Protein 8T48 (pdb70)

Radius of gyration: 25.7 Å; Cα contacts (8 Å, |Δi|>4): 852; chains: 4; bounding box: 48×88×56 Å

InterPro domains:
  IPR000626 Ubiquitin-like domain [PF00240] (3-74)
  IPR000626 Ubiquitin-like domain [PF00240] (79-150)
  IPR000626 Ubiquitin-like domain [PF00240] (155-226)
  IPR000626 Ubiquitin-like domain [PF00240] (231-302)
  IPR000626 Ubiquitin-like domain [PF00240] (307-378)
  IPR000626 Ubiquitin-like domain [PF00240] (383-454)
  IPR000626 Ubiquitin-like domain [PF00240] (459-530)
  IPR000626 Ubiquitin-like domain [PF00240] (535-606)
  IPR000626 Ubiquitin-like domain [PF00240] (611-682)
  IPR000626 Ubiquitin-like domain [PS50053] (1-76)
  IPR000626 Ubiquitin-like domain [PS50053] (77-152)
  IPR000626 Ubiquitin-like domain [PS50053] (153-228)
  IPR000626 Ubiquitin-like domain [PS50053] (229-304)
  IPR000626 Ubiquitin-like domain [PS50053] (305-380)
  IPR000626 Ubiquitin-like domain [PS50053] (381-456)
  IPR000626 Ubiquitin-like domain [PS50053] (457-532)
  IPR000626 Ubiquitin-like domain [PS50053] (533-608)
  IPR000626 Ubiquitin-like domain [PS50053] (609-684)
  IPR000626 Ubiquitin-like domain [SM00213] (1-72)
  IPR000626 Ubiquitin-like domain [SM00213] (77-148)

Organism: Homo sapiens (NCBI:txid9606)

Sequence (418 aa):
GSHMQIFVKTLTGKTITLEVEPSDTIENVKAKIQDKEGIPPDDQQRLIFAGKQLEEDGRTLSDDYNNIQKEEESTLHLVLRLRRGGMQQIFVKTLTGKKTITLEVEPSDTIENNVKAKIQDKEGIPPDQQRLIFAGKQLEDGRTLSDYNIQKESSTLHLVLRLRGGGSHMQIFVKTLTGKTITLEVEPSDTIENNVKAKIQDKEGIPPDQQRLIFAGKQLEDGRTLSDDYNIQKESTLHLVLRLRRGGMQIFVKTLLTGKTIITLLEVEPSDTIENVKAKIQDKEGIPPDQQQRLIFAGKKQLEDGRRTLSDYNNIQKESSTLLHHLVLRLRRGGGGSQRSSAETSSELREEALLKIFPDDSEQKLKIDQQILAAHPYMKDLLNALSALVLDGNSGSQRSSSAETSSELREALLKKIFPDDSEQKKLKIDQQILAAHPYMKDLLNALSALVLDGNS

Foldseek 3Di:
DQKAWEWEQEPVRDIDIDIGHQADFLLNVLVRCCVVPVDHSVFWFKAFPRHTGDRGHGNNVVVQDHHGYIYIDTHDFDWAWEWEAEPVGDIDIDIDGQAAFQQNVLVRVCVVPVADSVQWWKADPRDTGDGGHGNVVVPNDHHYYIYIDGHDDDD/DQKAWEWEQEPVGDIDIDIDHQADFQQVVLVRCCVVPVAHSVFWWKAFPRDTGDRGHGNVVVVNGHHGYIYIYTDDFDWAWEWEAEPVGDTDIDIDGQAAFPLVVLVVVCVVPVADSVFKWKADPRDTGDGGHGNVVVPNDHHYYIYIDGHDPVD/DDFDDPVLLVVLLVVVCVVVVDPVLNVVLVVLCVVCRRDRDNVVSVVCSVVVVD/DDFDDPVLLVVLLVVVCVVVVDPVLNVVLVVLCVVCRPDRDSVVSVVCSVVVVD

B-factor: mean 25.4, std 12.33, range [6.54, 84.42]

Solvent-accessible surface area: 19936 Å² total; per-residue (Å²): 112,80,98,17,75,0,52,0,82,18,18,75,47,108,64,3,54,8,112,3,60,47,85,19,36,0,110,62,0,20,43,67,0,73,126,124,63,50,30,51,47,108,51,3,9,0,0,46,69,6,115,72,5,105,65,67,100,28,0,65,83,14,107,5,117,120,88,16,57,0,25,2,0,49,111,62,189,39,62,22,52,0,1,0,85,14,175,107,50,52,17,1,9,1,61,5,87,32,80,22,49,0,77,65,0,13,36,58,0,76,123,50,37,55,27,60,26,95,38,2,76,0,35,3,37,76,119,84,7,97,62,70,106,30,0,64,92,27,29,5,24,63,28,0,11,0,87,5,70,87,110,177,124,87,120,114,76,99,21,75,0,50,0,82,12,32,116,63,114,69,3,43,10,105,2,64,44,86,27,36,0,107,75,0,16,36,71,0,72,125,119,54,55,33,50,47,116,56,3,15,0,0,47,74,8,115,73,7,98,69,66,79,38,0,65,76,11,99,3,110,131,82,18,56,0,26,0,1,43,92,66,150,32,57,26,76,0,4,0,69,10,40,44,47,80,51,9,58,1,134,4,84,31,83,25,50,0,111,58,0,18,38,57,0,73,123,126,77,55,21,51,43,133,48,6,76,0,2,0,26,30,105,84,7,90,70,66,108,27,0,53,91,22,55,6,24,67,29,0,11,0,32,3,1,53,134,19,206,68,62,82,76,102,29,56,75,76,57,10,40,122,18,38,106,27,0,57,152,7,1,75,69,59,93,26,60,15,88,0,9,31,0,2,18,9,3,36,22,0,82,32,36,20,0,0,0,9,0,18,25,44,57,18,33,10,9,90,30,15,98,9,9,21,23,17,5,74,47,23,0,54,156,6,1,77,74,76,102,31,111,105,78,0,62,117,2,2,84,44,6,37,9,0,36,29,12,20,0,0,0,10,0,16,34,61,52,22,59

Secondary structure (DSSP, 8-state):
---EEEEEEETTS-EEEEEE-TT-BHHHHHHHHHHHH---GGGEEEEETTEEPPTTSBTTTTT--TTEEEEEEEPP-S-EEEEEEETTS-EEEEEE-TT-BHHHHHHHHHHHH---GGGEEEEETTEEPPTTSBGGGGT--TT-EEEEEEPP---/---EEEEEEETTS-EEEEEE-TT-BHHHHHHHHHHHH---GGGEEEEETTEEPPTTSBTTTTT--TT-EEEEEE---S-EEEEEE-TTS-EEEEEE-TT-BHHHHHHHHHHHH---GGG-EEEETTEEPPTTSBTGGGT--TT-EEEEE---TT-/--PPPHHHHHHHHHHHHHHS-SHHHHHHHHHHHHH-TT---HHHHHHHHHTT--/--PPPHHHHHHHHHHHHHHS-SHHHHHHHHHHHHH-TT---HHHHHHHHHTT--

Structure (mmCIF, N/CA/C/O backbone):
data_8T48
#
_entry.id   8T48
#
_cell.length_a   35.789
_cell.length_b   118.716
_cell.length_c   50.695
_cell.angle_alpha   90.00
_cell.angle_beta   91.72
_cell.angle_gamma   90.00
#
_symmetry.space_group_name_H-M   'P 1 21 1'
#
loop_
_entity.id
_entity.type
_entity.pdbx_description
1 polymer Di-Ubiquitin
2 polymer 'NEDD4-binding protein 1'
3 non-polymer GLYCEROL
4 non-polymer 'LITHIUM ION'
5 water water
#
loop_
_atom_site.group_PDB
_atom_site.id
_atom_site.type_symbol
_atom_site.label_atom_id
_atom_site.label_alt_id
_atom_site.label_comp_id
_atom_site.label_asym_id
_atom_site.label_entity_id
_atom_site.label_seq_id
_atom_site.pdbx_PDB_ins_code
_atom_site.Cartn_x
_atom_site.Cartn_y
_atom_site.Cartn_z
_atom_site.occupancy
_atom_site.B_iso_or_equiv
_atom_site.auth_seq_id
_atom_site.auth_comp_id
_atom_site.auth_asym_id
_atom_site.auth_atom_id
_atom_site.pdbx_PDB_model_num
ATOM 1 N N . GLY A 1 18 ? -18.562 -62.754 -12.512 1.00 50.54 -2 GLY A N 1
ATOM 2 C CA . GLY A 1 18 ? -18.614 -62.199 -13.854 1.00 43.86 -2 GLY A CA 1
ATOM 3 C C . GLY A 1 18 ? -17.467 -61.249 -14.156 1.00 44.54 -2 GLY A C 1
ATOM 4 O O . GLY A 1 18 ? -17.040 -60.478 -13.294 1.00 36.75 -2 GLY A O 1
ATOM 5 N N . SER A 1 19 ? -16.952 -61.306 -15.384 1.00 31.03 -1 SER A N 1
ATOM 6 C CA . SER A 1 19 ? -15.852 -60.439 -15.785 1.00 30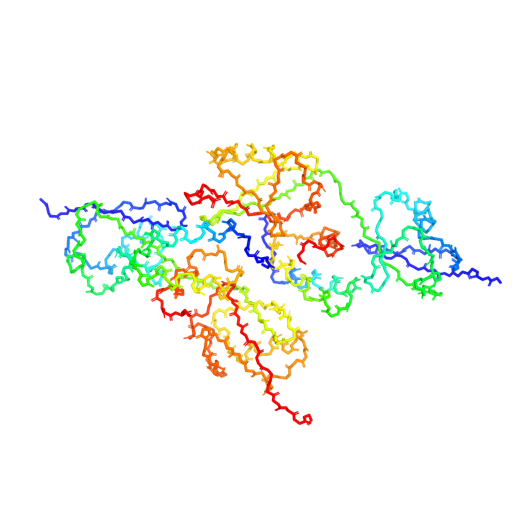.51 -1 SER A CA 1
ATOM 7 C C . SER A 1 19 ? -16.318 -59.136 -16.433 1.00 32.36 -1 SER A C 1
ATOM 8 O O . SER A 1 19 ? -15.474 -58.306 -16.788 1.00 32.36 -1 SER A O 1
ATOM 11 N N . HIS A 1 20 ? -17.627 -58.921 -16.576 1.00 29.15 0 HIS A N 1
ATOM 12 C CA . HIS A 1 20 ? -18.113 -57.664 -17.129 1.00 40.39 0 HIS A CA 1
ATOM 13 C C . HIS A 1 20 ? -17.763 -56.499 -16.205 1.00 45.84 0 HIS A C 1
ATOM 14 O O . HIS A 1 20 ? -17.440 -56.678 -15.026 1.00 33.82 0 HIS A O 1
ATOM 21 N N . MET A 1 21 ? -17.828 -55.291 -16.763 1.00 34.03 1 MET A N 1
ATOM 22 C CA . MET A 1 21 ? -17.414 -54.089 -16.056 1.00 28.17 1 MET A CA 1
ATOM 23 C C . MET A 1 21 ? -18.085 -52.870 -16.684 1.00 38.08 1 MET A C 1
ATOM 24 O O . MET A 1 21 ? -18.578 -52.912 -17.816 1.00 27.51 1 MET A O 1
ATOM 29 N N . GLN A 1 22 ? -18.103 -51.785 -15.920 1.00 30.34 2 GLN A N 1
ATOM 30 C CA . GLN A 1 22 ? -18.737 -50.541 -16.330 1.00 34.49 2 GLN A CA 1
ATOM 31 C C . GLN A 1 22 ? -17.690 -49.566 -16.849 1.00 25.80 2 GLN A C 1
ATOM 32 O O . GLN A 1 22 ? -16.593 -49.462 -16.289 1.00 29.70 2 GLN A O 1
ATOM 38 N N . ILE A 1 23 ? -18.022 -48.876 -17.947 1.00 28.53 3 ILE A N 1
ATOM 39 C CA . ILE A 1 23 ? -17.223 -47.767 -18.451 1.00 24.58 3 ILE A CA 1
ATOM 40 C C . ILE A 1 23 ? -18.162 -46.660 -18.916 1.00 25.96 3 ILE A C 1
ATOM 41 O O . ILE A 1 23 ? -19.333 -46.891 -19.230 1.00 23.56 3 ILE A O 1
ATOM 46 N N . PHE A 1 24 ? -17.608 -45.451 -18.982 1.00 20.38 4 PHE A N 1
ATOM 47 C CA . PHE A 1 24 ? -18.329 -44.247 -19.370 1.00 24.93 4 PHE A CA 1
ATOM 48 C C . PHE A 1 24 ? -17.742 -43.675 -20.654 1.00 27.36 4 PHE A C 1
ATOM 49 O O . PHE A 1 24 ? -16.524 -43.673 -20.842 1.00 31.48 4 PHE A O 1
ATOM 57 N N . VAL A 1 25 ? -18.614 -43.199 -21.535 1.00 25.54 5 VAL A N 1
ATOM 58 C CA . VAL A 1 25 ? -18.232 -42.560 -22.790 1.00 26.36 5 VAL A CA 1
ATOM 59 C C . VAL A 1 25 ? -18.822 -41.151 -22.774 1.00 29.45 5 VAL A C 1
ATOM 60 O O . VAL A 1 25 ? -20.047 -40.980 -22.799 1.00 31.69 5 VAL A O 1
ATOM 64 N N . LYS A 1 26 ? -17.952 -40.150 -22.687 1.00 30.91 6 LYS A N 1
ATOM 65 C CA . LYS A 1 26 ? -18.338 -38.746 -22.705 1.00 26.03 6 LYS A CA 1
ATOM 66 C C . LYS A 1 26 ? -18.434 -38.272 -24.148 1.00 25.69 6 LYS A C 1
ATOM 67 O O . LYS A 1 26 ? -17.497 -38.465 -24.928 1.00 23.48 6 LYS A O 1
ATOM 73 N N . THR A 1 27 ? -19.579 -37.700 -24.519 1.00 30.55 7 THR A N 1
ATOM 74 C CA . THR A 1 27 ? -19.701 -37.072 -25.828 1.00 28.49 7 THR A CA 1
ATOM 75 C C . THR A 1 27 ? -19.368 -35.585 -25.721 1.00 24.03 7 THR A C 1
ATOM 76 O O . THR A 1 27 ? -19.346 -35.000 -24.637 1.00 27.94 7 THR A O 1
ATOM 80 N N . LEU A 1 28 ? -19.110 -34.976 -26.869 1.00 23.14 8 LEU A N 1
ATOM 81 C CA . LEU A 1 28 ? -18.833 -33.547 -26.880 1.00 30.49 8 LEU A CA 1
ATOM 82 C C . LEU A 1 28 ? -20.106 -32.704 -26.841 1.00 41.48 8 LEU A C 1
ATOM 83 O O . LEU A 1 28 ? -20.031 -31.497 -27.102 1.00 39.28 8 LEU A O 1
ATOM 88 N N . THR A 1 29 ? -21.257 -33.310 -26.509 1.00 29.41 9 THR A N 1
ATOM 89 C CA . THR A 1 29 ? -22.507 -32.597 -26.252 1.00 24.10 9 THR A CA 1
ATOM 90 C C . THR A 1 29 ? -22.911 -32.657 -24.787 1.00 29.21 9 THR A C 1
ATOM 91 O O . THR A 1 29 ? -24.064 -32.367 -24.455 1.00 47.09 9 THR A O 1
ATOM 95 N N . GLY A 1 30 ? -21.991 -33.026 -23.902 1.00 41.74 10 GLY A N 1
ATOM 96 C CA . GLY A 1 30 ? -22.261 -33.093 -22.480 1.00 62.85 10 GLY A CA 1
ATOM 97 C C . GLY A 1 30 ? -22.803 -34.424 -21.991 1.00 59.69 10 GLY A C 1
ATOM 98 O O . GLY A 1 30 ? -22.656 -34.743 -20.803 1.00 66.73 10 GLY A O 1
ATOM 99 N N . LYS A 1 31 ? -23.420 -35.208 -22.876 1.00 40.07 11 LYS A N 1
ATOM 100 C CA . LYS A 1 31 ? -23.981 -36.500 -22.492 1.00 41.82 11 LYS A CA 1
ATOM 101 C C . LYS A 1 31 ? -22.871 -37.505 -22.180 1.00 42.52 11 LYS A C 1
ATOM 102 O O . LYS A 1 31 ? -21.888 -37.617 -22.921 1.00 44.74 11 LYS A O 1
ATOM 108 N N . THR A 1 32 ? -23.029 -38.242 -21.082 1.00 39.30 12 THR A N 1
ATOM 109 C CA . THR A 1 32 ? -22.154 -39.357 -20.737 1.00 30.57 12 THR A CA 1
ATOM 110 C C . THR A 1 32 ? -22.932 -40.650 -20.925 1.00 42.09 12 THR A C 1
ATOM 111 O O . THR A 1 32 ? -24.010 -40.811 -20.347 1.00 37.24 12 THR A O 1
ATOM 115 N N . ILE A 1 33 ? -22.398 -41.559 -21.736 1.00 39.56 13 ILE A N 1
ATOM 116 C CA . ILE A 1 33 ? -23.012 -42.861 -21.983 1.00 27.22 13 ILE A CA 1
ATOM 117 C C . ILE A 1 33 ? -22.361 -43.879 -21.056 1.00 41.80 13 ILE A C 1
ATOM 118 O O . ILE A 1 33 ? -21.131 -44.002 -21.022 1.00 34.12 13 ILE A O 1
ATOM 123 N N . THR A 1 34 ? -23.173 -44.603 -20.296 1.00 36.91 14 THR A N 1
ATOM 124 C CA . THR A 1 34 ? -22.683 -45.694 -19.460 1.00 26.78 14 THR A CA 1
ATOM 125 C C . THR A 1 34 ? -22.856 -47.008 -20.211 1.00 24.54 14 THR A C 1
ATOM 126 O O . THR A 1 34 ? -23.941 -47.301 -20.720 1.00 24.55 14 THR A O 1
ATOM 130 N N . LEU A 1 35 ? -21.781 -47.783 -20.307 1.00 25.10 15 LEU A N 1
ATOM 131 C CA . LEU A 1 35 ? -21.810 -49.031 -21.053 1.00 21.53 15 LEU A CA 1
ATOM 132 C C . LEU A 1 35 ? -21.425 -50.191 -20.142 1.00 25.35 15 LEU A C 1
ATOM 133 O O . LEU A 1 35 ? -20.673 -50.014 -19.173 1.00 23.83 15 LEU A O 1
ATOM 138 N N . GLU A 1 36 ? -21.935 -51.384 -20.456 1.00 26.07 16 GLU A N 1
ATOM 139 C CA . GLU A 1 36 ? -21.457 -52.614 -19.823 1.00 32.20 16 GLU A CA 1
ATOM 140 C C . GLU A 1 36 ? -20.627 -53.394 -20.836 1.00 19.04 16 GLU A C 1
ATOM 141 O O . GLU A 1 36 ? -21.102 -53.710 -21.936 1.00 27.21 16 GLU A O 1
ATOM 147 N N . VAL A 1 37 ? -19.383 -53.690 -20.479 1.00 22.54 17 VAL A N 1
ATOM 148 C CA . VAL A 1 37 ? -18.418 -54.255 -21.420 1.00 21.53 17 VAL A CA 1
ATOM 149 C C . VAL A 1 37 ? -17.620 -55.339 -20.711 1.00 25.61 17 VAL A C 1
ATOM 150 O O . VAL A 1 37 ? -17.675 -55.484 -19.488 1.00 24.58 17 VAL A O 1
ATOM 154 N N . GLU A 1 38 ? -16.863 -56.083 -21.495 1.00 23.85 18 GLU A N 1
ATOM 155 C CA . GLU A 1 38 ? -15.831 -57.026 -21.076 1.00 24.96 18 GLU A CA 1
ATOM 156 C C . GLU A 1 38 ? -14.458 -56.479 -21.453 1.00 28.44 18 GLU A C 1
ATOM 157 O O . GLU A 1 38 ? -14.313 -55.837 -22.495 1.00 23.15 18 GLU A O 1
ATOM 163 N N . PRO A 1 39 ? -13.423 -56.734 -20.654 1.00 20.27 19 PRO A N 1
ATOM 164 C CA . PRO A 1 39 ? -12.070 -56.349 -21.086 1.00 22.37 19 PRO A CA 1
ATOM 165 C C . PRO A 1 39 ? -11.686 -56.955 -22.423 1.00 23.56 19 PRO A C 1
ATOM 166 O O . PRO A 1 39 ? -10.855 -56.384 -23.139 1.00 20.31 19 PRO A O 1
ATOM 170 N N . SER A 1 40 ? -12.293 -58.079 -22.801 1.00 18.72 20 SER A N 1
ATOM 171 C CA . SER A 1 40 ? -12.004 -58.705 -24.085 1.00 21.10 20 SER A CA 1
ATOM 172 C C . SER A 1 40 ? -12.798 -58.101 -25.240 1.00 21.73 20 SER A C 1
ATOM 173 O O . SER A 1 40 ? -12.572 -58.488 -26.393 1.00 24.76 20 SER A O 1
ATOM 176 N N . ASP A 1 41 ? -13.715 -57.175 -24.963 1.00 18.67 21 ASP A N 1
ATOM 177 C CA . ASP A 1 41 ? -14.441 -56.477 -26.024 1.00 20.02 21 ASP A CA 1
ATOM 178 C C . ASP A 1 41 ? -13.474 -55.676 -26.893 1.00 18.34 21 ASP A C 1
ATOM 179 O O . ASP A 1 41 ? -12.557 -55.031 -26.383 1.00 18.72 21 ASP A O 1
ATOM 184 N N . THR A 1 42 ? -13.667 -55.728 -28.212 1.00 21.24 22 THR A N 1
ATOM 185 C CA . THR A 1 42 ? -12.895 -54.860 -29.091 1.00 18.15 22 THR A CA 1
ATOM 186 C C . THR A 1 42 ? -13.523 -53.466 -29.139 1.00 21.74 22 THR A C 1
ATOM 187 O O . THR A 1 42 ? -14.699 -53.276 -28.817 1.00 20.04 22 THR A O 1
ATOM 191 N N . ILE A 1 43 ? -12.715 -52.484 -29.551 1.00 21.08 23 ILE A N 1
ATOM 192 C CA . ILE A 1 43 ? -13.245 -51.141 -29.810 1.00 22.08 23 ILE A CA 1
ATOM 193 C C . ILE A 1 43 ? -14.420 -51.213 -30.782 1.00 24.11 23 ILE A C 1
ATOM 194 O O . ILE A 1 43 ? -15.423 -50.499 -30.635 1.00 21.31 23 ILE A O 1
ATOM 199 N N . GLU A 1 44 ? -14.322 -52.103 -31.776 1.00 21.65 24 GLU A N 1
ATOM 200 C CA . GLU A 1 44 ? -15.419 -52.332 -32.711 1.00 33.35 24 GLU A CA 1
ATOM 201 C C . GLU A 1 44 ? -16.719 -52.654 -31.982 1.00 32.16 24 GLU A C 1
ATOM 202 O O . GLU A 1 44 ? -17.768 -52.053 -32.259 1.00 18.91 24 GLU A O 1
ATOM 208 N N . ASN A 1 45 ? -16.660 -53.596 -31.028 1.00 17.29 25 ASN A N 1
ATOM 209 C CA . ASN A 1 45 ? -17.837 -53.928 -30.228 1.00 21.53 25 ASN A CA 1
ATOM 210 C C . ASN A 1 45 ? -18.367 -52.713 -29.474 1.00 18.57 25 ASN A C 1
ATOM 211 O O . ASN A 1 45 ? -19.583 -52.548 -29.338 1.00 25.71 25 ASN A O 1
ATOM 216 N N . VAL A 1 46 ? -17.475 -51.888 -28.908 1.00 17.81 26 VAL A N 1
ATOM 217 C CA . VAL A 1 46 ? -17.946 -50.749 -28.112 1.00 18.72 26 VAL A CA 1
ATOM 218 C C . VAL A 1 46 ? -18.733 -49.784 -28.996 1.00 27.76 26 VAL A C 1
ATOM 219 O O . VAL A 1 46 ? -19.797 -49.283 -28.606 1.00 28.10 26 VAL A O 1
ATOM 223 N N . LYS A 1 47 ? -18.250 -49.551 -30.221 1.00 22.68 27 LYS A N 1
ATOM 224 C CA . LYS A 1 47 ? -18.953 -48.654 -31.137 1.00 26.80 27 LYS A CA 1
ATOM 225 C C . LYS A 1 47 ? -20.319 -49.207 -31.522 1.00 28.98 27 LYS A C 1
ATOM 226 O O . LYS A 1 47 ? -21.273 -48.441 -31.700 1.00 30.52 27 LYS A O 1
ATOM 232 N N . ALA A 1 48 ? -20.444 -50.534 -31.633 1.00 35.80 28 ALA A N 1
ATOM 233 C CA . ALA A 1 48 ? -21.759 -51.122 -31.881 1.00 28.83 28 ALA A CA 1
ATOM 234 C C . ALA A 1 48 ? -22.668 -50.955 -30.671 1.00 31.32 28 ALA A C 1
ATOM 235 O O . ALA A 1 48 ? -23.879 -50.743 -30.816 1.00 31.70 28 ALA A O 1
ATOM 237 N N . LYS A 1 49 ? -22.106 -51.048 -29.470 1.00 22.47 29 LYS A N 1
ATOM 238 C CA . LYS A 1 49 ? -22.915 -50.814 -28.282 1.00 30.46 29 LYS A CA 1
ATOM 239 C C . LYS A 1 49 ? -23.419 -49.376 -28.254 1.00 33.91 29 LYS A C 1
ATOM 240 O O . LYS A 1 49 ? -24.565 -49.113 -27.859 1.00 28.86 29 LYS A O 1
ATOM 246 N N . ILE A 1 50 ? -22.570 -48.430 -28.669 1.00 28.98 30 ILE A N 1
ATOM 247 C CA . ILE A 1 50 ? -22.970 -47.026 -28.696 1.00 36.36 30 ILE A CA 1
ATOM 248 C C . ILE A 1 50 ? -24.069 -46.807 -29.731 1.00 26.32 30 ILE A C 1
ATOM 249 O O . ILE A 1 50 ? -25.014 -46.041 -29.502 1.00 37.61 30 ILE A O 1
ATOM 254 N N . GLN A 1 51 ? -23.974 -47.481 -30.878 1.00 23.04 31 GLN A N 1
ATOM 255 C CA . GLN A 1 51 ? -25.030 -47.375 -31.875 1.00 29.29 31 GLN A CA 1
ATOM 256 C C . GLN A 1 51 ? -26.340 -47.923 -31.333 1.00 41.12 31 GLN A C 1
ATOM 257 O O . GLN A 1 51 ? -27.392 -47.293 -31.470 1.00 41.24 31 GLN A O 1
ATOM 263 N N . ASP A 1 52 ? -26.290 -49.100 -30.710 1.00 43.81 32 ASP A N 1
ATOM 264 C CA . ASP A 1 52 ? -27.492 -49.680 -30.125 1.00 36.10 32 ASP A CA 1
ATOM 265 C C . ASP A 1 52 ? -28.107 -48.733 -29.109 1.00 39.78 32 ASP A C 1
ATOM 266 O O . ASP A 1 52 ? -29.332 -48.635 -29.000 1.00 61.60 32 ASP A O 1
ATOM 271 N N . LYS A 1 53 ? -27.269 -48.005 -28.375 1.00 28.80 33 LYS A N 1
ATOM 272 C CA . LYS A 1 53 ? -27.717 -47.148 -27.290 1.00 33.77 33 LYS A CA 1
ATOM 273 C C . LYS A 1 53 ? -28.124 -45.762 -27.781 1.00 41.40 33 LYS A C 1
ATOM 274 O O . LYS A 1 53 ? -29.182 -45.257 -27.400 1.00 43.22 33 LYS A O 1
ATOM 280 N N . GLU A 1 54 ? -27.300 -45.133 -28.621 1.00 39.04 34 GLU A N 1
ATOM 281 C CA . GLU A 1 54 ? -27.512 -43.748 -29.026 1.00 41.46 34 GLU A CA 1
ATOM 282 C C . GLU A 1 54 ? -27.842 -43.578 -30.503 1.00 36.29 34 GLU A C 1
ATOM 283 O O . GLU A 1 54 ? -28.136 -42.456 -30.924 1.00 37.12 34 GLU A O 1
ATOM 289 N N . GLY A 1 55 ? -27.782 -44.640 -31.300 1.00 40.13 35 GLY A N 1
ATOM 290 C CA . GLY A 1 55 ? -28.091 -44.541 -32.709 1.00 33.35 35 GLY A CA 1
ATOM 291 C C . GLY A 1 55 ? -26.976 -44.012 -33.580 1.00 28.31 35 GLY A C 1
ATOM 292 O O . GLY A 1 55 ? -27.169 -43.908 -34.796 1.00 32.03 35 GLY A O 1
ATOM 293 N N . ILE A 1 56 ? -25.816 -43.687 -33.011 1.00 32.40 36 ILE A N 1
ATOM 294 C CA . ILE A 1 56 ? -24.708 -43.120 -33.784 1.00 27.81 36 ILE A CA 1
ATOM 295 C C . ILE A 1 56 ? -24.034 -44.218 -34.590 1.00 28.15 36 ILE A C 1
ATOM 296 O O . ILE A 1 56 ? -23.552 -45.198 -34.008 1.00 29.95 36 ILE A O 1
ATOM 301 N N . PRO A 1 57 ? -23.973 -44.103 -35.913 1.00 32.50 37 PRO A N 1
ATOM 302 C CA . PRO A 1 57 ? -23.313 -45.136 -36.722 1.00 28.92 37 PRO A CA 1
ATOM 303 C C . PRO A 1 57 ? -21.850 -45.270 -36.339 1.00 36.89 37 PRO A C 1
ATOM 304 O O . PRO A 1 57 ? -21.146 -44.257 -36.171 1.00 34.06 37 PRO A O 1
ATOM 308 N N . PRO A 1 58 ? -21.358 -46.506 -36.183 1.00 36.76 38 PRO A N 1
ATOM 309 C CA . PRO A 1 58 ? -19.933 -46.695 -35.865 1.00 25.90 38 PRO A CA 1
ATOM 310 C C . PRO A 1 58 ? -18.993 -46.006 -36.845 1.00 33.74 38 PRO A C 1
ATOM 311 O O . PRO A 1 58 ? -17.905 -45.573 -36.437 1.00 24.01 38 PRO A O 1
ATOM 315 N N A ASP A 1 59 ? -19.398 -45.894 -38.115 0.34 30.13 39 ASP A N 1
ATOM 316 N N B ASP A 1 59 ? -19.362 -45.866 -38.122 0.66 30.11 39 ASP A N 1
ATOM 317 C CA A ASP A 1 59 ? -18.621 -45.180 -39.125 0.34 26.58 39 ASP A CA 1
ATOM 318 C CA B ASP A 1 59 ? -18.436 -45.209 -39.043 0.66 26.33 39 ASP A CA 1
ATOM 319 C C A ASP A 1 59 ? -18.229 -43.785 -38.652 0.34 25.95 39 ASP A C 1
ATOM 320 C C B ASP A 1 59 ? -18.261 -43.721 -38.743 0.66 25.83 39 ASP A C 1
ATOM 321 O O A ASP A 1 59 ? -17.137 -43.296 -38.961 0.34 25.36 39 ASP A O 1
ATOM 322 O O B ASP A 1 59 ? -17.329 -43.102 -39.270 0.66 24.88 39 ASP A O 1
ATOM 331 N N . GLN A 1 60 ? -19.104 -43.132 -37.897 1.00 25.38 40 GLN A N 1
ATOM 332 C CA . GLN A 1 60 ? -18.886 -41.751 -37.481 1.00 25.73 40 GLN A CA 1
ATOM 333 C C . GLN A 1 60 ? -18.152 -41.620 -36.152 1.00 30.57 40 GLN A C 1
ATOM 334 O O . GLN A 1 60 ? -17.826 -40.493 -35.758 1.00 23.25 40 GLN A O 1
ATOM 340 N N . GLN A 1 61 ? -17.867 -42.727 -35.464 1.00 23.95 41 GLN A N 1
ATOM 341 C CA . GLN A 1 61 ? -17.353 -42.671 -34.097 1.00 25.68 41 GLN A CA 1
ATOM 342 C C . GLN A 1 61 ? -15.830 -42.724 -34.075 1.00 18.25 41 GLN A C 1
ATOM 343 O O . GLN A 1 61 ? -15.209 -43.559 -34.749 1.00 20.56 41 GLN A O 1
ATOM 349 N N . ARG A 1 62 ? -15.236 -41.840 -33.276 1.00 21.05 42 ARG A N 1
ATOM 350 C CA . ARG A 1 62 ? -13.814 -41.870 -32.955 1.00 25.66 42 ARG A CA 1
ATOM 351 C C . ARG A 1 62 ? -13.716 -41.898 -31.435 1.00 23.58 42 ARG A C 1
ATOM 352 O O . ARG A 1 62 ? -14.102 -40.929 -30.771 1.00 16.80 42 ARG A O 1
ATOM 360 N N . LEU A 1 63 ? -13.229 -43.011 -30.882 1.00 20.56 43 LEU A N 1
ATOM 361 C CA . LEU A 1 63 ? -13.139 -43.186 -29.438 1.00 21.04 43 LEU A CA 1
ATOM 362 C C . LEU A 1 63 ? -11.728 -42.873 -28.966 1.00 15.46 43 LEU A C 1
ATOM 363 O O . LEU A 1 63 ? -10.748 -43.247 -29.618 1.00 18.58 43 LEU A O 1
ATOM 368 N N . ILE A 1 64 ? -11.632 -42.204 -27.822 1.00 13.76 44 ILE A N 1
ATOM 369 C CA . ILE A 1 64 ? -10.365 -41.702 -27.306 1.00 12.70 44 ILE A CA 1
ATOM 370 C C . ILE A 1 64 ? -10.254 -42.057 -25.837 1.00 14.30 44 ILE A C 1
ATOM 371 O O . ILE A 1 64 ? -11.218 -41.910 -25.077 1.00 18.23 44 ILE A O 1
ATOM 376 N N . PHE A 1 65 ? -9.076 -42.502 -25.422 1.00 17.14 45 PHE A N 1
ATOM 377 C CA . PHE A 1 65 ? -8.848 -42.798 -24.015 1.00 25.61 45 PHE A CA 1
ATOM 378 C C . PHE A 1 65 ? -7.550 -42.141 -23.580 1.00 18.49 45 PHE A C 1
ATOM 379 O O . PHE A 1 65 ? -6.482 -42.454 -24.113 1.00 18.65 45 PHE A O 1
ATOM 387 N N . ALA A 1 66 ? -7.649 -41.210 -22.632 1.00 24.67 46 ALA A N 1
ATOM 388 C CA . ALA A 1 66 ? -6.498 -40.449 -22.135 1.00 38.10 46 ALA A CA 1
ATOM 389 C C . ALA A 1 66 ? -5.671 -39.874 -23.282 1.00 33.90 46 ALA A C 1
ATOM 390 O O . ALA A 1 66 ? -4.443 -39.964 -23.305 1.00 36.00 46 ALA A O 1
ATOM 392 N N . GLY A 1 67 ? -6.362 -39.295 -24.261 1.00 27.53 47 GLY A N 1
ATOM 393 C CA . GLY A 1 67 ? -5.697 -38.616 -25.347 1.00 20.58 47 GLY A CA 1
ATOM 394 C C . GLY A 1 67 ? -5.355 -39.470 -26.548 1.00 23.55 47 GLY A C 1
ATOM 395 O O . GLY A 1 67 ? -4.946 -38.915 -27.572 1.00 25.30 47 GLY A O 1
ATOM 396 N N . LYS A 1 68 ? -5.538 -40.789 -26.476 1.00 23.75 48 LYS A N 1
ATOM 397 C CA . LYS A 1 68 ? -5.116 -41.700 -27.533 1.00 21.26 48 LYS A CA 1
ATOM 398 C C . LYS A 1 68 ? -6.319 -42.202 -28.326 1.00 21.82 48 LYS A C 1
ATOM 399 O O . LYS A 1 68 ? -7.318 -42.635 -27.741 1.00 24.62 48 LYS A O 1
ATOM 405 N N . GLN A 1 69 ? -6.233 -42.139 -29.655 1.00 17.04 49 GLN A N 1
ATOM 406 C CA . GLN A 1 69 ? -7.318 -42.665 -30.475 1.00 26.99 49 GLN A CA 1
ATOM 407 C C . GLN A 1 69 ? -7.267 -44.191 -30.464 1.00 24.31 49 GLN A C 1
ATOM 408 O O . GLN A 1 69 ? -6.187 -44.788 -30.498 1.00 26.37 49 GLN A O 1
ATOM 414 N N . LEU A 1 70 ? -8.435 -44.825 -30.382 1.00 20.11 50 LEU A N 1
ATOM 415 C CA . LEU A 1 70 ? -8.520 -46.272 -30.209 1.00 19.61 50 LEU A CA 1
ATOM 416 C C . LEU A 1 70 ? -8.832 -46.941 -31.545 1.00 20.69 50 LEU A C 1
ATOM 417 O O . LEU A 1 70 ? -9.723 -46.498 -32.273 1.00 22.42 50 LEU A O 1
ATOM 422 N N A GLU A 1 71 ? -8.096 -48.019 -31.846 0.57 24.94 51 GLU A N 1
ATOM 423 N N B GLU A 1 71 ? -8.107 -48.007 -31.865 0.43 24.93 51 GLU A N 1
ATOM 424 C CA A GLU A 1 71 ? -8.223 -48.760 -33.097 0.57 24.77 51 GLU A CA 1
ATOM 425 C CA B GLU A 1 71 ? -8.279 -48.672 -33.148 0.43 24.75 51 GLU A CA 1
ATOM 426 C C A GLU A 1 71 ? -9.310 -49.823 -32.987 0.57 22.11 51 GLU A C 1
ATOM 427 C C B GLU A 1 71 ? -9.264 -49.828 -33.023 0.43 22.18 51 GLU A C 1
ATOM 428 O O A GLU A 1 71 ? -9.432 -50.491 -31.959 0.57 23.75 51 GLU A O 1
ATOM 429 O O B GLU A 1 71 ? -9.290 -50.534 -32.011 0.43 23.56 51 GLU A O 1
ATOM 440 N N . ASP A 1 72 ? -10.069 -50.004 -34.074 1.00 24.84 52 ASP A N 1
ATOM 441 C CA . ASP A 1 72 ? -11.239 -50.888 -34.035 1.00 37.33 52 ASP A CA 1
ATOM 442 C C . ASP A 1 72 ? -10.905 -52.326 -33.656 1.00 33.85 52 ASP A C 1
ATOM 443 O O . ASP A 1 72 ? -11.694 -52.989 -32.966 1.00 27.20 52 ASP A O 1
ATOM 448 N N . GLY A 1 73 ? -9.772 -52.839 -34.126 1.00 21.33 53 GLY A N 1
ATOM 449 C CA . GLY A 1 73 ? -9.458 -54.229 -33.884 1.00 23.96 53 GLY A CA 1
ATOM 450 C C . GLY A 1 73 ? -8.773 -54.523 -32.576 1.00 24.35 53 GLY A C 1
ATOM 451 O O . GLY A 1 73 ? -8.468 -55.685 -32.314 1.00 26.17 53 GLY A O 1
ATOM 452 N N . ARG A 1 74 ? -8.509 -53.521 -31.744 1.00 21.93 54 ARG A N 1
ATOM 453 C CA . ARG A 1 74 ? -7.902 -53.752 -30.440 1.00 25.88 54 ARG A CA 1
ATOM 454 C C . ARG A 1 74 ? -8.964 -53.748 -29.341 1.00 19.31 54 ARG A C 1
ATOM 455 O O . ARG A 1 74 ? -10.080 -53.246 -29.519 1.00 22.73 54 ARG A O 1
ATOM 463 N N . THR A 1 75 ? -8.605 -54.334 -28.197 1.00 20.96 55 THR A N 1
ATOM 464 C CA . THR A 1 75 ? -9.523 -54.546 -27.082 1.00 17.77 55 THR A CA 1
ATOM 465 C C . THR A 1 75 ? -9.355 -53.482 -26.012 1.00 15.81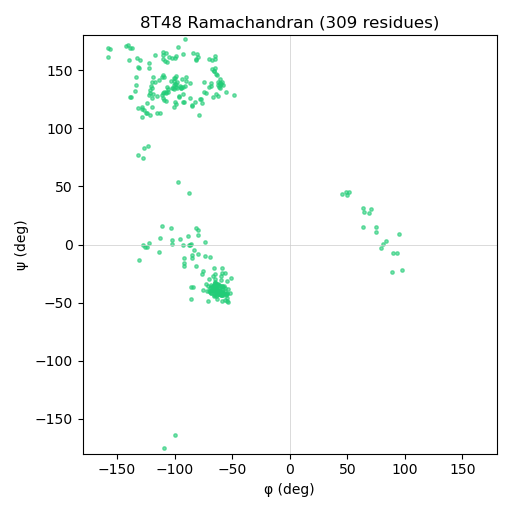 55 THR A C 1
ATOM 466 O O . THR A 1 75 ? -8.336 -52.792 -25.932 1.00 21.40 55 THR A O 1
ATOM 470 N N . LEU A 1 76 ? -10.373 -53.381 -25.161 1.00 16.71 56 LEU A N 1
ATOM 471 C CA . LEU A 1 76 ? -10.245 -52.530 -23.987 1.00 16.32 56 LEU A CA 1
ATOM 472 C C . LEU A 1 76 ? -9.035 -52.941 -23.166 1.00 21.60 56 LEU A C 1
ATOM 473 O O . LEU A 1 76 ? -8.272 -52.086 -22.701 1.00 18.94 56 LEU A O 1
ATOM 478 N N . SER A 1 77 ? -8.812 -54.259 -23.040 1.00 19.53 57 SER A N 1
ATOM 479 C CA . SER A 1 77 ? -7.662 -54.771 -22.298 1.00 20.14 57 SER A CA 1
ATOM 480 C C . SER A 1 77 ? -6.345 -54.289 -22.896 1.00 25.35 57 SER A C 1
ATOM 481 O O . SER A 1 77 ? -5.437 -53.890 -22.158 1.00 22.72 57 SER A O 1
ATOM 484 N N A ASP A 1 78 ? -6.219 -54.349 -24.231 0.64 22.25 58 ASP A N 1
ATOM 485 N N B ASP A 1 78 ? -6.219 -54.328 -24.227 0.36 22.24 58 ASP A N 1
ATOM 486 C CA A ASP A 1 78 ? -5.020 -53.856 -24.907 0.64 22.67 58 ASP A CA 1
ATOM 487 C CA B ASP A 1 78 ? -4.994 -53.864 -24.877 0.36 22.69 58 ASP A CA 1
ATOM 488 C C A ASP A 1 78 ? -4.663 -52.447 -24.436 0.64 25.21 58 ASP A C 1
ATOM 489 C C B ASP A 1 78 ? -4.658 -52.427 -24.483 0.36 25.10 58 ASP A C 1
ATOM 490 O O A ASP A 1 78 ? -3.489 -52.132 -24.212 0.64 25.79 58 ASP A O 1
ATOM 491 O O B ASP A 1 78 ? -3.479 -52.075 -24.360 0.36 25.86 58 ASP A O 1
ATOM 500 N N . TYR A 1 79 ? -5.672 -51.600 -24.253 1.00 22.66 59 TYR A N 1
ATOM 501 C CA . TYR A 1 79 ? -5.496 -50.195 -23.911 1.00 18.38 59 TYR A CA 1
ATOM 502 C C . TYR A 1 79 ? -5.459 -49.938 -22.418 1.00 20.04 59 TYR A C 1
ATOM 503 O O . TYR A 1 79 ? -5.383 -48.772 -22.012 1.00 24.76 59 TYR A O 1
ATOM 512 N N A ASN A 1 80 ? -5.525 -50.987 -21.595 0.48 27.59 60 ASN A N 1
ATOM 513 N N B ASN A 1 80 ? -5.525 -50.990 -21.599 0.52 27.59 60 ASN A N 1
ATOM 514 C CA A ASN A 1 80 ? -5.527 -50.860 -20.137 0.48 29.42 60 ASN A CA 1
ATOM 515 C CA B ASN A 1 80 ? -5.531 -50.860 -20.143 0.52 29.42 60 ASN A CA 1
ATOM 516 C C A ASN A 1 80 ? -6.755 -50.108 -19.638 0.48 29.94 60 ASN A C 1
ATOM 517 C C B ASN A 1 80 ? -6.744 -50.062 -19.671 0.52 29.94 60 ASN A C 1
ATOM 518 O O A ASN A 1 80 ? -6.685 -49.366 -18.657 0.48 28.56 60 ASN A O 1
ATOM 519 O O B ASN A 1 80 ? -6.654 -49.245 -18.754 0.52 28.52 60 ASN A O 1
ATOM 528 N N . ILE A 1 81 ? -7.890 -50.293 -20.304 1.00 26.26 61 ILE A N 1
ATOM 529 C CA . ILE A 1 81 ? -9.124 -49.606 -19.931 1.00 29.86 61 ILE A CA 1
ATOM 530 C C . ILE A 1 81 ? -9.798 -50.408 -18.816 1.00 31.56 61 ILE A C 1
ATOM 531 O O . ILE A 1 81 ? -10.307 -51.503 -19.049 1.00 32.83 61 ILE A O 1
ATOM 536 N N . GLN A 1 82 ? -9.781 -49.858 -17.599 1.00 35.66 62 GLN A N 1
ATOM 537 C CA . GLN A 1 82 ? -10.229 -50.512 -16.376 1.00 29.74 62 GLN A CA 1
ATOM 538 C C . GLN A 1 82 ? -11.704 -50.234 -16.101 1.00 41.39 62 GLN A C 1
ATOM 539 O O . GLN A 1 82 ? -12.364 -49.455 -16.792 1.00 26.06 62 GLN A O 1
ATOM 545 N N . LYS A 1 83 ? -12.222 -50.852 -15.041 1.00 31.83 63 LYS A N 1
ATOM 546 C CA . LYS A 1 83 ? -13.577 -50.539 -14.601 1.00 35.27 63 LYS A CA 1
ATOM 547 C C . LYS A 1 83 ? -13.695 -49.064 -14.280 1.00 28.38 63 LYS A C 1
ATOM 548 O O . LYS A 1 83 ? -12.761 -48.430 -13.791 1.00 33.72 63 LYS A O 1
ATOM 554 N N A GLU A 1 84 ? -14.874 -48.501 -14.582 0.20 31.16 64 GLU A N 1
ATOM 555 N N B GLU A 1 84 ? -14.875 -48.503 -14.579 0.38 31.08 64 GLU A N 1
ATOM 556 N N C GLU A 1 84 ? -14.871 -48.490 -14.562 0.42 31.09 64 GLU A N 1
ATOM 557 C CA A GLU A 1 84 ? -15.206 -47.094 -14.380 0.20 35.48 64 GLU A CA 1
ATOM 558 C CA B GLU A 1 84 ? -15.212 -47.097 -14.381 0.38 35.49 64 GLU A CA 1
ATOM 559 C CA C GLU A 1 84 ? -15.182 -47.084 -14.330 0.42 35.50 64 GLU A CA 1
ATOM 560 C C A GLU A 1 84 ? -14.264 -46.156 -15.129 0.20 34.77 64 GLU A C 1
ATOM 561 C C B GLU A 1 84 ? -14.266 -46.157 -15.127 0.38 34.80 64 GLU A C 1
ATOM 562 C C C GLU A 1 84 ? -14.352 -46.139 -15.193 0.42 34.77 64 GLU A C 1
ATOM 563 O O A GLU A 1 84 ? -14.145 -44.978 -14.778 0.20 33.00 64 GLU A O 1
ATOM 564 O O B GLU A 1 84 ? -14.153 -44.978 -14.780 0.38 33.01 64 GLU A O 1
ATOM 565 O O C GLU A 1 84 ? -14.398 -44.922 -14.976 0.42 32.13 64 GLU A O 1
ATOM 581 N N . SER A 1 85 ? -13.595 -46.656 -16.163 1.00 31.53 65 SER A N 1
ATOM 582 C CA . SER A 1 85 ? -12.810 -45.796 -17.039 1.00 36.80 65 SER A CA 1
ATOM 583 C C . SER A 1 85 ? -13.738 -44.888 -17.845 1.00 28.81 65 SER A C 1
ATOM 584 O O . SER A 1 85 ? -14.900 -45.214 -18.087 1.00 21.75 65 SER A O 1
ATOM 587 N N . THR A 1 86 ? -13.218 -43.734 -18.257 1.00 22.76 66 THR A N 1
ATOM 588 C CA . THR A 1 86 ? -13.978 -42.772 -19.041 1.00 23.14 66 THR A CA 1
ATOM 589 C C . THR A 1 86 ? -13.290 -42.566 -20.383 1.00 26.74 66 THR A C 1
ATOM 590 O O . THR A 1 86 ? -12.096 -42.250 -20.436 1.00 23.08 66 THR A O 1
ATOM 594 N N . LEU A 1 87 ? -14.047 -42.755 -21.453 1.00 23.66 67 LEU A N 1
ATOM 595 C CA . LEU A 1 87 ? -13.613 -42.494 -22.815 1.00 24.03 67 LEU A CA 1
ATOM 596 C C . LEU A 1 87 ? -14.342 -41.259 -23.326 1.00 22.70 67 LEU A C 1
ATOM 597 O O . LEU A 1 87 ? -15.392 -40.886 -22.800 1.00 20.38 67 LEU A O 1
ATOM 602 N N . HIS A 1 88 ? -13.774 -40.612 -24.345 1.00 17.00 68 HIS A N 1
ATOM 603 C CA . HIS A 1 88 ? -14.432 -39.516 -25.049 1.00 15.72 68 HIS A CA 1
ATOM 604 C C . HIS A 1 88 ? -14.796 -39.957 -26.457 1.00 14.79 68 HIS A C 1
ATOM 605 O O . HIS A 1 88 ? -14.063 -40.729 -27.084 1.00 18.65 68 HIS A O 1
ATOM 612 N N . LEU A 1 89 ? -15.932 -39.478 -26.947 1.00 20.07 69 LEU A N 1
ATOM 613 C CA . LEU A 1 89 ? -16.435 -39.803 -28.279 1.00 16.96 69 LEU A CA 1
ATOM 614 C C . LEU A 1 89 ? -16.386 -38.546 -29.132 1.00 19.69 69 LEU A C 1
ATOM 615 O O . LEU A 1 89 ? -17.142 -37.607 -28.886 1.00 18.48 69 LEU A O 1
ATOM 620 N N . VAL A 1 90 ? -15.526 -38.540 -30.144 1.00 22.37 70 VAL A N 1
ATOM 621 C CA . VAL A 1 90 ? -15.503 -37.483 -31.148 1.00 19.16 70 VAL A CA 1
ATOM 622 C C . VAL A 1 90 ? -16.252 -37.979 -32.380 1.00 21.90 70 VAL A C 1
ATOM 623 O O . VAL A 1 90 ? -16.062 -39.127 -32.804 1.00 25.31 70 VAL A O 1
ATOM 627 N N . LEU A 1 91 ? -17.106 -37.134 -32.959 1.00 14.98 71 LEU A N 1
ATOM 628 C CA . LEU A 1 91 ? -17.861 -37.541 -34.141 1.00 14.56 71 LEU A CA 1
ATOM 629 C C . LEU A 1 91 ? -17.234 -36.983 -35.408 1.00 16.89 71 LEU A C 1
ATOM 630 O O . LEU A 1 91 ? -16.776 -35.837 -35.434 1.00 19.75 71 LEU A O 1
ATOM 635 N N . ARG A 1 92 ? -17.230 -37.795 -36.463 1.00 17.15 72 ARG A N 1
ATOM 636 C CA . ARG A 1 92 ? -16.837 -37.326 -37.789 1.00 14.60 72 ARG A CA 1
ATOM 637 C C . ARG A 1 92 ? -17.975 -36.518 -38.408 1.00 21.28 72 ARG A C 1
ATOM 638 O O . ARG A 1 92 ? -19.108 -36.997 -38.511 1.00 22.14 72 ARG A O 1
ATOM 646 N N . LEU A 1 93 ? -17.681 -35.289 -38.812 1.00 22.05 73 LEU A N 1
ATOM 647 C CA . LEU A 1 93 ? -18.715 -34.409 -39.332 1.00 14.73 73 LEU A CA 1
ATOM 648 C C . LEU A 1 93 ? -18.903 -34.641 -40.829 1.00 20.56 73 LEU A C 1
ATOM 649 O O . LEU A 1 93 ? -17.959 -34.981 -41.547 1.00 23.23 73 LEU A O 1
ATOM 654 N N A ARG A 1 94 ? -20.139 -34.455 -41.293 0.61 25.08 74 ARG A N 1
ATOM 655 N N B ARG A 1 94 ? -20.144 -34.473 -41.291 0.39 25.07 74 ARG A N 1
ATOM 656 C CA A ARG A 1 94 ? -20.483 -34.687 -42.690 0.61 24.63 74 ARG A CA 1
ATOM 657 C CA B ARG A 1 94 ? -20.492 -34.713 -42.687 0.39 24.63 74 ARG A CA 1
ATOM 658 C C A ARG A 1 94 ? -21.387 -33.571 -43.191 0.61 23.35 74 ARG A C 1
ATOM 659 C C B ARG A 1 94 ? -21.404 -33.599 -43.187 0.39 23.38 74 ARG A C 1
ATOM 660 O O A ARG A 1 94 ? -21.985 -32.824 -42.412 0.61 22.19 74 ARG A O 1
ATOM 661 O O B ARG A 1 94 ? -22.024 -32.874 -42.403 0.39 22.25 74 ARG A O 1
ATOM 676 N N . GLY A 1 95 ? -21.471 -33.464 -44.510 1.00 22.06 75 GLY A N 1
ATOM 677 C CA . GLY A 1 95 ? -22.377 -32.517 -45.128 1.00 21.74 75 GLY A CA 1
ATOM 678 C C . GLY A 1 95 ? -21.770 -31.144 -45.324 1.00 17.86 75 GLY A C 1
ATOM 679 O O . GLY A 1 95 ? -20.589 -30.900 -45.073 1.00 20.95 75 GLY A O 1
ATOM 680 N N . GLY A 1 96 ? -22.631 -30.220 -45.751 1.00 18.53 76 GLY A N 1
ATOM 681 C CA . GLY A 1 96 ? -22.167 -28.901 -46.143 1.00 21.53 76 GLY A CA 1
ATOM 682 C C . GLY A 1 96 ? -21.588 -28.121 -44.978 1.00 21.07 76 GLY A C 1
ATOM 683 O O . GLY A 1 96 ? -22.016 -28.260 -43.834 1.00 18.56 76 GLY A O 1
ATOM 684 N N . MET A 1 97 ? -20.614 -27.263 -45.294 1.00 18.93 77 MET A N 1
ATOM 685 C CA . MET A 1 97 ? -19.890 -26.480 -44.297 1.00 22.13 77 MET A CA 1
ATOM 686 C C . MET A 1 97 ? -19.299 -25.239 -44.959 1.00 21.93 77 MET A C 1
ATOM 687 O O . MET A 1 97 ? -19.213 -25.147 -46.186 1.00 17.94 77 MET A O 1
ATOM 692 N N A GLN A 1 98 ? -18.889 -24.295 -44.115 0.43 14.66 78 GLN A N 1
ATOM 693 N N B GLN A 1 98 ? -18.879 -24.286 -44.126 0.57 14.55 78 GLN A N 1
ATOM 694 C CA A GLN A 1 98 ? -18.137 -23.121 -44.524 0.43 18.25 78 GLN A CA 1
ATOM 695 C CA B GLN A 1 98 ? -18.165 -23.101 -44.581 0.57 18.25 78 GLN A CA 1
ATOM 696 C C A GLN A 1 98 ? -16.648 -23.390 -44.377 0.43 22.20 78 GLN A C 1
ATOM 697 C C B GLN A 1 98 ? -16.676 -23.288 -44.337 0.57 22.36 78 GLN A C 1
ATOM 698 O O A GLN A 1 98 ? -16.219 -24.101 -43.464 0.43 17.74 78 GLN A O 1
ATOM 699 O O B GLN A 1 98 ? -16.279 -23.846 -43.311 0.57 17.34 78 GLN A O 1
ATOM 710 N N . ILE A 1 99 ? -15.853 -22.796 -45.271 1.00 13.83 79 ILE A N 1
ATOM 711 C CA . ILE A 1 99 ? -14.419 -22.665 -45.045 1.00 14.13 79 ILE A CA 1
ATOM 712 C C . ILE A 1 99 ? -14.027 -21.242 -45.416 1.00 16.70 79 ILE A C 1
ATOM 713 O O . ILE A 1 99 ? -14.731 -20.539 -46.151 1.00 13.42 79 ILE A O 1
ATOM 718 N N . PHE A 1 100 ? -12.896 -20.813 -44.883 1.00 10.74 80 PHE A N 1
ATOM 719 C CA . PHE A 1 100 ? -12.434 -19.446 -45.053 1.00 12.13 80 PHE A CA 1
ATOM 720 C C . PHE A 1 100 ? -11.077 -19.443 -45.737 1.00 15.20 80 PHE A C 1
ATOM 721 O O . PHE A 1 100 ? -10.195 -20.231 -45.385 1.00 13.92 80 PHE A O 1
ATOM 729 N N . VAL A 1 101 ? -10.902 -18.541 -46.707 1.00 7.44 81 VAL A N 1
ATOM 730 C CA . VAL A 1 101 ? -9.706 -18.528 -47.556 1.00 8.33 81 VAL A CA 1
ATOM 731 C C . VAL A 1 101 ? -9.056 -17.146 -47.463 1.00 16.30 81 VAL A C 1
ATOM 732 O O . VAL A 1 101 ? -9.624 -16.147 -47.919 1.00 7.85 81 VAL A O 1
ATOM 736 N N . LYS A 1 102 ? -7.862 -17.096 -46.883 1.00 13.02 82 LYS A N 1
ATOM 737 C CA . LYS A 1 102 ? -7.149 -15.852 -46.622 1.00 18.51 82 LYS A CA 1
ATOM 738 C C . LYS A 1 102 ? -6.178 -15.556 -47.761 1.00 15.18 82 LYS A C 1
ATOM 739 O O . LYS A 1 102 ? -5.433 -16.446 -48.197 1.00 12.49 82 LYS A O 1
ATOM 745 N N . THR A 1 103 ? -6.168 -14.314 -48.224 1.00 13.87 83 THR A N 1
ATOM 746 C CA . THR A 1 103 ? -5.291 -13.911 -49.308 1.00 10.69 83 THR A CA 1
ATOM 747 C C . THR A 1 103 ? -4.157 -13.044 -48.781 1.00 20.09 83 THR A C 1
ATOM 748 O O . THR A 1 103 ? -4.210 -12.511 -47.669 1.00 13.84 83 THR A O 1
ATOM 752 N N . LEU A 1 104 ? -3.134 -12.876 -49.620 1.00 15.98 84 LEU A N 1
ATOM 753 C CA . LEU A 1 104 ? -2.008 -12.034 -49.223 1.00 11.67 84 LEU A CA 1
ATOM 754 C C . LEU A 1 104 ? -2.460 -10.605 -48.947 1.00 14.46 84 LEU A C 1
ATOM 755 O O . LEU A 1 104 ? -1.965 -9.958 -48.015 1.00 23.15 84 LEU A O 1
ATOM 760 N N . THR A 1 105 ? -3.406 -10.096 -49.736 1.00 15.24 85 THR A N 1
ATOM 761 C CA . THR A 1 105 ? -3.874 -8.716 -49.564 1.00 22.64 85 THR A CA 1
ATOM 762 C C . THR A 1 105 ? -4.768 -8.521 -48.344 1.00 26.91 85 THR A C 1
ATOM 763 O O . THR A 1 105 ? -5.254 -7.405 -48.140 1.00 27.70 85 THR A O 1
ATOM 767 N N . GLY A 1 106 ? -5.005 -9.546 -47.534 1.00 24.00 86 GLY A N 1
ATOM 768 C CA . GLY A 1 106 ? -5.779 -9.385 -46.317 1.00 18.17 86 GLY A CA 1
ATOM 769 C C . GLY A 1 106 ? -7.245 -9.746 -46.418 1.00 21.18 86 GLY A C 1
ATOM 770 O O . GLY A 1 106 ? -7.991 -9.517 -45.460 1.00 23.76 86 GLY A O 1
ATOM 771 N N A LYS A 1 107 ? -7.684 -10.282 -47.554 0.57 17.88 87 LYS A N 1
ATOM 772 N N B LYS A 1 107 ? -7.683 -10.319 -47.527 0.43 17.83 87 LYS A N 1
ATOM 773 C CA A LYS A 1 107 ? -9.071 -10.662 -47.743 0.57 15.55 87 LYS A CA 1
ATOM 774 C CA B LYS A 1 107 ? -9.090 -10.616 -47.716 0.43 15.62 87 LYS A CA 1
ATOM 775 C C A LYS A 1 107 ? -9.333 -12.012 -47.108 0.57 14.38 87 LYS A C 1
ATOM 776 C C B LYS A 1 107 ? -9.395 -12.020 -47.229 0.43 14.46 87 LYS A C 1
ATOM 777 O O A LYS A 1 107 ? -8.477 -12.906 -47.124 0.57 17.11 87 LYS A O 1
ATOM 778 O O B LYS A 1 107 ? -8.607 -12.950 -47.439 0.43 16.63 87 LYS A O 1
ATOM 789 N N . THR A 1 108 ? -10.537 -12.171 -46.568 1.00 15.17 88 THR A N 1
ATOM 790 C CA . THR A 1 108 ? -11.017 -13.484 -46.154 1.00 17.40 88 THR A CA 1
ATOM 791 C C . THR A 1 108 ? -12.249 -13.807 -46.979 1.00 10.21 88 THR A C 1
ATOM 792 O O . THR A 1 108 ? -13.304 -13.195 -46.794 1.00 15.83 88 THR A O 1
ATOM 796 N N . ILE A 1 109 ? -12.100 -14.752 -47.913 1.00 12.45 89 ILE A N 1
ATOM 797 C CA . ILE A 1 109 ? -13.204 -15.225 -48.743 1.00 11.00 89 ILE A CA 1
ATOM 798 C C . ILE A 1 109 ? -13.905 -16.341 -47.988 1.00 14.36 89 ILE A C 1
ATOM 799 O O . ILE A 1 109 ? -13.251 -17.214 -47.414 1.00 16.32 89 ILE A O 1
ATOM 804 N N . THR A 1 110 ? -15.232 -16.351 -48.031 1.00 16.30 90 THR A N 1
ATOM 805 C CA . THR A 1 110 ? -16.046 -17.362 -47.359 1.00 9.71 90 THR A CA 1
ATOM 806 C C . THR A 1 110 ? -16.683 -18.258 -48.412 1.00 14.60 90 THR A C 1
ATOM 807 O O . THR A 1 110 ? -17.340 -17.756 -49.326 1.00 13.53 90 THR A O 1
ATOM 811 N N . LEU A 1 111 ? -16.485 -19.573 -48.294 1.00 10.10 91 LEU A N 1
ATOM 812 C CA . LEU A 1 111 ? -16.979 -20.526 -49.285 1.00 14.41 91 LEU A CA 1
ATOM 813 C C . LEU A 1 111 ? -17.941 -21.504 -48.642 1.00 18.25 91 LEU A C 1
ATOM 814 O O . LEU A 1 111 ? -17.677 -21.994 -47.549 1.00 11.10 91 LEU A O 1
ATOM 819 N N . GLU A 1 112 ? -19.024 -21.833 -49.347 1.00 13.78 92 GLU A N 1
ATOM 820 C CA . GLU A 1 112 ? -19.872 -22.957 -48.967 1.00 14.16 92 GLU A CA 1
ATOM 821 C C . GLU A 1 112 ? -19.400 -24.200 -49.722 1.00 20.19 92 GLU A C 1
ATOM 822 O O . GLU A 1 112 ? -19.379 -24.204 -50.959 1.00 14.69 92 GLU A O 1
ATOM 828 N N . VAL A 1 113 ? -19.040 -25.257 -48.983 1.00 10.69 93 VAL A N 1
ATOM 829 C CA . VAL A 1 113 ? -18.399 -26.448 -49.553 1.00 9.83 93 VAL A CA 1
ATOM 830 C C . VAL A 1 113 ? -18.950 -27.696 -48.873 1.00 19.70 93 VAL A C 1
ATOM 831 O O . VAL A 1 113 ? -19.674 -27.634 -47.878 1.00 14.57 93 VAL A O 1
ATOM 835 N N . GLU A 1 114 ? -18.569 -28.840 -49.420 1.00 14.86 94 GLU A N 1
ATOM 836 C CA . GLU A 1 114 ? -18.821 -30.141 -48.840 1.00 18.25 94 GLU A CA 1
ATOM 837 C C . GLU A 1 114 ? -17.518 -30.922 -48.838 1.00 21.88 94 GLU A C 1
ATOM 838 O O . GLU A 1 114 ? -16.655 -30.702 -49.703 1.00 18.64 94 GLU A O 1
ATOM 844 N N . PRO A 1 115 ? -17.355 -31.852 -47.888 1.00 17.36 95 PRO A N 1
ATOM 845 C CA . PRO A 1 115 ? -16.137 -32.680 -47.849 1.00 12.42 95 PRO A CA 1
ATOM 846 C C . PRO A 1 115 ? -15.787 -33.364 -49.169 1.00 14.81 95 PRO A C 1
ATOM 847 O O . PRO A 1 115 ? -14.600 -33.596 -49.440 1.00 22.01 95 PRO A O 1
ATOM 851 N N . SER A 1 116 ? -16.778 -33.674 -50.003 1.00 18.49 96 SER A N 1
ATOM 852 C CA . SER A 1 116 ? -16.546 -34.358 -51.271 1.00 27.51 96 SER A CA 1
ATOM 853 C C . SER A 1 116 ? -16.176 -33.416 -52.415 1.00 21.51 96 SER A C 1
ATOM 854 O O . SER A 1 116 ? -15.812 -33.903 -53.490 1.00 18.49 96 SER A O 1
ATOM 857 N N . ASP A 1 117 ? -16.274 -32.096 -52.234 1.00 16.18 97 ASP A N 1
ATOM 858 C CA . ASP A 1 117 ? -15.834 -31.171 -53.276 1.00 18.53 97 ASP A CA 1
ATOM 859 C C . ASP A 1 117 ? -14.358 -31.359 -53.586 1.00 17.15 97 ASP A C 1
ATOM 860 O O . ASP A 1 117 ? -13.531 -31.474 -52.678 1.00 19.83 97 ASP A O 1
ATOM 865 N N . THR A 1 118 ? -14.013 -31.321 -54.872 1.00 18.70 98 THR A N 1
ATOM 866 C CA . THR A 1 118 ? -12.603 -31.391 -55.227 1.00 20.13 98 THR A CA 1
ATOM 867 C C . THR A 1 118 ? -11.927 -30.039 -55.047 1.00 16.10 98 THR A C 1
ATOM 868 O O . THR A 1 118 ? -12.576 -28.992 -55.003 1.00 15.22 98 THR A O 1
ATOM 872 N N . ILE A 1 119 ? -10.598 -30.074 -54.964 1.00 17.96 99 ILE A N 1
ATOM 873 C CA . ILE A 1 119 ? -9.837 -28.831 -54.940 1.00 20.36 99 ILE A CA 1
ATOM 874 C C . ILE A 1 119 ? -10.135 -28.028 -56.195 1.00 18.72 99 ILE A C 1
ATOM 875 O O . ILE A 1 119 ? -10.245 -26.801 -56.157 1.00 16.36 99 ILE A O 1
ATOM 880 N N . GLU A 1 120 ? -10.313 -28.726 -57.312 1.00 16.05 100 GLU A N 1
ATOM 881 C CA . GLU A 1 120 ? -10.726 -28.087 -58.548 1.00 27.27 100 GLU A CA 1
ATOM 882 C C . GLU A 1 120 ? -12.023 -27.304 -58.365 1.00 15.70 100 GLU A C 1
ATOM 883 O O . GLU A 1 120 ? -12.106 -26.133 -58.765 1.00 14.74 100 GLU A O 1
ATOM 889 N N A ASN A 1 121 ? -13.047 -27.914 -57.754 0.36 14.88 101 ASN A N 1
ATOM 890 N N B ASN A 1 121 ? -13.055 -27.943 -57.791 0.64 14.69 101 ASN A N 1
ATOM 891 C CA A ASN A 1 121 ? -14.306 -27.201 -57.554 0.36 19.77 101 ASN A CA 1
ATOM 892 C CA B ASN A 1 121 ? -14.319 -27.272 -57.478 0.64 19.95 101 ASN A CA 1
ATOM 893 C C A ASN A 1 121 ? -14.166 -26.057 -56.554 0.36 13.97 101 ASN A C 1
ATOM 894 C C B ASN A 1 121 ? -14.102 -26.045 -56.602 0.64 13.87 101 ASN A C 1
ATOM 895 O O A ASN A 1 121 ? -14.878 -25.053 -56.673 0.36 16.69 101 ASN A O 1
ATOM 896 O O B ASN A 1 121 ? -14.714 -24.993 -56.826 0.64 17.30 101 ASN A O 1
ATOM 905 N N . VAL A 1 122 ? -13.263 -26.176 -55.576 1.00 16.45 102 VAL A N 1
ATOM 906 C CA . VAL A 1 122 ? -13.068 -25.084 -54.626 1.00 12.77 102 VAL A CA 1
ATOM 907 C C . VAL A 1 122 ? -12.460 -23.871 -55.330 1.00 15.81 102 VAL A C 1
ATOM 908 O O . VAL A 1 122 ? -12.893 -22.729 -55.124 1.00 12.82 102 VAL A O 1
ATOM 912 N N . LYS A 1 123 ? -11.482 -24.110 -56.208 1.00 11.58 103 LYS A N 1
ATOM 913 C CA . LYS A 1 123 ? -10.876 -23.027 -56.979 1.00 14.11 103 LYS A CA 1
ATOM 914 C C . LYS A 1 123 ? -11.893 -22.373 -57.909 1.00 14.69 103 LYS A C 1
ATOM 915 O O . LYS A 1 123 ? -11.852 -21.155 -58.123 1.00 11.29 103 LYS A O 1
ATOM 921 N N . ALA A 1 124 ? -12.823 -23.169 -58.454 1.00 13.04 104 ALA A N 1
ATOM 922 C CA . ALA A 1 124 ? -13.913 -22.613 -59.248 1.00 15.40 104 ALA A CA 1
ATOM 923 C C . ALA A 1 124 ? -14.829 -21.739 -58.398 1.00 17.86 104 ALA A C 1
ATOM 924 O O . ALA A 1 124 ? -15.291 -20.692 -58.864 1.00 15.28 104 ALA A O 1
ATOM 926 N N . LYS A 1 125 ? -15.108 -22.148 -57.144 1.00 12.82 105 LYS A N 1
ATOM 927 C CA . LYS A 1 125 ? -15.915 -21.293 -56.271 1.00 15.27 105 LYS A CA 1
ATOM 928 C C . LYS A 1 125 ? -15.205 -19.975 -55.969 1.00 10.35 105 LYS A C 1
ATOM 929 O O . LYS A 1 125 ? -15.845 -18.918 -55.921 1.00 13.59 105 LYS A O 1
ATOM 935 N N . ILE A 1 126 ? -13.875 -20.013 -55.811 1.00 10.86 106 ILE A N 1
ATOM 936 C CA . ILE A 1 126 ? -13.104 -18.779 -55.643 1.00 11.42 106 ILE A CA 1
ATOM 937 C C . ILE A 1 126 ? -13.193 -17.909 -56.892 1.00 13.23 106 ILE A C 1
ATOM 938 O O . ILE A 1 126 ? -13.329 -16.679 -56.802 1.00 13.47 106 ILE A O 1
ATOM 943 N N . GLN A 1 127 ? -13.105 -18.523 -58.078 1.00 16.91 107 GLN A N 1
ATOM 944 C CA . GLN A 1 127 ? -13.225 -17.738 -59.309 1.00 13.78 107 GLN A CA 1
ATOM 945 C C . GLN A 1 127 ? -14.581 -17.043 -59.386 1.00 15.09 107 GLN A C 1
ATOM 946 O O . GLN A 1 127 ? -14.669 -15.880 -59.799 1.00 11.47 107 GLN A O 1
ATOM 952 N N . ASP A 1 128 ? -15.654 -17.747 -58.989 1.00 12.06 108 ASP A N 1
ATOM 953 C CA . ASP A 1 128 ? -16.988 -17.149 -58.974 1.00 16.53 108 ASP A CA 1
ATOM 954 C C . ASP A 1 128 ? -17.077 -15.957 -58.032 1.00 16.23 108 ASP A C 1
ATOM 955 O O . ASP A 1 128 ? -17.806 -15.002 -58.310 1.00 19.75 108 ASP A O 1
ATOM 960 N N . LYS A 1 129 ? -16.360 -15.991 -56.913 1.00 15.64 109 LYS A N 1
ATOM 961 C CA . LYS A 1 129 ? -16.493 -14.896 -55.964 1.00 17.57 109 LYS A CA 1
ATOM 962 C C . LYS A 1 129 ? -15.568 -13.728 -56.288 1.00 21.12 109 LYS A C 1
ATOM 963 O O . LYS A 1 129 ? -15.953 -12.561 -56.114 1.00 18.74 109 LYS A O 1
ATOM 969 N N . GLU A 1 130 ? -14.361 -14.000 -56.775 1.00 12.83 110 GLU A N 1
ATOM 970 C CA . GLU A 1 130 ? -13.350 -12.951 -56.880 1.00 16.99 110 GLU A CA 1
ATOM 971 C C . GLU A 1 130 ? -12.738 -12.830 -58.263 1.00 17.25 110 GLU A C 1
ATOM 972 O O . GLU A 1 130 ? -11.866 -11.975 -58.459 1.00 15.09 110 GLU A O 1
ATOM 978 N N . GLY A 1 131 ? -13.148 -13.662 -59.217 1.00 15.48 111 GLY A N 1
ATOM 979 C CA . GLY A 1 131 ? -12.616 -13.564 -60.561 1.00 18.92 111 GLY A CA 1
ATOM 980 C C . GLY A 1 131 ? -11.213 -14.082 -60.726 1.00 23.57 111 GLY A C 1
ATOM 981 O O . GLY A 1 131 ? -10.608 -13.854 -61.781 1.00 19.58 111 GLY A O 1
ATOM 982 N N . ILE A 1 132 ? -10.674 -14.773 -59.723 1.00 18.51 112 ILE A N 1
ATOM 983 C CA . ILE A 1 132 ? -9.300 -15.262 -59.785 1.00 16.13 112 ILE A CA 1
ATOM 984 C C . ILE A 1 132 ? -9.227 -16.573 -60.559 1.00 11.93 112 ILE A C 1
ATOM 985 O O . ILE A 1 132 ? -9.879 -17.555 -60.171 1.00 14.76 112 ILE A O 1
ATOM 990 N N . PRO A 1 133 ? -8.428 -16.644 -61.626 1.00 19.80 113 PRO A N 1
ATOM 991 C CA . PRO A 1 133 ? -8.351 -17.874 -62.433 1.00 12.14 113 PRO A CA 1
ATOM 992 C C . PRO A 1 133 ? -7.853 -19.050 -61.612 1.00 13.45 113 PRO A C 1
ATOM 993 O O . PRO A 1 133 ? -6.852 -18.937 -60.888 1.00 12.96 113 PRO A O 1
ATOM 997 N N . PRO A 1 134 ? -8.492 -20.217 -61.736 1.00 15.69 114 PRO A N 1
ATOM 998 C CA . PRO A 1 134 ? -8.014 -21.386 -60.977 1.00 14.38 114 PRO A CA 1
ATOM 999 C C . PRO A 1 134 ? -6.558 -21.742 -61.228 1.00 16.55 114 PRO A C 1
ATOM 1000 O O . PRO A 1 134 ? -5.864 -22.153 -60.280 1.00 13.01 114 PRO A O 1
ATOM 1004 N N . ASP A 1 135 ? -6.069 -21.602 -62.470 1.00 13.67 115 ASP A N 1
ATOM 1005 C CA . ASP A 1 135 ? -4.665 -21.899 -62.766 1.00 14.59 115 ASP A CA 1
ATOM 1006 C C . ASP A 1 135 ? -3.704 -20.946 -62.067 1.00 17.54 115 ASP A C 1
ATOM 1007 O O . ASP A 1 135 ? -2.517 -21.268 -61.931 1.00 19.06 115 ASP A O 1
ATOM 1012 N N . GLN A 1 136 ? -4.174 -19.777 -61.651 1.00 12.57 116 GLN A N 1
ATOM 1013 C CA . GLN A 1 136 ? -3.331 -18.880 -60.869 1.00 15.34 116 GLN A CA 1
ATOM 1014 C C . GLN A 1 136 ? -3.344 -19.205 -59.370 1.00 17.36 116 GLN A C 1
ATOM 1015 O O . GLN A 1 136 ? -2.495 -18.694 -58.627 1.00 18.08 116 GLN A O 1
ATOM 1021 N N . GLN A 1 137 ? -4.254 -20.064 -58.918 1.00 15.85 117 GLN A N 1
ATOM 1022 C CA . GLN A 1 137 ? -4.457 -20.313 -57.495 1.00 15.95 117 GLN A CA 1
ATOM 1023 C C . GLN A 1 137 ? -3.601 -21.459 -56.985 1.00 12.68 117 GLN A C 1
ATOM 1024 O O . GLN A 1 137 ? -3.529 -22.527 -57.601 1.00 13.34 117 GLN A O 1
ATOM 1030 N N . ARG A 1 138 ? -2.995 -21.251 -55.821 1.00 10.15 118 ARG A N 1
ATOM 1031 C CA . ARG A 1 138 ? -2.423 -22.338 -55.031 1.00 13.90 118 ARG A CA 1
ATOM 1032 C C . ARG A 1 138 ? -3.057 -22.286 -53.643 1.00 14.71 118 ARG A C 1
ATOM 1033 O O . ARG A 1 138 ? -2.972 -21.260 -52.966 1.00 16.45 118 ARG A O 1
ATOM 1041 N N . LEU A 1 139 ? -3.704 -23.376 -53.226 1.00 13.37 119 LEU A N 1
ATOM 1042 C CA . LEU A 1 139 ? -4.347 -23.434 -51.914 1.00 14.73 119 LEU A CA 1
ATOM 1043 C C . LEU A 1 139 ? -3.468 -24.201 -50.930 1.00 17.45 119 LEU A C 1
ATOM 1044 O O . LEU A 1 139 ? -2.872 -25.219 -51.286 1.00 17.26 119 LEU A O 1
ATOM 1049 N N . ILE A 1 140 ? -3.357 -23.676 -49.707 1.00 14.07 120 ILE A N 1
ATOM 1050 C CA . ILE A 1 140 ? -2.515 -24.245 -48.656 1.00 12.25 120 ILE A CA 1
ATOM 1051 C C . ILE A 1 140 ? -3.390 -24.583 -47.455 1.00 16.23 120 ILE A C 1
ATOM 1052 O O . ILE A 1 140 ? -4.174 -23.742 -46.996 1.00 10.95 120 ILE A O 1
ATOM 1057 N N . PHE A 1 141 ? -3.210 -25.782 -46.910 1.00 16.61 121 PHE A N 1
ATOM 1058 C CA . PHE A 1 141 ? -3.892 -26.190 -45.683 1.00 14.11 121 PHE A CA 1
ATOM 1059 C C . PHE A 1 141 ? -2.893 -26.933 -44.811 1.00 17.51 121 PHE A C 1
ATOM 1060 O O . PHE A 1 141 ? -2.237 -27.871 -45.272 1.00 16.51 121 PHE A O 1
ATOM 1068 N N . ALA A 1 142 ? -2.769 -26.499 -43.567 1.00 16.82 122 ALA A N 1
ATOM 1069 C CA . ALA A 1 142 ? -1.830 -27.101 -42.630 1.00 24.20 122 ALA A CA 1
ATOM 1070 C C . ALA A 1 142 ? -0.436 -27.212 -43.247 1.00 23.22 122 ALA A C 1
ATOM 1071 O O . ALA A 1 142 ? 0.239 -28.233 -43.116 1.00 25.85 122 ALA A O 1
ATOM 1073 N N . GLY A 1 143 ? -0.015 -26.151 -43.948 1.00 16.57 123 GLY A N 1
ATOM 1074 C CA . GLY A 1 143 ? 1.316 -26.067 -44.542 1.00 19.36 123 GLY A CA 1
ATOM 1075 C C . GLY A 1 143 ? 1.517 -26.808 -45.853 1.00 28.48 123 GLY A C 1
ATOM 1076 O O . GLY A 1 143 ? 2.610 -26.723 -46.429 1.00 29.82 123 GLY A O 1
ATOM 1077 N N . LYS A 1 144 ? 0.506 -27.522 -46.341 1.00 25.53 124 LYS A N 1
ATOM 1078 C CA . LYS A 1 144 ? 0.603 -28.380 -47.512 1.00 28.70 124 LYS A CA 1
ATOM 1079 C C . LYS A 1 144 ? -0.115 -27.730 -48.687 1.00 18.06 124 LYS A C 1
ATOM 1080 O O . LYS A 1 144 ? -1.229 -27.222 -48.539 1.00 12.93 124 LYS A O 1
ATOM 1086 N N . GLN A 1 145 ? 0.516 -27.764 -49.854 1.00 18.78 125 GLN A N 1
ATOM 1087 C CA . GLN A 1 145 ? -0.145 -27.348 -51.083 1.00 18.34 125 GLN A CA 1
ATOM 1088 C C . GLN A 1 145 ? -1.134 -28.424 -51.515 1.00 22.82 125 GLN A C 1
ATOM 1089 O O . GLN A 1 145 ? -0.795 -29.608 -51.544 1.00 25.52 125 GLN A O 1
ATOM 1095 N N . LEU A 1 146 ? -2.363 -28.026 -51.838 1.00 13.45 126 LEU A N 1
ATOM 1096 C CA . LEU A 1 146 ? -3.420 -28.985 -52.147 1.00 23.56 126 LEU A CA 1
ATOM 1097 C C . LEU A 1 146 ? -3.456 -29.228 -53.651 1.00 24.26 126 LEU A C 1
ATOM 1098 O O . LEU A 1 146 ? -3.365 -28.280 -54.431 1.00 22.80 126 LEU A O 1
ATOM 1103 N N . GLU A 1 147 ? -3.580 -30.493 -54.053 1.00 21.83 127 GLU A N 1
ATOM 1104 C CA . GLU A 1 147 ? -3.503 -30.886 -55.459 1.00 23.56 127 GLU A CA 1
ATOM 1105 C C . GLU A 1 147 ? -4.897 -31.064 -56.057 1.00 17.12 127 GLU A C 1
ATOM 1106 O O . GLU A 1 147 ? -5.812 -31.548 -55.384 1.00 20.59 127 GLU A O 1
ATOM 1112 N N . ASP A 1 148 ? -5.037 -30.710 -57.344 1.00 29.95 128 ASP A N 1
ATOM 1113 C CA . ASP A 1 148 ? -6.355 -30.432 -57.937 1.00 46.15 128 ASP A CA 1
ATOM 1114 C C . ASP A 1 148 ? -7.315 -31.621 -57.850 1.00 40.49 128 ASP A C 1
ATOM 1115 O O . ASP A 1 148 ? -8.518 -31.443 -57.593 1.00 42.30 128 ASP A O 1
ATOM 1120 N N . GLY A 1 149 ? -6.822 -32.830 -58.140 1.00 19.26 129 GLY A N 1
ATOM 1121 C CA . GLY A 1 149 ? -7.676 -34.012 -58.234 1.00 20.53 129 GLY A CA 1
ATOM 1122 C C . GLY A 1 149 ? -8.063 -34.650 -56.903 1.00 36.04 129 GLY A C 1
ATOM 1123 O O . GLY A 1 149 ? -8.639 -35.742 -56.872 1.00 32.91 129 GLY A O 1
ATOM 1124 N N . ARG A 1 150 ? -7.745 -33.992 -55.792 1.00 18.77 130 ARG A N 1
ATOM 1125 C CA . ARG A 1 150 ? -8.120 -34.465 -54.469 1.00 14.49 130 ARG A CA 1
ATOM 1126 C C . ARG A 1 150 ? -9.396 -33.756 -54.021 1.00 29.51 130 ARG A C 1
ATOM 1127 O O . ARG A 1 150 ? -9.846 -32.791 -54.643 1.00 23.33 130 ARG A O 1
ATOM 1135 N N . THR A 1 151 ? -9.976 -34.242 -52.927 1.00 25.74 131 THR A N 1
ATOM 1136 C CA . THR A 1 151 ? -11.115 -33.595 -52.299 1.00 18.04 131 THR A CA 1
ATOM 1137 C C . THR A 1 151 ? -10.690 -32.984 -50.970 1.00 19.72 131 THR A C 1
ATOM 1138 O O . THR A 1 151 ? -9.637 -33.302 -50.417 1.00 16.60 131 THR A O 1
ATOM 1142 N N . LEU A 1 152 ? -11.559 -32.122 -50.440 1.00 16.00 132 LEU A N 1
ATOM 1143 C CA . LEU A 1 152 ? -11.338 -31.563 -49.110 1.00 18.91 132 LEU A CA 1
ATOM 1144 C C . LEU A 1 152 ? -11.148 -32.662 -48.071 1.00 18.78 132 LEU A C 1
ATOM 1145 O O . LEU A 1 152 ? -10.287 -32.554 -47.185 1.00 13.62 132 LEU A O 1
ATOM 1150 N N . SER A 1 153 ? -11.950 -33.725 -48.162 1.00 12.24 133 SER A N 1
ATOM 1151 C CA . SER A 1 153 ? -11.851 -34.817 -47.199 1.00 21.87 133 SER A CA 1
ATOM 1152 C C . SER A 1 153 ? -10.532 -35.570 -47.320 1.00 17.35 133 SER A C 1
ATOM 1153 O O . SER A 1 153 ? -10.048 -36.120 -46.321 1.00 21.53 133 SER A O 1
ATOM 1156 N N . ASP A 1 154 ? -9.918 -35.584 -48.503 1.00 22.27 134 ASP A N 1
ATOM 1157 C CA . ASP A 1 154 ? -8.608 -36.224 -48.626 1.00 18.78 134 ASP A CA 1
ATOM 1158 C C . ASP A 1 154 ? -7.584 -35.585 -47.693 1.00 22.79 134 ASP A C 1
ATOM 1159 O O . ASP A 1 154 ? -6.689 -36.264 -47.177 1.00 19.22 134 ASP A O 1
ATOM 1164 N N . TYR A 1 155 ? -7.674 -34.269 -47.508 1.00 18.62 135 TYR A N 1
ATOM 1165 C CA . TYR A 1 155 ? -6.755 -33.527 -46.665 1.00 14.82 135 TYR A CA 1
ATOM 1166 C C . TYR A 1 155 ? -7.280 -33.317 -45.249 1.00 14.12 135 TYR A C 1
ATOM 1167 O O . TYR A 1 155 ? -6.642 -32.600 -44.473 1.00 21.22 135 TYR A O 1
ATOM 1176 N N . ASN A 1 156 ? -8.430 -33.891 -44.910 1.00 16.25 136 ASN A N 1
ATOM 1177 C CA . ASN A 1 156 ? -9.010 -33.769 -43.571 1.00 19.12 136 ASN A CA 1
ATOM 1178 C C . ASN A 1 156 ? -9.399 -32.324 -43.235 1.00 19.37 136 ASN A C 1
ATOM 1179 O O . ASN A 1 156 ? -9.436 -31.935 -42.066 1.00 17.25 136 ASN A O 1
ATOM 1184 N N . ILE A 1 157 ? -9.730 -31.524 -44.254 1.00 16.06 137 ILE A N 1
ATOM 1185 C CA . ILE A 1 157 ? -10.143 -30.137 -44.042 1.00 12.88 137 ILE A CA 1
ATOM 1186 C C . ILE A 1 157 ? -11.506 -30.084 -43.347 1.00 20.44 137 ILE A 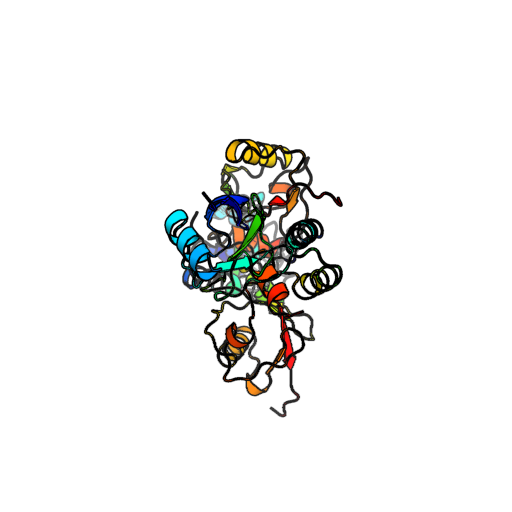C 1
ATOM 1187 O O . ILE A 1 157 ? -12.432 -30.834 -43.685 1.00 13.10 137 ILE A O 1
ATOM 1192 N N . GLN A 1 158 ? -11.648 -29.203 -42.358 1.00 13.65 138 GLN A N 1
ATOM 1193 C CA . GLN A 1 158 ? -12.813 -29.272 -41.471 1.00 13.91 138 GLN A CA 1
ATOM 1194 C C . GLN A 1 158 ? -13.677 -28.020 -41.570 1.00 15.45 138 GLN A C 1
A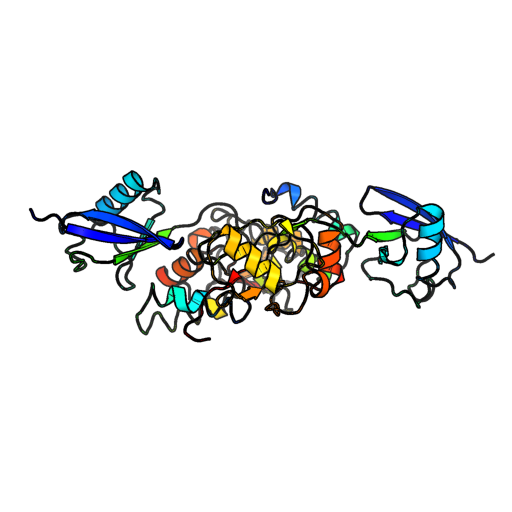TOM 1195 O O . GLN A 1 158 ? -13.241 -26.978 -42.046 1.00 12.76 138 GLN A O 1
ATOM 1201 N N . LYS A 1 159 ? -14.911 -28.143 -41.072 1.00 16.38 139 LYS A N 1
ATOM 1202 C CA . LYS A 1 159 ? -15.832 -27.015 -40.940 1.00 12.98 139 LYS A CA 1
ATOM 1203 C C . LYS A 1 159 ? -15.153 -25.820 -40.278 1.00 15.86 139 LYS A C 1
ATOM 1204 O O . LYS A 1 159 ? -14.508 -25.960 -39.236 1.00 10.92 139 LYS A O 1
ATOM 1210 N N . GLU A 1 160 ? -15.260 -24.655 -40.930 1.00 13.33 140 GLU A N 1
ATOM 1211 C CA . GLU A 1 160 ? -14.761 -23.344 -40.491 1.00 8.88 140 GLU A CA 1
ATOM 1212 C C . GLU A 1 160 ? -13.233 -23.228 -40.499 1.00 12.31 140 GLU A C 1
ATOM 1213 O O . GLU A 1 160 ? -12.686 -22.216 -40.011 1.00 11.54 140 GLU A O 1
ATOM 1219 N N A SER A 1 161 ? -12.526 -24.221 -41.045 0.53 10.10 141 SER A N 1
ATOM 1220 N N B SER A 1 161 ? -12.516 -24.219 -41.022 0.47 10.16 141 SER A N 1
ATOM 1221 C CA A SER A 1 161 ? -11.079 -24.140 -41.200 0.53 8.98 141 SER A CA 1
ATOM 1222 C CA B SER A 1 161 ? -11.067 -24.100 -41.082 0.47 8.88 141 SER A CA 1
ATOM 1223 C C A SER A 1 161 ? -10.690 -22.955 -42.087 0.53 14.03 141 SER A C 1
ATOM 1224 C C B SER A 1 161 ? -10.659 -23.033 -42.107 0.47 14.03 141 SER A C 1
ATOM 1225 O O A SER A 1 161 ? -11.474 -22.471 -42.913 0.53 10.48 141 SER A O 1
ATOM 1226 O O B SER A 1 161 ? -11.412 -22.687 -43.025 0.47 10.75 141 SER A O 1
ATOM 1231 N N . THR A 1 162 ? -9.450 -22.506 -41.925 1.00 9.37 142 THR A N 1
ATOM 1232 C CA . THR A 1 162 ? -8.873 -21.474 -42.780 1.00 9.20 142 THR A CA 1
ATOM 1233 C C . THR A 1 162 ? -7.900 -22.114 -43.765 1.00 17.11 142 THR A C 1
ATOM 1234 O O . THR A 1 162 ? -7.036 -22.907 -43.368 1.00 9.24 142 THR A O 1
ATOM 1238 N N . LEU A 1 163 ? -8.063 -21.797 -45.044 1.00 14.89 143 LEU A N 1
ATOM 1239 C CA . LEU A 1 163 ? -7.080 -22.117 -46.070 1.00 11.60 143 LEU A CA 1
ATOM 1240 C C . LEU A 1 163 ? -6.374 -20.835 -46.475 1.00 11.28 143 LEU A C 1
ATOM 1241 O O . LEU A 1 163 ? -6.898 -19.732 -46.288 1.00 11.89 143 LEU A O 1
ATOM 1246 N N . HIS A 1 164 ? -5.169 -20.970 -47.013 1.00 11.93 144 HIS A N 1
ATOM 1247 C CA . HIS A 1 164 ? -4.433 -19.801 -47.492 1.00 13.25 144 HIS A CA 1
ATOM 1248 C C . HIS A 1 164 ? -4.343 -19.858 -49.011 1.00 11.66 144 HIS A C 1
ATOM 1249 O O . HIS A 1 164 ? -3.967 -20.885 -49.578 1.00 14.63 144 HIS A O 1
ATOM 1256 N N . LEU A 1 165 ? -4.718 -18.766 -49.667 1.00 16.05 145 LEU A N 1
ATOM 1257 C CA . LEU A 1 165 ? -4.668 -18.687 -51.112 1.00 10.00 145 LEU A CA 1
ATOM 1258 C C . LEU A 1 165 ? -3.419 -17.922 -51.530 1.00 10.64 145 LEU A C 1
ATOM 1259 O O . LEU A 1 165 ? -3.272 -16.747 -51.193 1.00 12.73 145 LEU A O 1
ATOM 1264 N N . VAL A 1 166 ? -2.539 -18.591 -52.270 1.00 10.76 146 VAL A N 1
ATOM 1265 C CA . VAL A 1 166 ? -1.362 -17.985 -52.881 1.00 15.56 146 VAL A CA 1
ATOM 1266 C C . VAL A 1 166 ? -1.640 -17.751 -54.358 1.00 17.49 146 VAL A C 1
ATOM 1267 O O . VAL A 1 166 ? -2.099 -18.659 -55.069 1.00 19.20 146 VAL A O 1
ATOM 1271 N N . LEU A 1 167 ? -1.296 -16.569 -54.847 1.00 16.53 147 LEU A N 1
ATOM 1272 C CA . LEU A 1 167 ? -1.470 -16.260 -56.260 1.00 15.34 147 LEU A CA 1
ATOM 1273 C C . LEU A 1 167 ? -0.138 -16.453 -56.987 1.00 24.61 147 LEU A C 1
ATOM 1274 O O . LEU A 1 167 ? 0.867 -15.837 -56.623 1.00 21.60 147 LEU A O 1
ATOM 1279 N N . ARG A 1 168 ? -0.125 -17.347 -57.980 1.00 28.44 148 ARG A N 1
ATOM 1280 C CA . ARG A 1 168 ? 1.025 -17.539 -58.860 1.00 28.68 148 ARG A CA 1
ATOM 1281 C C . ARG A 1 168 ? 1.287 -16.290 -59.694 1.00 22.58 148 ARG A C 1
ATOM 1282 O O . ARG A 1 168 ? 0.398 -15.470 -59.913 1.00 26.58 148 ARG A O 1
ATOM 1290 N N . LEU A 1 169 ? 2.514 -16.175 -60.204 1.00 29.60 149 LEU A N 1
ATOM 1291 C CA . LEU A 1 169 ? 2.778 -15.199 -61.255 1.00 32.60 149 LEU A CA 1
ATOM 1292 C C . LEU A 1 169 ? 2.155 -15.695 -62.557 1.00 31.18 149 LEU A C 1
ATOM 1293 O O . LEU A 1 169 ? 2.324 -16.862 -62.931 1.00 28.21 149 LEU A O 1
ATOM 1298 N N . ARG A 1 170 ? 1.399 -14.822 -63.227 1.00 24.91 150 ARG A N 1
ATOM 1299 C CA . ARG A 1 170 ? 0.723 -15.158 -64.478 1.00 36.74 150 ARG A CA 1
ATOM 1300 C C . ARG A 1 170 ? 0.942 -14.062 -65.510 1.00 38.32 150 ARG A C 1
ATOM 1301 O O . ARG A 1 170 ? 0.978 -12.877 -65.170 1.00 39.63 150 ARG A O 1
ATOM 1309 N N . GLY A 1 171 ? 1.079 -14.465 -66.779 1.00 34.50 151 GLY A N 1
ATOM 1310 C CA . GLY A 1 171 ? 1.318 -13.498 -67.841 1.00 35.80 151 GLY A CA 1
ATOM 1311 C C . GLY A 1 171 ? 0.080 -12.792 -68.352 1.00 47.91 151 GLY A C 1
ATOM 1312 O O . GLY A 1 171 ? 0.201 -11.732 -68.974 1.00 36.45 151 GLY A O 1
ATOM 1313 N N . GLY A 1 172 ? -1.106 -13.348 -68.103 1.00 42.27 152 GLY A N 1
ATOM 1314 C CA . GLY A 1 172 ? -2.339 -12.796 -68.644 1.00 43.42 152 GLY A CA 1
ATOM 1315 C C . GLY A 1 172 ? -2.499 -12.969 -70.150 1.00 58.11 152 GLY A C 1
ATOM 1316 O O . GLY A 1 172 ? -1.888 -13.848 -70.773 1.00 47.81 152 GLY A O 1
ATOM 1317 N N . GLY B 1 18 ? -35.175 25.638 -63.602 1.00 59.07 -2 GLY B N 1
ATOM 1318 C CA . GLY B 1 18 ? -34.853 25.423 -62.202 1.00 49.80 -2 GLY B CA 1
ATOM 1319 C C . GLY B 1 18 ? -33.832 24.320 -61.989 1.00 51.58 -2 GLY B C 1
ATOM 1320 O O . GLY B 1 18 ? -33.489 23.589 -62.924 1.00 46.04 -2 GLY B O 1
ATOM 1321 N N . SER B 1 19 ? -33.340 24.206 -60.755 1.00 41.85 -1 SER B N 1
ATOM 1322 C CA . SER B 1 19 ? -32.338 23.214 -60.391 1.00 41.37 -1 SER B CA 1
ATOM 1323 C C . SER B 1 19 ? -32.922 22.021 -59.645 1.00 45.86 -1 SER B C 1
ATOM 1324 O O . SER B 1 19 ? -32.164 21.143 -59.220 1.00 43.90 -1 SER B O 1
ATOM 1327 N N . HIS B 1 20 ? -34.241 21.964 -59.478 1.00 40.90 0 HIS B N 1
ATOM 1328 C CA . HIS B 1 20 ? -34.872 20.806 -58.868 1.00 42.94 0 HIS B CA 1
ATOM 1329 C C . HIS B 1 20 ? -34.735 19.578 -59.776 1.00 51.72 0 HIS B C 1
ATOM 1330 O O . HIS B 1 20 ? -34.513 19.678 -60.988 1.00 37.04 0 HIS B O 1
ATOM 1337 N N . MET B 1 21 ? -34.863 18.400 -59.172 1.00 47.84 1 MET B N 1
ATOM 1338 C CA . MET B 1 21 ? -34.610 17.164 -59.897 1.00 30.69 1 MET B CA 1
ATOM 1339 C C . MET B 1 21 ? -35.366 16.025 -59.236 1.00 42.29 1 MET B C 1
ATOM 1340 O O . MET B 1 21 ? -35.880 16.142 -58.119 1.00 33.93 1 MET B O 1
ATOM 1345 N N . GLN B 1 22 ? -35.415 14.908 -59.948 1.00 37.80 2 GLN B N 1
ATOM 1346 C CA . GLN B 1 22 ? -36.102 13.712 -59.496 1.00 47.47 2 GLN B CA 1
ATOM 1347 C C . GLN B 1 22 ? -35.074 12.719 -58.965 1.00 43.46 2 GLN B C 1
ATOM 1348 O O . GLN B 1 22 ? -34.024 12.505 -59.589 1.00 33.31 2 GLN B O 1
ATOM 1354 N N . ILE B 1 23 ? -35.366 12.123 -57.807 1.00 42.89 3 ILE B N 1
ATOM 1355 C CA . ILE B 1 23 ? -34.608 10.970 -57.343 1.00 38.81 3 ILE B CA 1
ATOM 1356 C C . ILE B 1 23 ? -35.589 9.903 -56.885 1.00 35.63 3 ILE B C 1
ATOM 1357 O O . ILE B 1 23 ? -36.759 10.173 -56.601 1.00 35.05 3 ILE B O 1
ATOM 1362 N N . PHE B 1 24 ? -35.090 8.675 -56.821 1.00 27.90 4 PHE B N 1
ATOM 1363 C CA . PHE B 1 24 ? -35.884 7.516 -56.449 1.00 37.90 4 PHE B CA 1
ATOM 1364 C C . PHE B 1 24 ? -35.301 6.888 -55.193 1.00 29.80 4 PHE B C 1
ATOM 1365 O O . PHE B 1 24 ? -34.082 6.893 -54.993 1.00 28.11 4 PHE B O 1
ATOM 1373 N N . VAL B 1 25 ? -36.179 6.377 -54.336 1.00 28.50 5 VAL B N 1
ATOM 1374 C CA . VAL B 1 25 ? -35.792 5.763 -53.067 1.00 29.03 5 VAL B CA 1
ATOM 1375 C C . VAL B 1 25 ? -36.439 4.380 -52.989 1.00 37.02 5 VAL B C 1
ATOM 1376 O O . VAL B 1 25 ? -37.663 4.268 -52.838 1.00 28.63 5 VAL B O 1
ATOM 1380 N N . LYS B 1 26 ? -35.621 3.333 -53.099 1.00 30.04 6 LYS B N 1
ATOM 1381 C CA . LYS B 1 26 ? -36.082 1.947 -53.092 1.00 28.25 6 LYS B CA 1
ATOM 1382 C C . LYS B 1 26 ? -36.064 1.417 -51.662 1.00 31.39 6 LYS B C 1
ATOM 1383 O O . LYS B 1 26 ? -35.018 1.433 -51.003 1.00 22.05 6 LYS B O 1
ATOM 1389 N N . THR B 1 27 ? -37.214 0.949 -51.182 1.00 32.98 7 THR B N 1
ATOM 1390 C CA . THR B 1 27 ? -37.251 0.258 -49.899 1.00 30.54 7 THR B CA 1
ATOM 1391 C C . THR B 1 27 ? -36.895 -1.217 -50.085 1.00 24.04 7 THR B C 1
ATOM 1392 O O . THR B 1 27 ? -36.932 -1.764 -51.192 1.00 27.63 7 THR B O 1
ATOM 1396 N N . LEU B 1 28 ? -36.582 -1.874 -48.979 1.00 22.46 8 LEU B N 1
ATOM 1397 C CA . LEU B 1 28 ? -36.208 -3.281 -49.069 1.00 31.54 8 LEU B CA 1
ATOM 1398 C C . LEU B 1 28 ? -37.427 -4.187 -49.185 1.00 41.98 8 LEU B C 1
ATOM 1399 O O . LEU B 1 28 ? -37.302 -5.412 -49.065 1.00 38.97 8 LEU B O 1
ATOM 1404 N N . THR B 1 29 ? -38.589 -3.590 -49.448 1.00 35.70 9 THR B N 1
ATOM 1405 C CA . THR B 1 29 ? -39.866 -4.272 -49.572 1.00 37.32 9 THR B CA 1
ATOM 1406 C C . THR B 1 29 ? -40.424 -4.223 -50.997 1.00 41.20 9 THR B C 1
ATOM 1407 O O . THR B 1 29 ? -41.543 -4.695 -51.239 1.00 52.69 9 THR B O 1
ATOM 1411 N N . GLY B 1 30 ? -39.661 -3.695 -51.955 1.00 35.07 10 GLY B N 1
ATOM 1412 C CA . GLY B 1 30 ? -40.085 -3.617 -53.340 1.00 57.70 10 GLY B CA 1
ATOM 1413 C C . GLY B 1 30 ? -40.666 -2.285 -53.753 1.00 61.38 10 GLY B C 1
ATOM 1414 O O . GLY B 1 30 ? -40.653 -1.960 -54.944 1.00 72.60 10 GLY B O 1
ATOM 1415 N N . LYS B 1 31 ? -41.139 -1.501 -52.797 1.00 45.63 11 LYS B N 1
ATOM 1416 C CA . LYS B 1 31 ? -41.639 -0.165 -53.072 1.00 58.69 11 LYS B CA 1
ATOM 1417 C C . LYS B 1 31 ? -40.526 0.750 -53.588 1.00 61.12 11 LYS B C 1
ATOM 1418 O O . LYS B 1 31 ? -39.369 0.664 -53.179 1.00 40.99 11 LYS B O 1
ATOM 1424 N N . THR B 1 32 ? -40.895 1.666 -54.472 1.00 51.85 12 THR B N 1
ATOM 1425 C CA . THR B 1 32 ? -39.989 2.709 -54.946 1.00 52.15 12 THR B CA 1
ATOM 1426 C C . THR B 1 32 ? -40.673 4.062 -54.795 1.00 50.39 12 THR B C 1
ATOM 1427 O O . THR B 1 32 ? -41.712 4.325 -55.417 1.00 37.47 12 THR B O 1
ATOM 1431 N N . ILE B 1 33 ? -40.084 4.905 -53.960 1.00 44.44 13 ILE B N 1
ATOM 1432 C CA . ILE B 1 33 ? -40.587 6.241 -53.692 1.00 31.03 13 ILE B CA 1
ATOM 1433 C C . ILE B 1 33 ? -39.919 7.219 -54.645 1.00 44.72 13 ILE B C 1
ATOM 1434 O O . ILE B 1 33 ? -38.688 7.235 -54.774 1.00 37.71 13 ILE B O 1
ATOM 1439 N N . THR B 1 34 ? -40.725 8.041 -55.308 1.00 44.34 14 THR B N 1
ATOM 1440 C CA . THR B 1 34 ? -40.224 9.132 -56.134 1.00 46.74 14 THR B CA 1
ATOM 1441 C C . THR B 1 34 ? -40.289 10.424 -55.329 1.00 32.22 14 THR B C 1
ATOM 1442 O O . THR B 1 34 ? -41.285 10.684 -54.649 1.00 36.64 14 THR B O 1
ATOM 1446 N N . LEU B 1 35 ? -39.213 11.210 -55.376 1.00 35.95 15 LEU B N 1
ATOM 1447 C CA . LEU B 1 35 ? -39.145 12.478 -54.667 1.00 32.97 15 LEU B CA 1
ATOM 1448 C C . LEU B 1 35 ? -38.642 13.566 -55.609 1.00 37.10 15 LEU B C 1
ATOM 1449 O O . LEU B 1 35 ? -37.915 13.290 -56.570 1.00 34.81 15 LEU B O 1
ATOM 1454 N N . GLU B 1 36 ? -39.040 14.808 -55.335 1.00 34.54 16 GLU B N 1
ATOM 1455 C CA . GLU B 1 36 ? -38.451 15.967 -55.998 1.00 29.64 16 GLU B CA 1
ATOM 1456 C C . GLU B 1 36 ? -37.571 16.693 -54.998 1.00 22.78 16 GLU B C 1
ATOM 1457 O O . GLU B 1 36 ? -38.006 16.983 -53.876 1.00 31.03 16 GLU B O 1
ATOM 1463 N N . VAL B 1 37 ? -36.338 16.990 -55.400 1.00 27.86 17 VAL B N 1
ATOM 1464 C CA . VAL B 1 37 ? -35.335 17.508 -54.481 1.00 31.81 17 VAL B CA 1
ATOM 1465 C C . VAL B 1 37 ? -34.485 18.555 -55.189 1.00 30.36 17 VAL B C 1
ATOM 1466 O O . VAL B 1 37 ? -34.554 18.740 -56.403 1.00 31.60 17 VAL B O 1
ATOM 1470 N N . GLU B 1 38 ? -33.676 19.219 -54.409 1.00 27.74 18 GLU B N 1
ATOM 1471 C CA . GLU B 1 38 ? -32.653 20.179 -54.769 1.00 35.97 18 GLU B CA 1
ATOM 1472 C C . GLU B 1 38 ? -31.292 19.596 -54.424 1.00 26.09 18 GLU B C 1
ATOM 1473 O O . GLU B 1 38 ? -31.164 18.935 -53.389 1.00 29.38 18 GLU B O 1
ATOM 1479 N N . PRO B 1 39 ? -30.262 19.817 -55.244 1.00 19.88 19 PRO B N 1
ATOM 1480 C CA . PRO B 1 39 ? -28.920 19.346 -54.865 1.00 17.65 19 PRO B CA 1
ATOM 1481 C C . PRO B 1 39 ? -28.441 19.940 -53.558 1.00 29.20 19 PRO B C 1
ATOM 1482 O O . PRO B 1 39 ? -27.548 19.369 -52.918 1.00 23.71 19 PRO B O 1
ATOM 1486 N N . SER B 1 40 ? -29.015 21.062 -53.132 1.00 18.45 20 SER B N 1
ATOM 1487 C CA . SER B 1 40 ? -28.669 21.667 -51.855 1.00 19.69 20 SER B CA 1
ATOM 1488 C C . SER B 1 40 ? -29.473 21.092 -50.690 1.00 18.74 20 SER B C 1
ATOM 1489 O O . SER B 1 40 ? -29.266 21.501 -49.545 1.00 22.36 20 SER B O 1
ATOM 1492 N N . ASP B 1 41 ? -30.369 20.146 -50.947 1.00 20.71 21 ASP B N 1
ATOM 1493 C CA . ASP B 1 41 ? -31.093 19.505 -49.859 1.00 24.37 21 ASP B CA 1
ATOM 1494 C C . ASP B 1 41 ? -30.160 18.638 -49.016 1.00 24.71 21 ASP B C 1
ATOM 1495 O O . ASP B 1 41 ? -29.306 17.917 -49.543 1.00 21.86 21 ASP B O 1
ATOM 1500 N N . THR B 1 42 ? -30.341 18.697 -47.699 1.00 20.78 22 THR B N 1
ATOM 1501 C CA . THR B 1 42 ? -29.627 17.811 -46.794 1.00 21.90 22 THR B CA 1
ATOM 1502 C C . THR B 1 42 ? -30.306 16.440 -46.747 1.00 22.27 22 THR B C 1
ATOM 1503 O O . THR B 1 42 ? -31.464 16.278 -47.146 1.00 21.20 22 THR B O 1
ATOM 1507 N N . ILE B 1 43 ? -29.574 15.447 -46.232 1.00 19.15 23 ILE B N 1
ATOM 1508 C CA . ILE B 1 43 ? -30.172 14.119 -46.057 1.00 19.10 23 ILE B CA 1
ATOM 1509 C C . ILE B 1 43 ? -31.313 14.201 -45.056 1.00 19.43 23 ILE B C 1
ATOM 1510 O O . ILE B 1 43 ? -32.321 13.486 -45.172 1.00 25.69 23 ILE B O 1
ATOM 1515 N N . GLU B 1 44 ? -31.170 15.078 -44.060 1.00 21.23 24 GLU B N 1
ATOM 1516 C CA . GLU B 1 44 ? -32.224 15.289 -43.079 1.00 30.78 24 GLU B CA 1
ATOM 1517 C C . GLU B 1 44 ? -33.535 15.657 -43.753 1.00 34.46 24 GLU B C 1
ATOM 1518 O O . GLU B 1 44 ? -34.593 15.133 -43.386 1.00 28.53 24 GLU B O 1
ATOM 1524 N N . ASN B 1 45 ? -33.499 16.533 -44.760 1.00 23.72 25 ASN B N 1
ATOM 1525 C CA A ASN B 1 45 ? -34.719 16.957 -45.436 0.50 28.38 25 ASN B CA 1
ATOM 1526 C CA B ASN B 1 45 ? -34.792 16.878 -45.320 0.50 28.50 25 ASN B CA 1
ATOM 1527 C C . ASN B 1 45 ? -35.236 15.912 -46.411 1.00 26.72 25 ASN B C 1
ATOM 1528 O O . ASN B 1 45 ? -36.433 15.883 -46.717 1.00 27.08 25 ASN B O 1
ATOM 1537 N N . VAL B 1 46 ? -34.345 15.077 -46.949 1.00 23.42 26 VAL B N 1
ATOM 1538 C CA . VAL B 1 46 ? -34.831 13.962 -47.752 1.00 20.43 26 VAL B CA 1
ATOM 1539 C C . VAL B 1 46 ? -35.658 13.033 -46.866 1.00 24.89 26 VAL B C 1
ATOM 1540 O O . VAL B 1 46 ? -36.748 12.586 -47.242 1.00 24.70 26 VAL B O 1
ATOM 1544 N N . LYS B 1 47 ? -35.160 12.757 -45.660 1.00 23.56 27 LYS B N 1
ATOM 1545 C CA . LYS B 1 47 ? -35.904 11.930 -44.718 1.00 26.94 27 LYS B CA 1
ATOM 1546 C C . LYS B 1 47 ? -37.249 12.564 -44.378 1.00 34.81 27 LYS B C 1
ATOM 1547 O O . LYS B 1 47 ? -38.269 11.871 -44.328 1.00 30.61 27 LYS B O 1
ATOM 1553 N N . ALA B 1 48 ? -37.279 13.889 -44.191 1.00 27.33 28 ALA B N 1
ATOM 1554 C CA . ALA B 1 48 ? -38.554 14.575 -43.972 1.00 26.65 28 ALA B CA 1
ATOM 1555 C C . ALA B 1 48 ? -39.498 14.374 -45.146 1.00 31.73 28 ALA B C 1
ATOM 1556 O O . ALA B 1 48 ? -40.687 14.099 -44.951 1.00 45.67 28 ALA B O 1
ATOM 1558 N N . LYS B 1 49 ? -38.984 14.478 -46.374 1.00 25.28 29 LYS B N 1
ATOM 1559 C CA . LYS B 1 49 ? -39.830 14.255 -47.539 1.00 17.41 29 LYS B CA 1
ATOM 1560 C C . LYS B 1 49 ? -40.376 12.839 -47.563 1.00 35.62 29 LYS B C 1
ATOM 1561 O O . LYS B 1 49 ? -41.499 12.616 -48.021 1.00 35.29 29 LYS B O 1
ATOM 1567 N N . ILE B 1 50 ? -39.601 11.869 -47.077 1.00 35.29 30 ILE B N 1
ATOM 1568 C CA . ILE B 1 50 ? -40.071 10.489 -47.067 1.00 43.16 30 ILE B CA 1
ATOM 1569 C C . ILE B 1 50 ? -41.160 10.312 -46.015 1.00 30.05 30 ILE B C 1
ATOM 1570 O O . ILE B 1 50 ? -42.159 9.616 -46.241 1.00 34.97 30 ILE B O 1
ATOM 1575 N N . GLN B 1 51 ? -40.989 10.947 -44.856 1.00 33.56 31 GLN B N 1
ATOM 1576 C CA . GLN B 1 51 ? -42.040 10.944 -43.851 1.00 35.69 31 GLN B CA 1
ATOM 1577 C C . GLN B 1 51 ? -43.331 11.536 -44.399 1.00 48.01 31 GLN B C 1
ATOM 1578 O O . GLN B 1 51 ? -44.414 10.988 -44.173 1.00 43.46 31 GLN B O 1
ATOM 1584 N N . ASP B 1 52 ? -43.234 12.647 -45.135 1.00 46.26 32 ASP B N 1
ATOM 1585 C CA . ASP B 1 52 ? -44.431 13.279 -45.684 1.00 40.77 32 ASP B CA 1
ATOM 1586 C C . ASP B 1 52 ? -45.129 12.369 -46.681 1.00 43.75 32 ASP B C 1
ATOM 1587 O O . ASP B 1 52 ? -46.362 12.328 -46.738 1.00 43.70 32 ASP B O 1
ATOM 1592 N N . LYS B 1 53 ? -44.363 11.632 -47.479 1.00 36.25 33 LYS B N 1
ATOM 1593 C CA . LYS B 1 53 ? -44.972 10.812 -48.514 1.00 33.35 33 LYS B CA 1
ATOM 1594 C C . LYS B 1 53 ? -45.283 9.388 -48.056 1.00 56.41 33 LYS B C 1
ATOM 1595 O O . LYS B 1 53 ? -46.098 8.716 -48.696 1.00 54.74 33 LYS B O 1
ATOM 1601 N N . GLU B 1 54 ? -44.675 8.913 -46.966 1.00 44.34 34 GLU B N 1
ATOM 1602 C CA . GLU B 1 54 ? -44.822 7.520 -46.562 1.00 40.33 34 GLU B CA 1
ATOM 1603 C C . GLU B 1 54 ? -45.172 7.319 -45.099 1.00 25.06 34 GLU B C 1
ATOM 1604 O O . GLU B 1 54 ? -45.550 6.203 -44.729 1.00 46.13 34 GLU B O 1
ATOM 1610 N N . GLY B 1 55 ? -45.052 8.339 -44.259 1.00 35.74 35 GLY B N 1
ATOM 1611 C CA . GLY B 1 55 ? -45.369 8.198 -42.853 1.00 34.43 35 GLY B CA 1
ATOM 1612 C C . GLY B 1 55 ? -44.264 7.621 -42.002 1.00 48.82 35 GLY B C 1
ATOM 1613 O O . GLY B 1 55 ? -44.471 7.430 -40.796 1.00 40.21 35 GLY B O 1
ATOM 1614 N N . ILE B 1 56 ? -43.096 7.354 -42.579 1.00 40.04 36 ILE B N 1
ATOM 1615 C CA . ILE B 1 56 ? -41.991 6.712 -41.870 1.00 28.47 36 ILE B CA 1
ATOM 1616 C C . ILE B 1 56 ? -41.187 7.762 -41.116 1.00 31.89 36 ILE B C 1
ATOM 1617 O O . ILE B 1 56 ? -40.631 8.678 -41.742 1.00 32.91 36 ILE B O 1
ATOM 1622 N N . PRO B 1 57 ? -41.074 7.663 -39.795 1.00 35.46 37 PRO B N 1
ATOM 1623 C CA . PRO B 1 57 ? -40.289 8.650 -39.033 1.00 39.56 37 PRO B CA 1
ATOM 1624 C C . PRO B 1 57 ? -38.837 8.668 -39.481 1.00 45.21 37 PRO B C 1
ATOM 1625 O O . PRO B 1 57 ? -38.251 7.611 -39.755 1.00 32.90 37 PRO B O 1
ATOM 1629 N N . PRO B 1 58 ? -38.232 9.857 -39.594 1.00 54.23 38 PRO B N 1
ATOM 1630 C CA . PRO B 1 58 ? -36.796 9.924 -39.919 1.00 44.77 38 PRO B CA 1
ATOM 1631 C C . PRO B 1 58 ? -35.928 9.203 -38.913 1.00 35.28 38 PRO B C 1
ATOM 1632 O O . PRO B 1 58 ? -34.813 8.788 -39.257 1.00 34.50 38 PRO B O 1
ATOM 1636 N N . ASP B 1 59 ? -36.414 9.054 -37.677 1.00 32.31 39 ASP B N 1
ATOM 1637 C CA . ASP B 1 59 ? -35.733 8.262 -36.657 1.00 34.89 39 ASP B CA 1
ATOM 1638 C C . ASP B 1 59 ? -35.439 6.846 -37.126 1.00 21.82 39 ASP B C 1
ATOM 1639 O O . ASP B 1 59 ? -34.469 6.227 -36.678 1.00 32.32 39 ASP B O 1
ATOM 1644 N N . GLN B 1 60 ? -36.287 6.296 -37.987 1.00 30.32 40 GLN B N 1
ATOM 1645 C CA . GLN B 1 60 ? -36.166 4.903 -38.387 1.00 33.10 40 GLN B CA 1
ATOM 1646 C C . GLN B 1 60 ? -35.541 4.736 -39.768 1.00 29.26 40 GLN B C 1
ATOM 1647 O O . GLN B 1 60 ? -35.382 3.599 -40.229 1.00 25.81 40 GLN B O 1
ATOM 1653 N N . GLN B 1 61 ? -35.174 5.833 -40.430 1.00 29.46 41 GLN B N 1
ATOM 1654 C CA . GLN B 1 61 ? -34.680 5.788 -41.801 1.00 32.30 41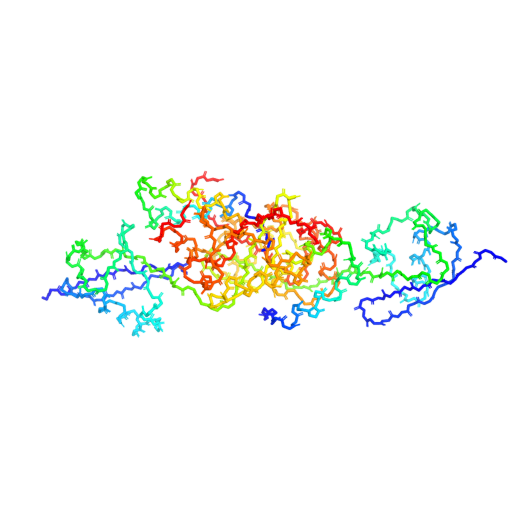 GLN B CA 1
ATOM 1655 C C . GLN B 1 61 ? -33.159 5.757 -41.845 1.00 19.81 41 GLN B C 1
ATOM 1656 O O . GLN B 1 61 ? -32.482 6.491 -41.120 1.00 25.09 41 GLN B O 1
ATOM 1662 N N . ARG B 1 62 ? -32.627 4.899 -42.710 1.00 19.92 42 ARG B N 1
ATOM 1663 C CA . ARG B 1 62 ? -31.210 4.884 -43.039 1.00 18.79 42 ARG B CA 1
ATOM 1664 C C . ARG B 1 62 ? -31.097 4.920 -44.550 1.00 19.80 42 ARG B C 1
ATOM 1665 O O . ARG B 1 62 ? -31.579 4.004 -45.229 1.00 17.80 42 ARG B O 1
ATOM 1673 N N . LEU B 1 63 ? -30.480 5.975 -45.076 1.00 15.50 43 LEU B N 1
ATOM 1674 C CA . LEU B 1 63 ? -30.387 6.167 -46.513 1.00 13.21 43 LEU B CA 1
ATOM 1675 C C . LEU B 1 63 ? -28.991 5.804 -47.000 1.00 18.64 43 LEU B C 1
ATOM 1676 O O . LEU B 1 63 ? -27.989 6.077 -46.328 1.00 17.54 43 LEU B O 1
ATOM 1681 N N . ILE B 1 64 ? -28.942 5.153 -48.161 1.00 14.84 44 ILE B N 1
ATOM 1682 C CA . ILE B 1 64 ? -27.722 4.581 -48.710 1.00 16.71 44 ILE B CA 1
ATOM 1683 C C . ILE B 1 64 ? -27.650 4.960 -50.177 1.00 23.07 44 ILE B C 1
ATOM 1684 O O . ILE B 1 64 ? -28.636 4.804 -50.901 1.00 20.76 44 ILE B O 1
ATOM 1689 N N . PHE B 1 65 ? -26.489 5.447 -50.619 1.00 19.90 45 PHE B N 1
ATOM 1690 C CA . PHE B 1 65 ? -26.260 5.738 -52.033 1.00 22.63 45 PHE B CA 1
ATOM 1691 C C . PHE B 1 65 ? -24.996 5.013 -52.477 1.00 25.25 45 PHE B C 1
ATOM 1692 O O . PHE B 1 65 ? -23.907 5.287 -51.959 1.00 18.69 45 PHE B O 1
ATOM 1700 N N . ALA B 1 66 ? -25.157 4.067 -53.405 1.00 23.84 46 ALA B N 1
ATOM 1701 C CA . ALA B 1 66 ? -24.077 3.200 -53.892 1.00 27.66 46 ALA B CA 1
ATOM 1702 C C . ALA B 1 66 ? -23.241 2.642 -52.740 1.00 31.50 46 ALA B C 1
ATOM 1703 O O . ALA B 1 66 ? -22.011 2.600 -52.786 1.00 40.71 46 ALA B O 1
ATOM 1705 N N . GLY B 1 67 ? -23.929 2.198 -51.689 1.00 21.94 47 GLY B N 1
ATOM 1706 C CA . GLY B 1 67 ? -23.292 1.477 -50.612 1.00 17.67 47 GLY B CA 1
ATOM 1707 C C . GLY B 1 67 ? -22.843 2.329 -49.448 1.00 23.50 47 GLY B C 1
ATOM 1708 O O . GLY B 1 67 ? -22.431 1.774 -48.420 1.00 23.73 47 GLY B O 1
ATOM 1709 N N . LYS B 1 68 ? -22.929 3.652 -49.567 1.00 27.24 48 LYS B N 1
ATOM 1710 C CA . LYS B 1 68 ? -22.461 4.577 -48.544 1.00 20.47 48 LYS B CA 1
ATOM 1711 C C . LYS B 1 68 ? -23.650 5.050 -47.714 1.00 23.26 48 LYS B C 1
ATOM 1712 O O . LYS B 1 68 ? -24.610 5.606 -48.258 1.00 24.49 48 LYS B O 1
ATOM 1718 N N . GLN B 1 69 ? -23.584 4.822 -46.405 1.00 17.09 49 GLN B N 1
ATOM 1719 C CA . GLN B 1 69 ? -24.572 5.372 -45.483 1.00 23.50 49 GLN B CA 1
ATOM 1720 C C . GLN B 1 69 ? -24.493 6.895 -45.484 1.00 21.97 49 GLN B C 1
ATOM 1721 O O . GLN B 1 69 ? -23.411 7.468 -45.344 1.00 30.70 49 GLN B O 1
ATOM 1727 N N . LEU B 1 70 ? -25.636 7.549 -45.663 1.00 22.21 50 LEU B N 1
ATOM 1728 C CA . LEU B 1 70 ? -25.683 8.997 -45.844 1.00 19.03 50 LEU B CA 1
ATOM 1729 C C . LEU B 1 70 ? -25.941 9.691 -44.516 1.00 21.70 50 LEU B C 1
ATOM 1730 O O . LEU B 1 70 ? -26.810 9.268 -43.743 1.00 20.75 50 LEU B O 1
ATOM 1735 N N . GLU B 1 71 ? -25.189 10.767 -44.261 1.00 26.46 51 GLU B N 1
ATOM 1736 C CA . GLU B 1 71 ? -25.264 11.500 -43.000 1.00 24.69 51 GLU B CA 1
ATOM 1737 C C . GLU B 1 71 ? -26.306 12.610 -43.075 1.00 19.70 51 GLU B C 1
ATOM 1738 O O . GLU B 1 71 ? -26.427 13.292 -44.092 1.00 22.29 51 GLU B O 1
ATOM 1744 N N . ASP B 1 72 ? -26.992 12.836 -41.953 1.00 20.71 52 ASP B N 1
ATOM 1745 C CA . ASP B 1 72 ? -28.148 13.726 -41.929 1.00 29.15 52 ASP B CA 1
ATOM 1746 C C . ASP B 1 72 ? -27.789 15.167 -42.295 1.00 29.67 52 ASP B C 1
ATOM 1747 O O . ASP B 1 72 ? -28.564 15.845 -42.982 1.00 30.24 52 ASP B O 1
ATOM 1752 N N . GLY B 1 73 ? -26.646 15.662 -41.834 1.00 23.35 53 GLY B N 1
ATOM 1753 C CA . GLY B 1 73 ? -26.306 17.047 -42.098 1.00 22.80 53 GLY B CA 1
ATOM 1754 C C . GLY B 1 73 ? -25.552 17.320 -43.382 1.00 28.93 53 GLY B C 1
ATOM 1755 O O . GLY B 1 73 ? -25.102 18.448 -43.586 1.00 25.66 53 GLY B O 1
ATOM 1756 N N . ARG B 1 74 ? -25.377 16.334 -44.252 1.00 27.67 54 ARG B N 1
ATOM 1757 C CA . ARG B 1 74 ? -24.683 16.540 -45.515 1.00 27.53 54 ARG B CA 1
ATOM 1758 C C . ARG B 1 74 ? -25.689 16.590 -46.662 1.00 21.17 54 ARG B C 1
ATOM 1759 O O . ARG B 1 74 ? -26.830 16.139 -46.535 1.00 23.48 54 ARG B O 1
ATOM 1767 N N . THR B 1 75 ? -25.265 17.149 -47.793 1.00 22.57 55 THR B N 1
ATOM 1768 C CA . THR B 1 75 ? -26.211 17.446 -48.864 1.00 23.17 55 THR B CA 1
ATOM 1769 C C . THR B 1 75 ? -26.141 16.421 -49.985 1.00 28.08 55 THR B C 1
ATOM 1770 O O . THR B 1 75 ? -25.160 15.683 -50.138 1.00 22.25 55 THR B O 1
ATOM 1774 N N . LEU B 1 76 ? -27.215 16.388 -50.778 1.00 23.90 56 LEU B N 1
ATOM 1775 C CA . LEU B 1 76 ? -27.214 15.566 -51.981 1.00 27.36 56 LEU B CA 1
ATOM 1776 C C . LEU B 1 76 ? -26.033 15.913 -52.877 1.00 27.21 56 LEU B C 1
ATOM 1777 O O . LEU B 1 76 ? -25.360 15.019 -53.403 1.00 22.80 56 LEU B O 1
ATOM 1782 N N . SER B 1 77 ? -25.753 17.211 -53.044 1.00 22.07 57 SER B N 1
ATOM 1783 C CA . SER B 1 77 ? -24.601 17.631 -53.843 1.00 26.09 57 SER B CA 1
ATOM 1784 C C . SER B 1 77 ? -23.290 17.105 -53.266 1.00 19.95 57 SER B C 1
ATOM 1785 O O . SER B 1 77 ? -22.408 16.674 -54.015 1.00 21.85 57 SER B O 1
ATOM 1788 N N A ASP B 1 78 ? -23.143 17.140 -51.939 0.58 24.55 58 ASP B N 1
ATOM 1789 N N B ASP B 1 78 ? -23.143 17.134 -51.933 0.42 24.60 58 ASP B N 1
ATOM 1790 C CA A ASP B 1 78 ? -21.938 16.612 -51.303 0.58 25.23 58 ASP B CA 1
ATOM 1791 C CA B ASP B 1 78 ? -21.927 16.612 -51.306 0.42 25.30 58 ASP B CA 1
ATOM 1792 C C A ASP B 1 78 ? -21.671 15.165 -51.712 0.58 27.99 58 ASP B C 1
ATOM 1793 C C B ASP B 1 78 ? -21.668 15.160 -51.694 0.42 27.97 58 ASP B C 1
ATOM 1794 O O A ASP B 1 78 ? -20.517 14.773 -51.918 0.58 26.21 58 ASP B O 1
ATOM 1795 O O B ASP B 1 78 ? -20.509 14.758 -51.849 0.42 26.16 58 ASP B O 1
ATOM 1804 N N . TYR B 1 79 ? -22.723 14.361 -51.849 1.00 25.37 59 TYR B N 1
ATOM 1805 C CA . TYR B 1 79 ? -22.597 12.941 -52.165 1.00 24.73 59 TYR B CA 1
ATOM 1806 C C . TYR B 1 79 ? -22.649 12.649 -53.659 1.00 23.79 59 TYR B C 1
ATOM 1807 O O . TYR B 1 79 ? -22.661 11.473 -54.042 1.00 27.79 59 TYR B O 1
ATOM 1816 N N . ASN B 1 80 ? -22.736 13.686 -54.495 1.00 25.45 60 ASN B N 1
ATOM 1817 C CA . ASN B 1 80 ? -22.809 13.560 -55.953 1.00 31.29 60 ASN B CA 1
ATOM 1818 C C . ASN B 1 80 ? -24.069 12.829 -56.411 1.00 36.80 60 ASN B C 1
ATOM 1819 O O . ASN B 1 80 ? -24.074 12.170 -57.454 1.00 33.66 60 ASN B O 1
ATOM 1824 N N . ILE B 1 81 ? -25.152 12.972 -55.651 1.00 22.49 61 ILE B N 1
ATOM 1825 C CA . ILE B 1 81 ? -26.456 12.435 -56.031 1.00 27.09 61 ILE B CA 1
ATOM 1826 C C . ILE B 1 81 ? -27.072 13.377 -57.062 1.00 38.23 61 ILE B C 1
ATOM 1827 O O . ILE B 1 81 ? -27.418 14.518 -56.744 1.00 32.10 61 ILE B O 1
ATOM 1832 N N . GLN B 1 82 ? -27.184 12.912 -58.303 1.00 46.91 62 GLN B N 1
ATOM 1833 C CA . GLN B 1 82 ? -27.683 13.715 -59.410 1.00 45.68 62 GLN B CA 1
ATOM 1834 C C . GLN B 1 82 ? -29.066 13.233 -59.830 1.00 36.50 62 GLN B C 1
ATOM 1835 O O . GLN B 1 82 ? -29.661 12.351 -59.208 1.00 36.56 62 GLN B O 1
ATOM 1841 N N . LYS B 1 83 ? -29.581 13.833 -60.900 1.00 32.01 63 LYS B N 1
ATOM 1842 C CA . LYS B 1 83 ? -30.953 13.564 -61.315 1.00 43.30 63 LYS B CA 1
ATOM 1843 C C . LYS B 1 83 ? -31.135 12.086 -61.646 1.00 27.61 63 LYS B C 1
ATOM 1844 O O . LYS B 1 83 ? -30.242 11.439 -62.198 1.00 37.88 63 LYS B O 1
ATOM 1850 N N . GLU B 1 84 ? -32.301 11.552 -61.293 1.00 36.97 64 GLU B N 1
ATOM 1851 C CA . GLU B 1 84 ? -32.659 10.151 -61.494 1.00 41.97 64 GLU B CA 1
ATOM 1852 C C . GLU B 1 84 ? -31.775 9.190 -60.703 1.00 43.91 64 GLU B C 1
ATOM 1853 O O . GLU B 1 84 ? -31.764 7.987 -60.998 1.00 35.28 64 GLU B O 1
ATOM 1859 N N . SER B 1 85 ? -31.021 9.679 -59.719 1.00 36.12 65 SER B N 1
ATOM 1860 C CA . SER B 1 85 ? -30.275 8.788 -58.844 1.00 36.63 65 SER B CA 1
ATOM 1861 C C . SER B 1 85 ? -31.239 7.930 -58.031 1.00 41.87 65 SER B C 1
ATOM 1862 O O . SER B 1 85 ? -32.373 8.328 -57.740 1.00 27.76 65 SER B O 1
ATOM 1865 N N . THR B 1 86 ? -30.779 6.740 -57.656 1.00 27.29 66 THR B N 1
ATOM 1866 C CA . THR B 1 86 ? -31.559 5.840 -56.826 1.00 29.73 66 THR B CA 1
ATOM 1867 C C . THR B 1 86 ? -30.816 5.595 -55.524 1.00 26.99 66 THR B C 1
ATOM 1868 O O . THR B 1 86 ? -29.622 5.285 -55.535 1.00 31.25 66 THR B O 1
ATOM 1872 N N . LEU B 1 87 ? -31.516 5.774 -54.412 1.00 18.81 67 LEU B N 1
ATOM 1873 C CA . LEU B 1 87 ? -30.994 5.456 -53.095 1.00 23.49 67 LEU B CA 1
ATOM 1874 C C . LEU B 1 87 ? -31.740 4.241 -52.566 1.00 27.58 67 LEU B C 1
ATOM 1875 O O . LEU B 1 87 ? -32.798 3.864 -53.077 1.00 24.73 67 LEU B O 1
ATOM 1880 N N . HIS B 1 88 ? -31.171 3.611 -51.553 1.00 22.78 68 HIS B N 1
ATOM 1881 C CA . HIS B 1 88 ? -31.859 2.549 -50.842 1.00 26.70 68 HIS B CA 1
ATOM 1882 C C . HIS B 1 88 ? -32.228 3.049 -49.455 1.00 25.05 68 HIS B C 1
ATOM 1883 O O . HIS B 1 88 ? -31.495 3.840 -48.853 1.00 23.92 68 HIS B O 1
ATOM 1890 N N . LEU B 1 89 ? -33.382 2.619 -48.966 1.00 19.10 69 LEU B N 1
ATOM 1891 C CA . LEU B 1 89 ? -33.859 2.985 -47.638 1.00 19.44 69 LEU B CA 1
ATOM 1892 C C . LEU B 1 89 ? -33.916 1.720 -46.794 1.00 30.26 69 LEU B C 1
ATOM 1893 O O . LEU B 1 89 ? -34.717 0.823 -47.069 1.00 22.03 69 LEU B O 1
ATOM 1898 N N . VAL B 1 90 ? -33.071 1.657 -45.791 1.00 25.58 70 VAL B N 1
ATOM 1899 C CA . VAL B 1 90 ? -33.069 0.594 -44.798 1.00 19.14 70 VAL B CA 1
ATOM 1900 C C . VAL B 1 90 ? -33.800 1.125 -43.575 1.00 19.57 70 VAL B C 1
ATOM 1901 O O . VAL B 1 90 ? -33.637 2.299 -43.208 1.00 23.39 70 VAL B O 1
ATOM 1905 N N . LEU B 1 91 ? -34.641 0.287 -42.966 1.00 22.95 71 LEU B N 1
ATOM 1906 C CA . LEU B 1 91 ? -35.445 0.689 -41.816 1.00 19.02 71 LEU B CA 1
ATOM 1907 C C . LEU B 1 91 ? -34.949 0.009 -40.553 1.00 17.02 71 LEU B C 1
ATOM 1908 O O . LEU B 1 91 ? -34.751 -1.210 -40.537 1.00 20.51 71 LEU B O 1
ATOM 1913 N N . ARG B 1 92 ? -34.742 0.805 -39.506 1.00 22.49 72 ARG B N 1
ATOM 1914 C CA . ARG B 1 92 ? -34.490 0.260 -38.184 1.00 22.87 72 ARG B CA 1
ATOM 1915 C C . ARG B 1 92 ? -35.698 -0.546 -37.722 1.00 21.46 72 ARG B C 1
ATOM 1916 O O . ARG B 1 92 ? -36.834 -0.066 -37.771 1.00 24.98 72 ARG B O 1
ATOM 1924 N N . LEU B 1 93 ? -35.459 -1.791 -37.312 1.00 26.60 73 LEU B N 1
ATOM 1925 C CA . LEU B 1 93 ? -36.526 -2.637 -36.792 1.00 17.34 73 LEU B CA 1
ATOM 1926 C C . LEU B 1 93 ? -36.666 -2.406 -35.291 1.00 23.55 73 LEU B C 1
ATOM 1927 O O . LEU B 1 93 ? -35.695 -2.067 -34.609 1.00 18.47 73 LEU B O 1
ATOM 1932 N N A ARG B 1 94 ? -37.897 -2.553 -34.790 0.55 24.07 74 ARG B N 1
ATOM 1933 N N B ARG B 1 94 ? -37.877 -2.627 -34.777 0.45 24.08 74 ARG B N 1
ATOM 1934 C CA A ARG B 1 94 ? -38.191 -2.403 -33.367 0.55 23.28 74 ARG B CA 1
ATOM 1935 C CA B ARG B 1 94 ? -38.177 -2.402 -33.367 0.45 23.33 74 ARG B CA 1
ATOM 1936 C C A ARG B 1 94 ? -39.126 -3.529 -32.924 0.55 26.51 74 ARG B C 1
ATOM 1937 C C B ARG B 1 94 ? -39.229 -3.414 -32.914 0.45 26.47 74 ARG B C 1
ATOM 1938 O O A ARG B 1 94 ? -39.720 -4.237 -33.741 0.55 22.53 74 ARG B O 1
ATOM 1939 O O B ARG B 1 94 ? -39.981 -3.959 -33.726 0.45 23.72 74 ARG B O 1
ATOM 1954 N N . GLY B 1 95 ? -39.250 -3.693 -31.610 1.00 22.65 75 GLY B N 1
ATOM 1955 C CA . GLY B 1 95 ? -40.206 -4.636 -31.046 1.00 23.06 75 GLY B CA 1
ATOM 1956 C C . GLY B 1 95 ? -39.616 -6.013 -30.797 1.00 21.46 75 GLY B C 1
ATOM 1957 O O . GLY B 1 95 ? -38.418 -6.255 -30.954 1.00 18.98 75 GLY B O 1
ATOM 1958 N N . GLY B 1 96 ? -40.491 -6.937 -30.399 1.00 25.85 76 GLY B N 1
ATOM 1959 C CA . GLY B 1 96 ? -40.030 -8.246 -29.966 1.00 22.42 76 GLY B CA 1
ATOM 1960 C C . GLY B 1 96 ? -39.444 -9.050 -31.111 1.00 22.54 76 GLY B C 1
ATOM 1961 O O . GLY B 1 96 ? -39.841 -8.904 -32.263 1.00 20.41 76 GLY B O 1
ATOM 1962 N N . MET B 1 97 ? -38.492 -9.931 -30.783 1.00 15.42 77 MET B N 1
ATOM 1963 C CA . MET B 1 97 ? -37.785 -10.694 -31.808 1.00 14.80 77 MET B CA 1
ATOM 1964 C C . MET B 1 97 ? -37.193 -11.950 -31.188 1.00 18.61 77 MET B C 1
ATOM 1965 O O . MET B 1 97 ? -37.163 -12.116 -29.964 1.00 23.02 77 MET B O 1
ATOM 1970 N N . GLN B 1 98 ? -36.723 -12.840 -32.063 1.00 16.55 78 GLN B N 1
ATOM 1971 C CA . GLN B 1 98 ? -35.992 -14.032 -31.669 1.00 16.11 78 GLN B CA 1
ATOM 1972 C C . GLN B 1 98 ? -34.505 -13.779 -31.847 1.00 16.71 78 GLN B C 1
ATOM 1973 O O . GLN B 1 98 ? -34.101 -13.112 -32.803 1.00 15.36 78 GLN B O 1
ATOM 1979 N N . ILE B 1 99 ? -33.694 -14.322 -30.927 1.00 14.78 79 ILE B N 1
ATOM 1980 C CA . ILE B 1 99 ? -32.258 -14.485 -31.117 1.00 15.26 79 ILE B CA 1
ATOM 1981 C C . ILE B 1 99 ? -31.901 -15.923 -30.773 1.00 15.40 79 ILE B C 1
ATOM 1982 O O . ILE B 1 99 ? -32.628 -16.616 -30.056 1.00 13.78 79 ILE B O 1
ATOM 1987 N N . PHE B 1 100 ? -30.755 -16.362 -31.291 1.00 12.09 80 PHE B N 1
ATOM 1988 C CA . PHE B 1 100 ? -30.294 -17.733 -31.168 1.00 14.26 80 PHE B CA 1
ATOM 1989 C C . PHE B 1 100 ? -28.943 -17.740 -30.471 1.00 15.48 80 PHE B C 1
ATOM 1990 O O . PHE B 1 100 ? -28.048 -16.984 -30.843 1.00 20.74 80 PHE B O 1
ATOM 1998 N N . VAL B 1 101 ? -28.805 -18.578 -29.451 1.00 9.98 81 VAL B N 1
ATOM 1999 C CA . VAL B 1 101 ? -27.621 -18.585 -28.597 1.00 9.61 81 VAL B CA 1
ATOM 2000 C C . VAL B 1 101 ? -26.970 -19.957 -28.687 1.00 13.60 81 VAL B C 1
ATOM 2001 O O . VAL B 1 101 ? -27.569 -20.959 -28.282 1.00 12.14 81 VAL B O 1
ATOM 2005 N N . LYS B 1 102 ? -25.730 -19.989 -29.171 1.00 15.30 82 LYS B N 1
ATOM 2006 C CA . LYS B 1 102 ? -25.009 -21.216 -29.495 1.00 14.73 82 LYS B CA 1
ATOM 2007 C C . LYS B 1 102 ? -24.023 -21.563 -28.378 1.00 13.11 82 LYS B C 1
ATOM 2008 O O . LYS B 1 102 ? -23.279 -20.697 -27.906 1.00 10.09 82 LYS B O 1
ATOM 2014 N N . THR B 1 103 ? -24.004 -22.822 -27.965 1.00 14.53 83 THR B N 1
ATOM 2015 C CA . THR B 1 103 ? -23.128 -23.249 -26.892 1.00 12.46 83 THR B CA 1
ATOM 2016 C C . THR B 1 103 ? -22.014 -24.140 -27.416 1.00 12.47 83 THR B C 1
ATOM 2017 O O . THR B 1 103 ? -22.068 -24.673 -28.528 1.00 9.46 83 THR B O 1
ATOM 2021 N N A LEU B 1 104 ? -21.003 -24.310 -26.560 0.33 16.03 84 LEU B N 1
ATOM 2022 N N B LEU B 1 104 ? -20.998 -24.326 -26.567 0.67 16.09 84 LEU B N 1
ATOM 2023 C CA A LEU B 1 104 ? -19.874 -25.177 -26.879 0.33 15.15 84 LEU B CA 1
ATOM 2024 C CA B LEU B 1 104 ? -19.874 -25.181 -26.940 0.67 15.13 84 LEU B CA 1
ATOM 2025 C C A LEU B 1 104 ? -20.332 -26.602 -27.160 0.33 17.62 84 LEU B C 1
ATOM 2026 C C B LEU B 1 104 ? -20.317 -26.620 -27.162 0.67 17.72 84 LEU B C 1
ATOM 2027 O O A LEU B 1 104 ? -19.787 -27.279 -28.041 0.33 15.90 84 LEU B O 1
ATOM 2028 O O B LEU B 1 104 ? -19.729 -27.329 -27.990 0.67 15.73 84 LEU B O 1
ATOM 2037 N N . THR B 1 105 ? -21.326 -27.076 -26.415 1.00 13.96 85 THR B N 1
ATOM 2038 C CA . THR B 1 105 ? -21.844 -28.435 -26.564 1.00 14.14 85 THR B CA 1
ATOM 2039 C C . THR B 1 105 ? -22.721 -28.618 -27.798 1.00 22.38 85 THR B C 1
ATOM 2040 O O . THR B 1 105 ? -23.297 -29.701 -27.963 1.00 21.56 85 THR B O 1
ATOM 2044 N N . GLY B 1 106 ? -22.883 -27.594 -28.636 1.00 20.92 86 GLY B N 1
ATOM 2045 C CA . GLY B 1 106 ? -23.622 -27.731 -29.877 1.00 24.93 86 GLY B CA 1
ATOM 2046 C C . GLY B 1 106 ? -25.080 -27.332 -29.827 1.00 25.85 86 GLY B C 1
ATOM 2047 O O . GLY B 1 106 ? -25.804 -27.570 -30.800 1.00 26.68 86 GLY B O 1
ATOM 2048 N N . LYS B 1 107 ? -25.536 -26.727 -28.740 1.00 17.76 87 LYS B N 1
ATOM 2049 C CA . LYS B 1 107 ? -26.948 -26.451 -28.565 1.00 16.08 87 LYS B CA 1
ATOM 2050 C C . LYS B 1 107 ? -27.265 -25.047 -29.052 1.00 16.33 87 LYS B C 1
ATOM 2051 O O . LYS B 1 107 ? -26.470 -24.121 -28.874 1.00 16.84 87 LYS B O 1
ATOM 2057 N N . THR B 1 108 ? -28.427 -24.898 -29.670 1.00 10.61 88 THR B N 1
ATOM 2058 C CA . THR B 1 108 ? -28.942 -23.587 -30.057 1.00 10.94 88 THR B CA 1
ATOM 2059 C C . THR B 1 108 ? -30.163 -23.269 -29.204 1.00 15.52 88 THR B C 1
ATOM 2060 O O . THR B 1 108 ? -31.237 -23.846 -29.404 1.00 19.01 88 THR B O 1
ATOM 2064 N N A ILE B 1 109 ? -29.970 -22.395 -28.222 0.78 10.79 89 ILE B N 1
ATOM 2065 N N B ILE B 1 109 ? -29.991 -22.325 -28.277 0.22 11.42 89 ILE B N 1
ATOM 2066 C CA A ILE B 1 109 ? -31.048 -21.872 -27.396 0.78 10.81 89 ILE B CA 1
ATOM 2067 C CA B ILE B 1 109 ? -31.050 -21.860 -27.390 0.22 11.17 89 ILE B CA 1
ATOM 2068 C C A ILE B 1 109 ? -31.768 -20.762 -28.157 0.78 12.76 89 ILE B C 1
ATOM 2069 C C B ILE B 1 109 ? -31.776 -20.697 -28.056 0.22 12.78 89 ILE B C 1
ATOM 2070 O O A ILE B 1 109 ? -31.132 -19.864 -28.707 0.78 15.10 89 ILE B O 1
ATOM 2071 O O B ILE B 1 109 ? -31.154 -19.699 -28.431 0.22 14.19 89 ILE B O 1
ATOM 2080 N N . THR B 1 110 ? -33.093 -20.819 -28.181 1.00 12.36 90 THR B N 1
ATOM 2081 C CA . THR B 1 110 ? -33.930 -19.824 -28.853 1.00 15.05 90 THR B CA 1
ATOM 2082 C C . THR B 1 110 ? -34.586 -18.946 -27.799 1.00 15.89 90 THR B C 1
ATOM 2083 O O . THR B 1 110 ? -35.309 -19.446 -26.935 1.00 18.02 90 THR B O 1
ATOM 2087 N N A LEU B 1 111 ? -34.355 -17.640 -27.892 0.03 13.12 91 LEU B N 1
ATOM 2088 N N B LEU B 1 111 ? -34.342 -17.644 -27.868 0.97 12.85 91 LEU B N 1
ATOM 2089 C CA A LEU B 1 111 ? -34.873 -16.669 -26.940 0.03 13.95 91 LEU B CA 1
ATOM 2090 C CA B LEU B 1 111 ? -34.898 -16.711 -26.899 0.97 13.98 91 LEU B CA 1
ATOM 2091 C C A LEU B 1 111 ? -35.899 -15.764 -27.608 0.03 14.68 91 LEU B C 1
ATOM 2092 C C B LEU B 1 111 ? -35.858 -15.733 -27.568 0.97 14.65 91 LEU B C 1
ATOM 2093 O O A LEU B 1 111 ? -35.759 -15.416 -28.784 0.03 14.35 91 LEU B O 1
ATOM 2094 O O B LEU B 1 111 ? -35.620 -15.279 -28.691 0.97 13.97 91 LEU B O 1
ATOM 2103 N N . GLU B 1 112 ? -36.927 -15.381 -26.854 1.00 11.94 92 GLU B N 1
ATOM 2104 C CA . GLU B 1 112 ? -37.792 -14.265 -27.224 1.00 17.52 92 GLU B CA 1
ATOM 2105 C C . GLU B 1 112 ? -37.340 -13.037 -26.431 1.00 16.97 92 GLU B C 1
ATOM 2106 O O . GLU B 1 112 ? -37.348 -13.063 -25.198 1.00 15.26 92 GLU B O 1
ATOM 2112 N N . VAL B 1 113 ? -36.927 -11.974 -27.135 1.00 11.80 93 VAL B N 1
ATOM 2113 C CA . VAL B 1 113 ? -36.320 -10.800 -26.522 1.00 16.42 93 VAL B CA 1
ATOM 2114 C C . VAL B 1 113 ? -36.887 -9.532 -27.156 1.00 18.49 93 VAL B C 1
ATOM 2115 O O . VAL B 1 113 ? -37.581 -9.561 -28.172 1.00 18.22 93 VAL B O 1
ATOM 2119 N N . GLU B 1 114 ? -36.588 -8.413 -26.529 1.00 17.31 94 GLU B N 1
ATOM 2120 C CA . GLU B 1 114 ? -36.827 -7.089 -27.075 1.00 27.80 94 GLU B CA 1
ATOM 2121 C C . GLU B 1 114 ? -35.496 -6.356 -27.120 1.00 17.43 94 GLU B C 1
ATOM 2122 O O . GLU B 1 114 ? -34.573 -6.688 -26.368 1.00 19.75 94 GLU B O 1
ATOM 2128 N N . PRO B 1 115 ? -35.359 -5.353 -27.989 1.00 18.14 95 PRO B N 1
ATOM 2129 C CA . PRO B 1 115 ? -34.084 -4.619 -28.037 1.00 17.36 95 PRO B CA 1
ATOM 2130 C C . PRO B 1 115 ? -33.722 -3.956 -26.720 1.00 17.24 95 PRO B C 1
ATOM 2131 O O . PRO B 1 115 ? -32.530 -3.773 -26.437 1.00 16.81 95 PRO B O 1
ATOM 2135 N N . SER B 1 116 ? -34.722 -3.603 -25.901 1.00 17.42 96 SER B N 1
ATOM 2136 C CA . SER B 1 116 ? -34.512 -2.960 -24.612 1.00 18.74 96 SER B CA 1
ATOM 2137 C C . SER B 1 116 ? -34.118 -3.932 -23.505 1.00 21.07 96 SER B C 1
ATOM 2138 O O . SER B 1 116 ? -33.774 -3.474 -22.414 1.00 18.95 96 SER B O 1
ATOM 2141 N N . ASP B 1 117 ? -34.155 -5.248 -23.741 1.00 17.47 97 ASP B N 1
ATOM 2142 C CA . ASP B 1 117 ? -33.699 -6.191 -22.719 1.00 18.72 97 ASP B CA 1
ATOM 2143 C C . ASP B 1 117 ? -32.232 -5.963 -22.387 1.00 17.98 97 ASP B C 1
ATOM 2144 O O . ASP B 1 117 ? -31.405 -5.748 -23.280 1.00 21.32 97 ASP B O 1
ATOM 2149 N N . THR B 1 118 ? -31.895 -6.036 -21.099 1.00 20.53 98 THR B N 1
ATOM 2150 C CA . THR B 1 118 ? -30.484 -5.939 -20.747 1.00 18.10 98 THR B CA 1
ATOM 2151 C C . THR B 1 118 ? -29.790 -7.285 -20.933 1.00 20.27 98 THR B C 1
ATOM 2152 O O . THR B 1 118 ? -30.426 -8.344 -20.962 1.00 17.90 98 THR B O 1
ATOM 2156 N N . ILE B 1 119 ? -28.461 -7.220 -21.065 1.00 18.93 99 ILE B N 1
ATOM 2157 C CA . ILE B 1 119 ? -27.647 -8.429 -21.141 1.00 17.41 99 ILE B CA 1
ATOM 2158 C C . ILE B 1 119 ? -27.868 -9.287 -19.904 1.00 19.33 99 ILE B C 1
ATOM 2159 O O . ILE B 1 119 ? -28.008 -10.512 -19.996 1.00 16.43 99 ILE B O 1
ATOM 2164 N N . GLU B 1 120 ? -27.934 -8.652 -18.732 1.00 14.73 100 GLU B N 1
ATOM 2165 C CA . GLU B 1 120 ? -28.216 -9.378 -17.500 1.00 21.19 100 GLU B CA 1
ATOM 2166 C C . GLU B 1 120 ? -29.545 -10.121 -17.600 1.00 19.85 100 GLU B C 1
ATOM 2167 O O . GLU B 1 120 ? -29.650 -11.290 -17.203 1.00 16.41 100 GLU B O 1
ATOM 2173 N N . ASN B 1 121 ? -30.558 -9.478 -18.191 1.00 19.84 101 ASN B N 1
ATOM 2174 C CA . ASN B 1 121 ? -31.849 -10.133 -18.340 1.00 15.67 101 ASN B CA 1
ATOM 2175 C C . ASN B 1 121 ? -31.778 -11.287 -19.341 1.00 17.17 101 ASN B C 1
ATOM 2176 O O . ASN B 1 121 ? -32.397 -12.337 -19.131 1.00 17.12 101 ASN B O 1
ATOM 2181 N N . VAL B 1 122 ? -31.027 -11.116 -20.432 1.00 18.27 102 VAL B N 1
ATOM 2182 C CA . VAL B 1 122 ? -30.880 -12.208 -21.390 1.00 13.24 102 VAL B CA 1
ATOM 2183 C C . VAL B 1 122 ? -30.243 -13.419 -20.717 1.00 14.91 102 VAL B C 1
ATOM 2184 O O . VAL B 1 122 ? -30.655 -14.568 -20.946 1.00 13.69 102 VAL B O 1
ATOM 2188 N N . LYS B 1 123 ? -29.258 -13.185 -19.844 1.00 13.53 103 LYS B N 1
ATOM 2189 C CA . LYS B 1 123 ? -28.673 -14.298 -19.091 1.00 13.10 103 LYS B CA 1
ATOM 2190 C C . LYS B 1 123 ? -29.712 -14.955 -18.185 1.00 16.48 103 LYS B C 1
ATOM 2191 O O . LYS B 1 123 ? -29.686 -16.174 -17.972 1.00 14.75 103 LYS B O 1
ATOM 2197 N N . ALA B 1 124 ? -30.632 -14.160 -17.640 1.00 16.93 104 ALA B N 1
ATOM 2198 C CA . ALA B 1 124 ? -31.701 -14.730 -16.830 1.00 23.44 104 ALA B CA 1
ATOM 2199 C C . ALA B 1 124 ? -32.596 -15.629 -17.674 1.00 16.18 104 ALA B C 1
ATOM 2200 O O . ALA B 1 124 ? -33.015 -16.707 -17.230 1.00 15.27 104 ALA B O 1
ATOM 2202 N N . LYS B 1 125 ? -32.889 -15.206 -18.907 1.00 16.23 105 LYS B N 1
ATOM 2203 C CA . LYS B 1 125 ? -33.729 -16.017 -19.777 1.00 17.74 105 LYS B CA 1
ATOM 2204 C C . LYS B 1 125 ? -33.048 -17.322 -20.129 1.00 14.92 105 LYS B C 1
ATOM 2205 O O . LYS B 1 125 ? -33.725 -18.350 -20.285 1.00 16.25 105 LYS B O 1
ATOM 2211 N N . ILE B 1 126 ? -31.711 -17.302 -20.234 1.00 12.25 106 ILE B N 1
ATOM 2212 C CA . ILE B 1 126 ? -30.966 -18.524 -20.528 1.00 13.38 106 ILE B CA 1
ATOM 2213 C C . ILE B 1 126 ? -31.027 -19.477 -19.341 1.00 19.44 106 ILE B C 1
ATOM 2214 O O . ILE B 1 126 ? -31.172 -20.697 -19.509 1.00 15.69 106 ILE B O 1
ATOM 2219 N N . GLN B 1 127 ? -30.916 -18.941 -18.120 1.00 23.64 107 GLN B N 1
ATOM 2220 C CA . GLN B 1 127 ? -31.099 -19.782 -16.941 1.00 14.38 107 GLN B CA 1
ATOM 2221 C C . GLN B 1 127 ? -32.494 -20.393 -16.917 1.00 14.40 107 GLN B C 1
ATOM 2222 O O . GLN B 1 127 ? -32.655 -21.581 -16.615 1.00 18.13 107 GLN B O 1
ATOM 2228 N N . ASP B 1 128 ? -33.517 -19.597 -17.247 1.00 20.03 108 ASP B N 1
ATOM 2229 C CA . ASP B 1 128 ? -34.871 -20.142 -17.334 1.00 23.01 108 ASP B CA 1
ATOM 2230 C C . ASP B 1 128 ? -34.921 -21.344 -18.276 1.00 26.25 108 ASP B C 1
ATOM 2231 O O . ASP B 1 128 ? -35.476 -22.392 -17.925 1.00 24.29 108 ASP B O 1
ATOM 2236 N N . LYS B 1 129 ? -34.297 -21.228 -19.453 1.00 17.40 109 LYS B N 1
ATOM 2237 C CA . LYS B 1 129 ? -34.356 -22.293 -20.451 1.00 12.09 109 LYS B CA 1
ATOM 2238 C C . LYS B 1 129 ? -33.548 -23.516 -20.024 1.00 21.47 109 LYS B C 1
ATOM 2239 O O . LYS B 1 129 ? -34.023 -24.654 -20.124 1.00 21.72 109 LYS B O 1
ATOM 2245 N N . GLU B 1 130 ? -32.308 -23.304 -19.586 1.00 11.74 110 GLU B N 1
ATOM 2246 C CA . GLU B 1 130 ? -31.304 -24.353 -19.540 1.00 15.46 110 GLU B CA 1
ATOM 2247 C C . GLU B 1 130 ? -30.688 -24.572 -18.168 1.00 16.43 110 GLU B C 1
ATOM 2248 O O . GLU B 1 130 ? -29.842 -25.468 -18.022 1.00 19.54 110 GLU B O 1
ATOM 2254 N N . GLY B 1 131 ? -31.070 -23.791 -17.166 1.00 19.97 111 GLY B N 1
ATOM 2255 C CA . GLY B 1 131 ? -30.531 -24.008 -15.837 1.00 21.24 111 GLY B CA 1
ATOM 2256 C C . GLY B 1 131 ? -29.102 -23.560 -15.630 1.00 33.01 111 GLY B C 1
ATOM 2257 O O . GLY B 1 131 ? -28.480 -23.954 -14.638 1.00 30.05 111 GLY B O 1
ATOM 2258 N N . ILE B 1 132 ? -28.560 -22.749 -16.533 1.00 20.75 112 ILE B N 1
ATOM 2259 C CA . ILE B 1 132 ? -27.203 -22.223 -16.391 1.00 13.79 112 ILE B CA 1
ATOM 2260 C C . ILE B 1 132 ? -27.232 -20.967 -15.529 1.00 18.22 112 ILE B C 1
ATOM 2261 O O . ILE B 1 132 ? -27.890 -19.981 -15.903 1.00 21.80 112 ILE B O 1
ATOM 2266 N N . PRO B 1 133 ? -26.543 -20.945 -14.386 1.00 21.30 113 PRO B N 1
ATOM 2267 C CA . PRO B 1 133 ? -26.469 -19.712 -13.577 1.00 22.60 113 PRO B CA 1
ATOM 2268 C C . PRO B 1 133 ? -25.867 -18.561 -14.368 1.00 19.64 113 PRO B C 1
ATOM 2269 O O . PRO B 1 133 ? -24.911 -18.749 -15.130 1.00 18.13 113 PRO B O 1
ATOM 2273 N N . PRO B 1 134 ? -26.406 -17.351 -14.218 1.00 19.67 114 PRO B N 1
ATOM 2274 C CA . PRO B 1 134 ? -25.886 -16.210 -14.991 1.00 19.55 114 PRO B CA 1
ATOM 2275 C C . PRO B 1 134 ? -24.455 -15.831 -14.667 1.00 20.76 114 PRO B C 1
ATOM 2276 O O . PRO B 1 134 ? -23.773 -15.277 -15.542 1.00 24.41 114 PRO B O 1
ATOM 2280 N N . ASP B 1 135 ? -23.959 -16.124 -13.461 1.00 16.98 115 ASP B N 1
ATOM 2281 C CA . ASP B 1 135 ? -22.633 -15.620 -13.107 1.00 21.35 115 ASP B CA 1
ATOM 2282 C C . ASP B 1 135 ? -21.530 -16.346 -13.852 1.00 26.28 115 ASP B C 1
ATOM 2283 O O . ASP B 1 135 ? -20.406 -15.858 -13.892 1.00 29.49 115 ASP B O 1
ATOM 2288 N N A GLN B 1 136 ? -21.859 -17.485 -14.465 0.56 20.05 116 GLN B N 1
ATOM 2289 N N B GLN B 1 136 ? -21.797 -17.490 -14.462 0.44 20.14 116 GLN B N 1
ATOM 2290 C CA A GLN B 1 136 ? -20.935 -18.252 -15.289 0.56 28.38 116 GLN B CA 1
ATOM 2291 C CA B GLN B 1 136 ? -20.770 -18.093 -15.297 0.44 28.18 116 GLN B CA 1
ATOM 2292 C C A GLN B 1 136 ? -20.899 -17.745 -16.735 0.56 23.11 116 GLN B C 1
ATOM 2293 C C B GLN B 1 136 ? -21.181 -18.113 -16.767 0.44 21.37 116 GLN B C 1
ATOM 2294 O O A GLN B 1 136 ? -19.861 -17.834 -17.407 0.56 17.60 116 GLN B O 1
ATOM 2295 O O B GLN B 1 136 ? -20.753 -18.987 -17.524 0.44 16.44 116 GLN B O 1
ATOM 2306 N N . GLN B 1 137 ? -21.993 -17.138 -17.185 1.00 17.24 117 GLN B N 1
ATOM 2307 C CA . GLN B 1 137 ? -22.265 -16.893 -18.600 1.00 19.84 117 GLN B CA 1
ATOM 2308 C C . GLN B 1 137 ? -21.486 -15.703 -19.150 1.00 19.37 117 GLN B C 1
ATOM 2309 O O . GLN B 1 137 ? -21.476 -14.622 -18.546 1.00 16.29 117 GLN B O 1
ATOM 2315 N N . ARG B 1 138 ? -20.876 -15.889 -20.320 1.00 16.04 118 ARG B N 1
ATOM 2316 C CA . ARG B 1 138 ? -20.392 -14.784 -21.145 1.00 22.27 118 ARG B CA 1
ATOM 2317 C C . ARG B 1 138 ? -21.053 -14.851 -22.519 1.00 12.29 118 ARG B C 1
ATOM 2318 O O . ARG B 1 138 ? -21.038 -15.902 -23.162 1.00 15.70 118 ARG B O 1
ATOM 2326 N N . LEU B 1 139 ? -21.636 -13.742 -22.962 1.00 13.49 119 LEU B N 1
ATOM 2327 C CA . LEU B 1 139 ? -22.298 -13.675 -24.266 1.00 14.04 119 LEU B CA 1
ATOM 2328 C C . LEU B 1 139 ? -21.427 -12.887 -25.242 1.00 13.41 119 LEU B C 1
ATOM 2329 O O . LEU B 1 139 ? -20.877 -11.841 -24.891 1.00 12.63 119 LEU B O 1
ATOM 2334 N N . ILE B 1 140 ? -21.267 -13.416 -26.449 1.00 13.56 120 ILE B N 1
ATOM 2335 C CA . ILE B 1 140 ? -20.406 -12.828 -27.470 1.00 7.70 120 ILE B CA 1
ATOM 2336 C C . ILE B 1 140 ? -21.287 -12.488 -28.674 1.00 12.16 120 ILE B C 1
ATOM 2337 O O . ILE B 1 140 ? -22.116 -13.307 -29.093 1.00 12.85 120 ILE B O 1
ATOM 2342 N N . PHE B 1 141 ? -21.106 -11.290 -29.229 1.00 15.16 121 PHE B N 1
ATOM 2343 C CA . PHE B 1 141 ? -21.795 -10.893 -30.456 1.00 10.44 121 PHE B CA 1
ATOM 2344 C C . PHE B 1 141 ? -20.797 -10.154 -31.330 1.00 16.40 121 PHE B C 1
ATOM 2345 O O . PHE B 1 141 ? -20.141 -9.223 -30.864 1.00 14.00 121 PHE B O 1
ATOM 2353 N N . ALA B 1 142 ? -20.659 -10.585 -32.575 1.00 20.32 122 ALA B N 1
ATOM 2354 C CA . ALA B 1 142 ? -19.745 -9.934 -33.519 1.00 28.27 122 ALA B CA 1
ATOM 2355 C C . ALA B 1 142 ? -18.350 -9.793 -32.908 1.00 23.20 122 ALA B C 1
ATOM 2356 O O . ALA B 1 142 ? -17.719 -8.731 -32.974 1.00 25.11 122 ALA B O 1
ATOM 2358 N N . GLY B 1 143 ? -17.883 -10.878 -32.274 1.00 20.45 123 GLY B N 1
ATOM 2359 C CA . GLY B 1 143 ? -16.556 -10.949 -31.693 1.00 18.94 123 GLY B CA 1
ATOM 2360 C C . GLY B 1 143 ? -16.374 -10.301 -30.329 1.00 31.12 123 GLY B C 1
ATOM 2361 O O . GLY B 1 143 ? -15.327 -10.510 -29.704 1.00 34.56 123 GLY B O 1
ATOM 2362 N N A LYS B 1 144 ? -17.365 -9.555 -29.843 0.62 25.02 124 LYS B N 1
ATOM 2363 N N B LYS B 1 144 ? -17.339 -9.532 -29.834 0.38 25.08 124 LYS B N 1
ATOM 2364 C CA A LYS B 1 144 ? -17.259 -8.761 -28.627 0.62 33.32 124 LYS B CA 1
ATOM 2365 C CA B LYS B 1 144 ? -17.140 -8.772 -28.608 0.38 33.03 124 LYS B CA 1
ATOM 2366 C C A LYS B 1 144 ? -17.992 -9.434 -27.476 0.62 28.02 124 LYS B C 1
ATOM 2367 C C B LYS B 1 144 ? -17.990 -9.330 -27.472 0.38 27.92 124 LYS B C 1
ATOM 2368 O O A LYS B 1 144 ? -19.112 -9.925 -27.646 0.62 20.82 124 LYS B O 1
ATOM 2369 O O B LYS B 1 144 ? -19.158 -9.686 -27.663 0.38 20.78 124 LYS B O 1
ATOM 2380 N N . GLN B 1 145 ? -17.374 -9.420 -26.296 1.00 22.41 125 GLN B N 1
ATOM 2381 C CA . GLN B 1 145 ? -18.053 -9.872 -25.085 1.00 27.68 125 GLN B CA 1
ATOM 2382 C C . GLN B 1 145 ? -19.009 -8.789 -24.597 1.00 19.78 125 GLN B C 1
ATOM 2383 O O . GLN B 1 145 ? -18.632 -7.618 -24.513 1.00 28.85 125 GLN B O 1
ATOM 2389 N N . LEU B 1 146 ? -20.255 -9.171 -24.301 1.00 12.40 126 LEU B N 1
ATOM 2390 C CA . LEU B 1 146 ? -21.306 -8.214 -23.963 1.00 17.13 126 LEU B CA 1
ATOM 2391 C C . LEU B 1 146 ? -21.335 -7.959 -22.459 1.00 23.06 126 LEU B C 1
ATOM 2392 O O . LEU B 1 146 ? -21.163 -8.887 -21.666 1.00 27.90 126 LEU B O 1
ATOM 2397 N N . GLU B 1 147 ? -21.567 -6.703 -22.074 1.00 25.49 127 GLU B N 1
ATOM 2398 C CA . GLU B 1 147 ? -21.483 -6.281 -20.679 1.00 26.00 127 GLU B CA 1
ATOM 2399 C C . GLU B 1 147 ? -22.860 -6.180 -20.030 1.00 19.94 127 GLU B C 1
ATOM 2400 O O . GLU B 1 147 ? -23.822 -5.714 -20.651 1.00 20.44 127 GLU B O 1
ATOM 2406 N N . ASP B 1 148 ? -22.921 -6.552 -18.745 1.00 23.86 128 ASP B N 1
ATOM 2407 C CA . ASP B 1 148 ? -24.190 -6.867 -18.073 1.00 30.50 128 ASP B CA 1
ATOM 2408 C C . ASP B 1 148 ? -25.181 -5.704 -18.076 1.00 36.58 128 ASP B C 1
ATOM 2409 O O . ASP B 1 148 ? -26.402 -5.924 -18.134 1.00 31.85 128 ASP B O 1
ATOM 2414 N N . GLY B 1 149 ? -24.690 -4.472 -17.962 1.00 25.77 129 GLY B N 1
ATOM 2415 C CA . GLY B 1 149 ? -25.579 -3.334 -17.836 1.00 21.71 129 GLY B CA 1
ATOM 2416 C C . GLY B 1 149 ? -26.076 -2.730 -19.136 1.00 33.10 129 GLY B C 1
ATOM 2417 O O . GLY B 1 149 ? -26.884 -1.793 -19.114 1.00 23.51 129 GLY B O 1
ATOM 2418 N N A ARG B 1 150 ? -25.617 -3.224 -20.279 0.59 20.75 130 ARG B N 1
ATOM 2419 N N B ARG B 1 150 ? -25.626 -3.243 -20.278 0.41 20.80 130 ARG B N 1
ATOM 2420 C CA A ARG B 1 150 ? -26.069 -2.690 -21.552 0.59 15.65 130 ARG B CA 1
ATOM 2421 C CA B ARG B 1 150 ? -26.057 -2.743 -21.575 0.41 15.88 130 ARG B CA 1
ATOM 2422 C C A ARG B 1 150 ? -27.341 -3.425 -21.985 0.59 23.62 130 ARG B C 1
ATOM 2423 C C B ARG B 1 150 ? -27.270 -3.528 -22.074 0.41 23.36 130 ARG B C 1
ATOM 2424 O O A ARG B 1 150 ? -27.802 -4.358 -21.324 0.59 20.00 130 ARG B O 1
ATOM 2425 O O B ARG B 1 150 ? -27.611 -4.594 -21.558 0.41 21.59 130 ARG B O 1
ATOM 2440 N N . THR B 1 151 ? -27.927 -2.987 -23.095 1.00 19.77 131 THR B N 1
ATOM 2441 C CA . THR B 1 151 ? -29.061 -3.651 -23.715 1.00 18.03 131 THR B CA 1
ATOM 2442 C C . THR B 1 151 ? -28.620 -4.265 -25.034 1.00 21.53 131 THR B C 1
ATOM 2443 O O . THR B 1 151 ? -27.540 -3.961 -25.558 1.00 14.85 131 THR B O 1
ATOM 2447 N N . LEU B 1 152 ? -29.488 -5.124 -25.585 1.00 13.36 132 LEU B N 1
ATOM 2448 C CA . LEU B 1 152 ? -29.239 -5.652 -26.919 1.00 22.19 132 LEU B CA 1
ATOM 2449 C C . LEU B 1 152 ? -29.140 -4.521 -27.942 1.00 17.33 132 LEU B C 1
ATOM 2450 O O . LEU B 1 152 ? -28.307 -4.572 -28.850 1.00 16.65 132 LEU B O 1
ATOM 2455 N N . SER B 1 153 ? -29.973 -3.483 -27.805 1.00 15.48 133 SER B N 1
ATOM 2456 C CA . SER B 1 153 ? -29.902 -2.367 -28.746 1.00 15.18 133 SER B CA 1
ATOM 2457 C C . SER B 1 153 ? -28.575 -1.615 -28.660 1.00 18.20 133 SER B C 1
ATOM 2458 O O . SER B 1 153 ? -28.100 -1.096 -29.677 1.00 18.78 133 SER B O 1
ATOM 2461 N N . ASP B 1 154 ? -27.953 -1.544 -27.475 1.00 17.35 134 ASP B N 1
ATOM 2462 C CA . ASP B 1 154 ? -26.661 -0.863 -27.384 1.00 23.31 134 ASP B CA 1
ATOM 2463 C C . ASP B 1 154 ? -25.621 -1.510 -28.283 1.00 17.73 134 ASP B C 1
ATOM 2464 O O . ASP B 1 154 ? -24.696 -0.832 -28.745 1.00 24.06 134 ASP B O 1
ATOM 2469 N N . TYR B 1 155 ? -25.728 -2.818 -28.508 1.00 16.03 135 TYR B N 1
ATOM 2470 C CA . TYR B 1 155 ? -24.832 -3.535 -29.411 1.00 18.73 135 TYR B CA 1
ATOM 2471 C C . TYR B 1 155 ? -25.402 -3.718 -30.818 1.00 18.49 135 TYR B C 1
ATOM 2472 O O . TYR B 1 155 ? -24.784 -4.412 -31.631 1.00 22.62 135 TYR B O 1
ATOM 2481 N N A ASN B 1 156 ? -26.567 -3.129 -31.090 0.57 16.58 136 ASN B N 1
ATOM 2482 N N B ASN B 1 156 ? -26.564 -3.144 -31.130 0.43 16.63 136 ASN B N 1
ATOM 2483 C CA A ASN B 1 156 ? -27.244 -3.226 -32.380 0.57 18.25 136 ASN B CA 1
ATOM 2484 C CA B ASN B 1 156 ? -27.151 -3.241 -32.468 0.43 18.37 136 ASN B CA 1
ATOM 2485 C C A ASN B 1 156 ? -27.442 -4.685 -32.791 0.57 22.33 136 ASN B C 1
ATOM 2486 C C B ASN B 1 156 ? -27.584 -4.669 -32.823 0.43 22.22 136 ASN B C 1
ATOM 2487 O O A ASN B 1 156 ? -27.246 -5.065 -33.950 0.57 17.16 136 ASN B O 1
ATOM 2488 O O B ASN B 1 156 ? -27.706 -5.022 -34.004 0.43 16.98 136 ASN B O 1
ATOM 2497 N N . ILE B 1 157 ? -27.843 -5.507 -31.821 1.00 18.21 137 ILE B N 1
ATOM 2498 C CA . ILE B 1 157 ? -28.163 -6.908 -32.074 1.00 14.97 137 ILE B CA 1
ATOM 2499 C C . ILE B 1 157 ? -29.526 -6.992 -32.759 1.00 16.35 137 ILE B C 1
ATOM 2500 O O . ILE B 1 157 ? -30.480 -6.308 -32.367 1.00 15.22 137 ILE B O 1
ATOM 2505 N N . GLN B 1 158 ? -29.614 -7.805 -33.808 1.00 17.13 138 GLN B N 1
ATOM 2506 C CA . GLN B 1 158 ? -30.730 -7.789 -34.751 1.00 19.85 138 GLN B CA 1
ATOM 2507 C C . GLN B 1 158 ? -31.587 -9.048 -34.617 1.00 16.18 138 GLN B C 1
ATOM 2508 O O . GLN B 1 158 ? -31.138 -10.068 -34.101 1.00 11.02 138 GLN B O 1
ATOM 2514 N N . LYS B 1 159 ? -32.829 -8.980 -35.100 1.00 16.30 139 LYS B N 1
ATOM 2515 C CA . LYS B 1 159 ? -33.697 -10.157 -35.041 1.00 16.97 139 LYS B CA 1
ATOM 2516 C C . LYS B 1 159 ? -33.059 -11.333 -35.780 1.00 19.14 139 LYS B C 1
ATOM 2517 O O . LYS B 1 159 ? -32.476 -11.170 -36.858 1.00 11.72 139 LYS B O 1
ATOM 2523 N N . GLU B 1 160 ? -33.148 -12.516 -35.163 1.00 14.18 140 GLU B N 1
ATOM 2524 C CA . GLU B 1 160 ? -32.662 -13.810 -35.645 1.00 12.53 140 GLU B CA 1
ATOM 2525 C C . GLU B 1 160 ? -31.145 -13.922 -35.656 1.00 10.73 140 GLU B C 1
ATOM 2526 O O . GLU B 1 160 ? -30.616 -14.895 -36.203 1.00 10.23 140 GLU B O 1
ATOM 2532 N N A SER B 1 161 ? -30.438 -12.969 -35.047 0.50 11.71 141 SER B N 1
ATOM 2533 N N B SER B 1 161 ? -30.419 -12.965 -35.086 0.50 11.72 141 SER B N 1
ATOM 2534 C CA A SER B 1 161 ? -28.989 -13.027 -34.939 0.50 10.39 141 SER B CA 1
ATOM 2535 C CA B SER B 1 161 ? -28.973 -13.101 -35.122 0.50 10.09 141 SER B CA 1
ATOM 2536 C C A SER B 1 161 ? -28.555 -14.232 -34.108 0.50 14.11 141 SER B C 1
ATOM 2537 C C B SER B 1 161 ? -28.507 -14.115 -34.074 0.50 13.96 141 SER B C 1
ATOM 2538 O O A SER B 1 161 ? -29.330 -14.801 -33.324 0.50 12.74 141 SER B O 1
ATOM 2539 O O B SER B 1 161 ? -29.230 -14.462 -33.130 0.50 14.07 141 SER B O 1
ATOM 2544 N N . THR B 1 162 ? -27.296 -14.627 -34.285 1.00 9.69 142 THR B N 1
ATOM 2545 C CA . THR B 1 162 ? -26.692 -15.663 -33.450 1.00 12.83 142 THR B CA 1
ATOM 2546 C C . THR B 1 162 ? -25.734 -15.017 -32.460 1.00 19.65 142 THR B C 1
ATOM 2547 O O . THR B 1 162 ? -24.882 -14.212 -32.858 1.00 12.23 142 THR B O 1
ATOM 2551 N N A LEU B 1 163 ? -25.920 -15.328 -31.180 0.21 11.23 143 LEU B N 1
ATOM 2552 N N B LEU B 1 163 ? -25.885 -15.348 -31.177 0.79 10.15 143 LEU B N 1
ATOM 2553 C CA A LEU B 1 163 ? -24.941 -15.056 -30.138 0.21 11.79 143 LEU B CA 1
ATOM 2554 C CA B LEU B 1 163 ? -24.904 -15.005 -30.153 0.79 11.49 143 LEU B CA 1
ATOM 2555 C C A LEU B 1 163 ? -24.210 -16.349 -29.802 0.21 14.61 143 LEU B C 1
ATOM 2556 C C B LEU B 1 163 ? -24.275 -16.293 -29.652 0.79 14.41 143 LEU B C 1
ATOM 2557 O O A LEU B 1 163 ? -24.637 -17.445 -30.169 0.21 17.33 143 LEU B O 1
ATOM 2558 O O B LEU B 1 163 ? -24.899 -17.354 -29.702 0.79 15.75 143 LEU B O 1
ATOM 2567 N N A HIS B 1 164 ? -23.102 -16.214 -29.080 0.21 14.13 144 HIS B N 1
ATOM 2568 N N B HIS B 1 164 ? -23.054 -16.200 -29.134 0.79 13.92 144 HIS B N 1
ATOM 2569 C CA A HIS B 1 164 ? -22.330 -17.362 -28.624 0.21 14.59 144 HIS B CA 1
ATOM 2570 C CA B HIS B 1 164 ? -22.342 -17.367 -28.630 0.79 14.43 144 HIS B CA 1
ATOM 2571 C C A HIS B 1 164 ? -22.169 -17.288 -27.113 0.21 16.53 144 HIS B C 1
ATOM 2572 C C B HIS B 1 164 ? -22.219 -17.269 -27.114 0.79 16.70 144 HIS B C 1
ATOM 2573 O O A HIS B 1 164 ? -21.707 -16.272 -26.582 0.21 13.52 144 HIS B O 1
ATOM 2574 O O B HIS B 1 164 ? -21.853 -16.215 -26.582 0.79 13.16 144 HIS B O 1
ATOM 2587 N N . LEU B 1 165 ? -22.568 -18.358 -26.427 1.00 17.23 145 LEU B N 1
ATOM 2588 C CA . LEU B 1 165 ? -22.530 -18.424 -24.977 1.00 15.39 145 LEU B CA 1
ATOM 2589 C C . LEU B 1 165 ? -21.280 -19.185 -24.560 1.00 11.85 145 LEU B C 1
ATOM 2590 O O . LEU B 1 165 ? -21.077 -20.328 -24.973 1.00 12.78 145 LEU B O 1
ATOM 2595 N N . VAL B 1 166 ? -20.450 -18.546 -23.738 1.00 13.61 146 VAL B N 1
ATOM 2596 C CA . VAL B 1 166 ? -19.256 -19.152 -23.165 1.00 11.65 146 VAL B CA 1
ATOM 2597 C C . VAL B 1 166 ? -19.533 -19.402 -21.684 1.00 15.89 146 VAL B C 1
ATOM 2598 O O . VAL B 1 166 ? -19.987 -18.496 -20.971 1.00 13.42 146 VAL B O 1
ATOM 2602 N N . LEU B 1 167 ? -19.241 -20.606 -21.215 1.00 10.50 147 LEU B N 1
ATOM 2603 C CA . LEU B 1 167 ? -19.497 -20.944 -19.814 1.00 14.49 147 LEU B CA 1
ATOM 2604 C C . LEU B 1 167 ? -18.194 -20.827 -19.006 1.00 15.01 147 LEU B C 1
ATOM 2605 O O . LEU B 1 167 ? -17.227 -20.206 -19.454 1.00 12.88 147 LEU B O 1
ATOM 2610 N N . ARG B 1 168 ? -18.165 -21.410 -17.806 1.00 16.07 148 ARG B N 1
ATOM 2611 C CA . ARG B 1 168 ? -17.074 -21.158 -16.871 1.00 17.45 148 ARG B CA 1
ATOM 2612 C C . ARG B 1 168 ? -15.710 -21.461 -17.489 1.00 12.59 148 ARG B C 1
ATOM 2613 O O . ARG B 1 168 ? -15.505 -22.523 -18.088 1.00 12.27 148 ARG B O 1
ATOM 2621 N N . LEU B 1 169 ? -14.778 -20.519 -17.336 1.00 9.45 149 LEU B N 1
ATOM 2622 C CA . LEU B 1 169 ? -13.370 -20.702 -17.710 1.00 15.18 149 LEU B CA 1
ATOM 2623 C C . LEU B 1 169 ? -12.525 -20.810 -16.444 1.00 14.10 149 LEU B C 1
ATOM 2624 O O . LEU B 1 169 ? -12.445 -19.852 -15.672 1.00 17.97 149 LEU B O 1
ATOM 2629 N N A ARG B 1 170 ? -11.889 -21.965 -16.246 0.57 16.87 150 ARG B N 1
ATOM 2630 N N B ARG B 1 170 ? -11.887 -21.964 -16.237 0.43 16.91 150 ARG B N 1
ATOM 2631 C CA A ARG B 1 170 ? -11.030 -22.154 -15.085 0.57 20.87 150 ARG B CA 1
ATOM 2632 C CA B ARG B 1 170 ? -11.039 -22.125 -15.061 0.43 20.87 150 ARG B CA 1
ATOM 2633 C C A ARG B 1 170 ? -9.785 -21.276 -15.139 0.57 20.77 150 ARG B C 1
ATOM 2634 C C B ARG B 1 170 ? -9.785 -21.261 -15.131 0.43 20.72 150 ARG B C 1
ATOM 2635 O O A ARG B 1 170 ? -9.201 -20.983 -14.093 0.57 16.49 150 ARG B O 1
ATOM 2636 O O B ARG B 1 170 ? -9.199 -20.956 -14.089 0.43 16.56 150 ARG B O 1
ATOM 2651 N N . GLY B 1 171 ? -9.368 -20.851 -16.328 1.00 17.00 151 GLY B N 1
ATOM 2652 C CA . GLY B 1 171 ? -8.252 -19.939 -16.468 1.00 21.00 151 GLY B CA 1
ATOM 2653 C C . GLY B 1 171 ? -8.625 -18.478 -16.490 1.00 22.42 151 GLY B C 1
ATOM 2654 O O . GLY B 1 171 ? -7.740 -17.625 -16.467 1.00 32.44 151 GLY B O 1
ATOM 2655 N N A GLY B 1 172 ? -9.916 -18.163 -16.525 0.60 20.86 152 GLY B N 1
ATOM 2656 N N B GLY B 1 172 ? -9.915 -18.157 -16.538 0.40 20.86 152 GLY B N 1
ATOM 2657 C CA A GLY B 1 172 ? -10.367 -16.785 -16.596 0.60 23.95 152 GLY B CA 1
ATOM 2658 C CA B GLY B 1 172 ? -10.361 -16.776 -16.440 0.40 23.72 152 GLY B CA 1
ATOM 2659 C C A GLY B 1 172 ? -10.407 -16.292 -18.031 0.60 23.34 152 GLY B C 1
ATOM 2660 C C B GLY B 1 172 ? -10.549 -16.053 -17.763 0.40 25.05 152 GLY B C 1
ATOM 2661 O O A GLY B 1 172 ? -9.701 -16.823 -18.883 0.60 21.12 152 GLY B O 1
ATOM 2662 O O B GLY B 1 172 ? -10.910 -14.873 -17.782 0.40 21.01 152 GLY B O 1
ATOM 2663 N N . GLY C 2 15 ? -36.507 -19.899 -37.040 1.00 16.34 843 GLY C N 1
ATOM 2664 C CA . GLY C 2 15 ? -36.176 -21.080 -36.258 1.00 17.00 843 GLY C CA 1
ATOM 2665 C C . GLY C 2 15 ? -35.483 -22.156 -37.084 1.00 19.64 843 GLY C C 1
ATOM 2666 O O . GLY C 2 15 ? -34.946 -23.115 -36.533 1.00 23.59 843 GLY C O 1
ATOM 2667 N N . SER C 2 16 ? -35.501 -21.985 -38.409 1.00 16.49 844 SER C N 1
ATOM 2668 C CA . SER C 2 16 ? -34.834 -22.877 -39.352 1.00 20.16 844 SER C CA 1
ATOM 2669 C C . SER C 2 16 ? -33.635 -22.161 -39.952 1.00 18.47 844 SER C C 1
ATOM 2670 O O . SER C 2 16 ? -33.760 -21.016 -40.399 1.00 21.74 844 SER C O 1
ATOM 2673 N N . GLN C 2 17 ? -32.477 -22.821 -39.959 1.00 12.39 845 GLN C N 1
ATOM 2674 C CA . GLN C 2 17 ? -31.316 -22.226 -40.618 1.00 13.67 845 GLN C CA 1
ATOM 2675 C C . GLN C 2 17 ? -31.579 -22.126 -42.117 1.00 17.92 845 GLN C C 1
ATOM 2676 O O . GLN C 2 17 ? -32.302 -22.943 -42.689 1.00 14.25 845 GLN C O 1
ATOM 2682 N N . ARG C 2 18 ? -30.990 -21.111 -42.753 1.00 18.19 846 ARG C N 1
ATOM 2683 C CA . ARG C 2 18 ? -31.233 -20.870 -44.173 1.00 11.16 846 ARG C CA 1
ATOM 2684 C C . ARG C 2 18 ? -30.760 -22.049 -45.010 1.00 10.45 846 ARG C C 1
ATOM 2685 O O . ARG C 2 18 ? -29.708 -22.636 -44.744 1.00 11.93 846 ARG C O 1
ATOM 2693 N N . SER C 2 19 ? -31.550 -22.396 -46.024 1.00 10.65 847 SER C N 1
ATOM 2694 C CA . SER C 2 19 ? -31.059 -23.226 -47.112 1.00 13.33 847 SER C CA 1
ATOM 2695 C C . SER C 2 19 ? -30.070 -22.443 -47.964 1.00 13.36 847 SER C C 1
ATOM 2696 O O . SER C 2 19 ? -30.044 -21.203 -47.963 1.00 10.17 847 SER C O 1
ATOM 2699 N N . SER C 2 20 ? -29.246 -23.185 -48.713 1.00 15.84 848 SER C N 1
ATOM 2700 C CA . SER C 2 20 ? -28.312 -22.551 -49.640 1.00 17.71 848 SER C CA 1
ATOM 2701 C C . SER C 2 20 ? -29.015 -21.558 -50.567 1.00 12.24 848 SER C C 1
ATOM 2702 O O . SER C 2 20 ? -28.517 -20.447 -50.780 1.00 17.24 848 SER C O 1
ATOM 2705 N N . ALA C 2 21 ? -30.202 -21.914 -51.082 1.00 14.64 849 ALA C N 1
ATOM 2706 C CA . ALA C 2 21 ? -30.925 -21.021 -51.994 1.00 15.20 849 ALA C CA 1
ATOM 2707 C C . ALA C 2 21 ? -31.395 -19.751 -51.290 1.00 12.98 849 ALA C C 1
ATOM 2708 O O . ALA C 2 21 ? -31.359 -18.659 -51.872 1.00 12.70 849 ALA C O 1
ATOM 2710 N N . GLU C 2 22 ? -31.851 -19.868 -50.040 1.00 13.56 850 GLU C N 1
ATOM 2711 C CA . GLU C 2 22 ? -32.247 -18.675 -49.294 1.00 10.23 850 GLU C CA 1
ATOM 2712 C C . GLU C 2 22 ? -31.063 -17.751 -49.060 1.00 14.30 850 GLU C C 1
ATOM 2713 O O . GLU C 2 22 ? -31.188 -16.525 -49.168 1.00 13.68 850 GLU C O 1
ATOM 2719 N N . THR C 2 23 ? -29.920 -18.323 -48.676 1.00 14.53 851 THR C N 1
ATOM 2720 C CA . THR C 2 23 ? -28.705 -17.536 -48.497 1.00 10.62 851 THR C CA 1
ATOM 2721 C C . THR C 2 23 ? -28.310 -16.844 -49.795 1.00 14.32 851 THR C C 1
ATOM 2722 O O . THR C 2 23 ? -27.950 -15.662 -49.795 1.00 12.94 851 THR C O 1
ATOM 2726 N N A SER C 2 24 ? -28.390 -17.567 -50.920 0.63 12.43 852 SER C N 1
ATOM 2727 N N B SER C 2 24 ? -28.379 -17.569 -50.914 0.37 12.51 852 SER C N 1
ATOM 2728 C CA A SER C 2 24 ? -28.042 -16.982 -52.212 0.63 15.19 852 SER C CA 1
ATOM 2729 C CA B SER C 2 24 ? -28.040 -16.980 -52.203 0.37 15.21 852 SER C CA 1
ATOM 2730 C C A SER C 2 24 ? -28.959 -15.818 -52.550 0.63 15.72 852 SER C C 1
ATOM 2731 C C B SER C 2 24 ? -28.957 -15.810 -52.528 0.37 15.73 852 SER C C 1
ATOM 2732 O O A SER C 2 24 ? -28.501 -14.779 -53.046 0.63 14.70 852 SER C O 1
ATOM 2733 O O B SER C 2 24 ? -28.496 -14.759 -52.987 0.37 14.81 852 SER C O 1
ATOM 2738 N N . GLU C 2 25 ? -30.256 -15.966 -52.272 1.00 11.12 853 GLU C N 1
ATOM 2739 C CA . GLU C 2 25 ? -31.208 -14.903 -52.575 1.00 15.18 853 GLU C CA 1
ATOM 2740 C C . GLU C 2 25 ? -30.890 -13.656 -51.768 1.00 16.15 853 GLU C C 1
ATOM 2741 O O . GLU C 2 25 ? -30.869 -12.550 -52.308 1.00 14.45 853 GLU C O 1
ATOM 2747 N N . LEU C 2 26 ? -30.628 -13.820 -50.465 1.00 14.17 854 LEU C N 1
ATOM 2748 C CA . LEU C 2 26 ? -30.281 -12.672 -49.624 1.00 14.85 854 LEU C CA 1
ATOM 2749 C C . LEU C 2 26 ? -28.947 -12.069 -50.043 1.00 13.83 854 LEU C C 1
ATOM 2750 O O . LEU C 2 26 ? -28.780 -10.838 -50.058 1.00 15.77 854 LEU C O 1
ATOM 2755 N N . ARG C 2 27 ? -27.974 -12.914 -50.376 1.00 15.36 855 ARG C N 1
ATOM 2756 C CA . ARG C 2 27 ? -26.695 -12.388 -50.856 1.00 13.11 855 ARG C CA 1
ATOM 2757 C C . ARG C 2 27 ? -26.890 -11.497 -52.075 1.00 16.03 855 ARG C C 1
ATOM 2758 O O . ARG C 2 27 ? -26.350 -10.385 -52.141 1.00 15.11 855 ARG C O 1
ATOM 2766 N N A GLU C 2 28 ? -27.660 -11.974 -53.062 0.73 12.94 856 GLU C N 1
ATOM 2767 N N B GLU C 2 28 ? -27.674 -11.963 -53.047 0.27 13.22 856 GLU C N 1
ATOM 2768 C CA A GLU C 2 28 ? -27.882 -11.204 -54.283 0.73 14.37 856 GLU C CA 1
ATOM 2769 C CA B GLU C 2 28 ? -27.873 -11.202 -54.275 0.27 14.53 856 GLU C CA 1
ATOM 2770 C C A GLU C 2 28 ? -28.516 -9.849 -53.977 0.73 18.26 856 GLU C C 1
ATOM 2771 C C B GLU C 2 28 ? -28.540 -9.855 -54.000 0.27 18.16 856 GLU C C 1
ATOM 2772 O O A GLU C 2 28 ? -28.112 -8.825 -54.543 0.73 15.26 856 GLU C O 1
ATOM 2773 O O B GLU C 2 28 ? -28.193 -8.843 -54.624 0.27 15.43 856 GLU C O 1
ATOM 2784 N N . ALA C 2 29 ? -29.490 -9.819 -53.059 1.00 15.33 857 ALA C N 1
ATOM 2785 C CA . ALA C 2 29 ? -30.152 -8.560 -52.719 1.00 17.16 857 ALA C CA 1
ATOM 2786 C C . ALA C 2 29 ? -29.212 -7.613 -51.989 1.00 14.38 857 ALA C C 1
ATOM 2787 O O . ALA C 2 29 ? -29.230 -6.397 -52.231 1.00 15.33 857 ALA C O 1
ATOM 2789 N N . LEU C 2 30 ? -28.394 -8.147 -51.078 1.00 11.94 858 LEU C N 1
ATOM 2790 C CA . LEU C 2 30 ? -27.469 -7.306 -50.322 1.00 12.09 858 LEU C CA 1
ATOM 2791 C C . LEU C 2 30 ? -26.388 -6.708 -51.232 1.00 12.37 858 LEU C C 1
ATOM 2792 O O . LEU C 2 30 ? -25.971 -5.564 -51.034 1.00 18.97 858 LEU C O 1
ATOM 2797 N N . LEU C 2 31 ? -25.927 -7.463 -52.238 1.00 16.39 859 LEU C N 1
ATOM 2798 C CA . LEU C 2 31 ? -24.909 -6.931 -53.148 1.00 19.02 859 LEU C CA 1
ATOM 2799 C C . LEU C 2 31 ? -25.428 -5.749 -53.968 1.00 19.49 859 LEU C C 1
ATOM 2800 O O . LEU C 2 31 ? -24.653 -4.850 -54.313 1.00 16.52 859 LEU C O 1
ATOM 2805 N N . LYS C 2 32 ? -26.733 -5.708 -54.265 1.00 16.85 860 LYS C N 1
ATOM 2806 C CA . LYS C 2 32 ? -27.289 -4.537 -54.949 1.00 18.48 860 LYS C CA 1
ATOM 2807 C C . LYS C 2 32 ? -27.311 -3.303 -54.045 1.00 26.30 860 LYS C C 1
ATOM 2808 O O . LYS C 2 32 ? -27.206 -2.175 -54.540 1.00 25.09 860 LYS C O 1
ATOM 2814 N N . ILE C 2 33 ? -27.447 -3.487 -52.729 1.00 22.48 861 ILE C N 1
ATOM 2815 C CA . ILE C 2 33 ? -27.440 -2.348 -51.812 1.00 16.24 861 ILE C CA 1
ATOM 2816 C C . ILE C 2 33 ? -26.014 -1.936 -51.461 1.00 17.83 861 ILE C C 1
ATOM 2817 O O . ILE C 2 33 ? -25.725 -0.748 -51.278 1.00 1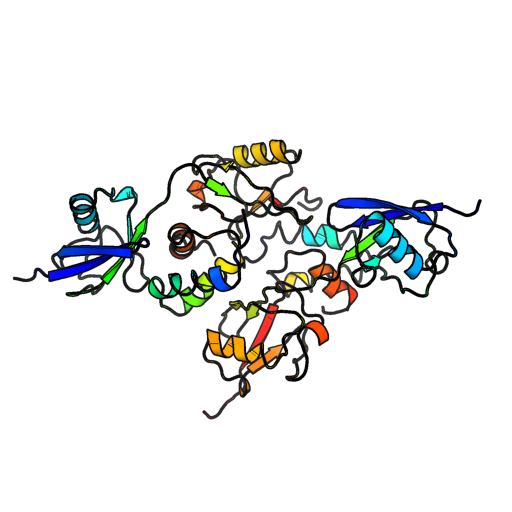8.65 861 ILE C O 1
ATOM 2822 N N . PHE C 2 34 ? -25.111 -2.915 -51.326 1.00 13.48 862 PHE C N 1
ATOM 2823 C CA . PHE C 2 34 ? -23.729 -2.705 -50.902 1.00 13.06 862 PHE C CA 1
ATOM 2824 C C . PHE C 2 34 ? -22.795 -3.261 -51.970 1.00 13.91 862 PHE C C 1
ATOM 2825 O O . PHE C 2 34 ? -22.332 -4.413 -51.884 1.00 13.79 862 PHE C O 1
ATOM 2833 N N . PRO C 2 35 ? -22.484 -2.480 -53.006 1.00 18.34 863 PRO C N 1
ATOM 2834 C CA . PRO C 2 35 ? -21.821 -3.039 -54.192 1.00 21.08 863 PRO C CA 1
ATOM 2835 C C . PRO C 2 35 ? -20.294 -3.058 -54.197 1.00 21.41 863 PRO C C 1
ATOM 2836 O O . PRO C 2 35 ? -19.716 -3.571 -55.166 1.00 23.26 863 PRO C O 1
ATOM 2840 N N A ASP C 2 36 ? -19.609 -2.526 -53.184 0.41 21.14 864 ASP C N 1
ATOM 2841 N N B ASP C 2 36 ? -19.621 -2.575 -53.156 0.59 21.05 864 ASP C N 1
ATOM 2842 C CA A ASP C 2 36 ? -18.162 -2.467 -53.329 0.41 23.13 864 ASP C CA 1
ATOM 2843 C CA B ASP C 2 36 ? -18.171 -2.473 -53.227 0.59 23.16 864 ASP C CA 1
ATOM 2844 C C A ASP C 2 36 ? -17.523 -3.787 -52.901 0.41 23.15 864 ASP C C 1
ATOM 2845 C C B ASP C 2 36 ? -17.507 -3.785 -52.828 0.59 23.21 864 ASP C C 1
ATOM 2846 O O A ASP C 2 36 ? -18.162 -4.664 -52.312 0.41 20.42 864 ASP C O 1
ATOM 2847 O O B ASP C 2 36 ? -18.114 -4.657 -52.197 0.59 20.36 864 ASP C O 1
ATOM 2856 N N . SER C 2 37 ? -16.227 -3.906 -53.197 1.00 20.47 865 SER C N 1
ATOM 2857 C CA . SER C 2 37 ? -15.519 -5.175 -53.035 1.00 28.57 865 SER C CA 1
ATOM 2858 C C . SER C 2 37 ? -15.278 -5.538 -51.572 1.00 24.23 865 SER C C 1
ATOM 2859 O O . SER C 2 37 ? -15.326 -6.724 -51.221 1.00 23.38 865 SER C O 1
ATOM 2862 N N . GLU C 2 38 ? -15.021 -4.555 -50.707 1.00 17.51 866 GLU C N 1
ATOM 2863 C CA . GLU C 2 38 ? -14.932 -4.865 -49.279 1.00 27.09 866 GLU C CA 1
ATOM 2864 C C . GLU C 2 38 ? -16.282 -5.316 -48.730 1.00 19.88 866 GLU C C 1
ATOM 2865 O O . GLU C 2 38 ? -16.344 -6.198 -47.862 1.00 18.03 866 GLU C O 1
ATOM 2871 N N . GLN C 2 39 ? -17.374 -4.737 -49.236 1.00 15.60 867 GLN C N 1
ATOM 2872 C CA . GLN C 2 39 ? -18.692 -5.070 -48.705 1.00 13.29 867 GLN C CA 1
ATOM 2873 C C . GLN C 2 39 ? -19.097 -6.483 -49.104 1.00 13.85 867 GLN C C 1
ATOM 2874 O O . GLN C 2 39 ? -19.774 -7.180 -48.344 1.00 12.41 867 GLN C O 1
ATOM 2880 N N . LYS C 2 40 ? -18.721 -6.903 -50.312 1.00 13.20 868 LYS C N 1
ATOM 2881 C CA . LYS C 2 40 ? -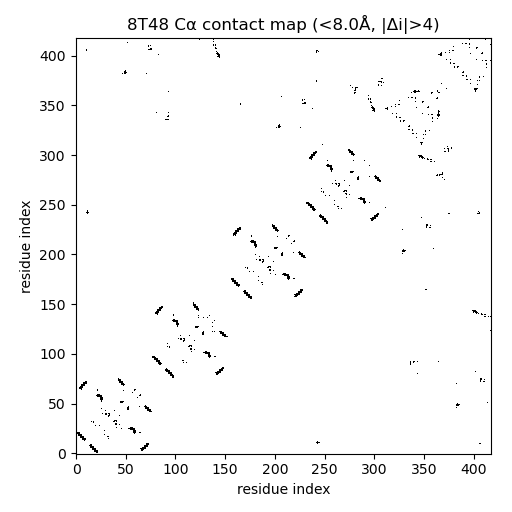18.977 -8.270 -50.755 1.00 14.67 868 LYS C CA 1
ATOM 2882 C C . LYS C 2 40 ? -18.406 -9.289 -49.765 1.00 17.33 868 LYS C C 1
ATOM 2883 O O . LYS C 2 40 ? -19.053 -10.293 -49.434 1.00 14.46 868 LYS C O 1
ATOM 2889 N N . LEU C 2 41 ? -17.201 -9.037 -49.268 1.00 12.77 869 LEU C N 1
ATOM 2890 C CA . LEU C 2 41 ? -16.595 -9.940 -48.289 1.00 13.29 869 LEU C CA 1
ATOM 2891 C C . LEU C 2 41 ? -17.339 -9.898 -46.955 1.00 18.20 869 LEU C C 1
ATOM 2892 O O . LEU C 2 41 ? -17.554 -10.939 -46.315 1.00 15.20 869 LEU C O 1
ATOM 2897 N N . LYS C 2 42 ? -17.720 -8.700 -46.510 1.00 18.52 870 LYS C N 1
ATOM 2898 C CA . LYS C 2 42 ? -18.376 -8.579 -45.217 1.00 14.21 870 LYS C CA 1
ATOM 2899 C C . LYS C 2 42 ? -19.761 -9.221 -45.231 1.00 18.87 870 LYS C C 1
ATOM 2900 O O . LYS C 2 42 ? -20.146 -9.868 -44.257 1.00 18.87 870 LYS C O 1
ATOM 2906 N N . ILE C 2 43 ? -20.508 -9.068 -46.332 1.00 15.49 871 ILE C N 1
ATOM 2907 C CA . ILE C 2 43 ? -21.802 -9.744 -46.485 1.00 13.95 871 ILE C CA 1
ATOM 2908 C C . ILE C 2 43 ? -21.661 -11.245 -46.280 1.00 16.33 871 ILE C C 1
ATOM 2909 O O . ILE C 2 43 ? -22.458 -11.869 -45.564 1.00 12.24 871 ILE C O 1
ATOM 2914 N N . ASP C 2 44 ? -20.668 -11.856 -46.945 1.00 14.40 872 ASP C N 1
ATOM 2915 C CA . ASP C 2 44 ? -20.495 -13.303 -46.853 1.00 16.24 872 ASP C CA 1
ATOM 2916 C C . ASP C 2 44 ? -20.168 -13.726 -45.426 1.00 13.57 872 ASP C C 1
ATOM 2917 O O . ASP C 2 44 ? -20.652 -14.769 -44.958 1.00 14.66 872 ASP C O 1
ATOM 2922 N N A GLN C 2 45 ? -19.350 -12.940 -44.721 0.62 13.31 873 GLN C N 1
ATOM 2923 N N B GLN C 2 45 ? -19.353 -12.937 -44.722 0.38 13.44 873 GLN C N 1
ATOM 2924 C CA A GLN C 2 45 ? -19.004 -13.286 -43.342 0.62 12.26 873 GLN C CA 1
ATOM 2925 C CA B GLN C 2 45 ? -18.997 -13.276 -43.345 0.38 12.39 873 GLN C CA 1
ATOM 2926 C C A GLN C 2 45 ? -20.202 -13.148 -42.409 0.62 17.72 873 GLN C C 1
ATOM 2927 C C B GLN C 2 45 ? -20.194 -13.144 -42.409 0.38 17.58 873 GLN C C 1
ATOM 2928 O O A GLN C 2 45 ? -20.371 -13.946 -41.477 0.62 17.19 873 GLN C O 1
ATOM 2929 O O B GLN C 2 45 ? -20.354 -13.942 -41.477 0.38 17.16 873 GLN C O 1
ATOM 2940 N N . ILE C 2 46 ? -21.039 -12.139 -42.634 1.00 15.33 874 ILE C N 1
ATOM 2941 C CA . ILE C 2 46 ? -22.230 -11.970 -41.808 1.00 14.67 874 ILE C CA 1
ATOM 2942 C C . ILE C 2 46 ? -23.201 -13.122 -42.044 1.00 12.95 874 ILE C C 1
ATOM 2943 O O . ILE C 2 46 ? -23.748 -13.712 -41.099 1.00 10.88 874 ILE C O 1
ATOM 2948 N N . LEU C 2 47 ? -23.419 -13.477 -43.308 1.00 12.98 875 LEU C N 1
ATOM 2949 C CA . LEU C 2 47 ? -24.323 -14.592 -43.584 1.00 13.26 875 LEU C CA 1
ATOM 2950 C C . LEU C 2 47 ? -23.824 -15.862 -42.919 1.00 15.54 875 LEU C C 1
ATOM 2951 O O . LEU C 2 47 ? -24.610 -16.610 -42.310 1.00 14.29 875 LEU C O 1
ATOM 2956 N N . ALA C 2 48 ? -22.512 -16.109 -43.002 1.00 10.33 876 ALA C N 1
ATOM 2957 C CA . ALA C 2 48 ? -21.943 -17.313 -42.395 1.00 14.70 876 ALA C CA 1
ATOM 2958 C C . ALA C 2 48 ? -22.098 -17.292 -40.880 1.00 13.98 876 ALA C C 1
ATOM 2959 O O . ALA C 2 48 ? -22.361 -18.328 -40.252 1.00 12.85 876 ALA C O 1
ATOM 2961 N N . ALA C 2 49 ? -21.947 -16.113 -40.279 1.00 15.19 877 ALA C N 1
ATOM 2962 C CA . ALA C 2 49 ? -21.998 -15.996 -38.828 1.00 17.35 877 ALA C CA 1
ATOM 2963 C C . ALA C 2 49 ? -23.428 -16.073 -38.279 1.00 19.52 877 ALA C C 1
ATOM 2964 O O . ALA C 2 49 ? -23.612 -16.457 -37.117 1.00 13.21 877 ALA C O 1
ATOM 2966 N N . HIS C 2 50 ? -24.449 -15.719 -39.071 1.00 16.29 878 HIS C N 1
ATOM 2967 C CA . HIS C 2 50 ? -25.837 -15.662 -38.589 1.00 15.37 878 HIS C CA 1
ATOM 2968 C C . HIS C 2 50 ? -26.758 -16.472 -39.500 1.00 10.19 878 HIS C C 1
ATOM 2969 O O . HIS C 2 50 ? -27.548 -15.916 -40.279 1.00 10.37 878 HIS C O 1
ATOM 2976 N N . PRO C 2 51 ? -26.689 -17.802 -39.407 1.00 12.84 879 PRO C N 1
ATOM 2977 C CA . PRO C 2 51 ? -27.422 -18.659 -40.362 1.00 15.80 879 PRO C CA 1
ATOM 2978 C C . PRO C 2 51 ? -28.942 -18.635 -40.222 1.00 23.57 879 PRO C C 1
ATOM 2979 O O . PRO C 2 51 ? -29.623 -19.174 -41.114 1.00 13.67 879 PRO C O 1
ATOM 2983 N N . TYR C 2 52 ? -29.498 -18.053 -39.154 1.00 10.17 880 TYR C N 1
ATOM 2984 C CA . TYR C 2 52 ? -30.950 -17.959 -39.012 1.00 16.38 880 TYR C CA 1
ATOM 2985 C C . TYR C 2 52 ? -31.542 -16.673 -39.582 1.00 12.25 880 TYR C C 1
ATOM 2986 O O . TYR C 2 52 ? -32.760 -16.587 -39.693 1.00 9.18 880 TYR C O 1
ATOM 2995 N N . MET C 2 53 ? -30.739 -15.675 -39.937 1.00 10.73 881 MET C N 1
ATOM 2996 C CA . MET C 2 53 ? -31.298 -14.373 -40.308 1.00 12.99 881 MET C CA 1
ATOM 2997 C C . MET C 2 53 ? -31.868 -14.394 -41.727 1.00 21.95 881 MET C C 1
ATOM 2998 O O . MET C 2 53 ? -31.168 -14.712 -42.697 1.00 16.71 881 MET C O 1
ATOM 3003 N N . LYS C 2 54 ? -33.132 -14.018 -41.850 1.00 12.79 882 LYS C N 1
ATOM 3004 C CA . LYS C 2 54 ? -33.819 -14.004 -43.128 1.00 15.53 882 LYS C CA 1
ATOM 3005 C C . LYS C 2 54 ? -34.362 -12.627 -43.479 1.00 16.50 882 LYS C C 1
ATOM 3006 O O . LYS C 2 54 ? -34.975 -12.467 -44.538 1.00 17.02 882 LYS C O 1
ATOM 3012 N N . ASP C 2 55 ? -34.141 -11.630 -42.636 1.00 11.89 883 ASP C N 1
ATOM 3013 C CA . ASP C 2 55 ? -34.716 -10.306 -42.828 1.00 18.80 883 ASP C CA 1
ATOM 3014 C C . ASP C 2 55 ? -33.667 -9.357 -43.414 1.00 18.07 883 ASP C C 1
ATOM 3015 O O . ASP C 2 55 ? -32.615 -9.123 -42.806 1.00 13.37 883 ASP C O 1
ATOM 3020 N N A LEU C 2 56 ? -33.979 -8.796 -44.585 0.35 18.00 884 LEU C N 1
ATOM 3021 N N B LEU C 2 56 ? -33.970 -8.799 -44.588 0.65 18.02 884 LEU C N 1
ATOM 3022 C CA A LEU C 2 56 ? -33.020 -7.966 -45.308 0.35 13.83 884 LEU C CA 1
ATOM 3023 C CA B LEU C 2 56 ? -33.001 -7.977 -45.310 0.65 13.73 884 LEU C CA 1
ATOM 3024 C C A LEU C 2 56 ? -32.672 -6.699 -44.537 0.35 17.29 884 LEU C C 1
ATOM 3025 C C B LEU C 2 56 ? -32.690 -6.668 -44.586 0.65 17.33 884 LEU C C 1
ATOM 3026 O O A LEU C 2 56 ? -31.531 -6.224 -44.599 0.35 17.11 884 LEU C O 1
ATOM 3027 O O B LEU C 2 56 ? -31.582 -6.136 -44.728 0.65 17.16 884 LEU C O 1
ATOM 3036 N N . ASN C 2 57 ? -33.639 -6.126 -43.812 1.00 18.23 885 ASN C N 1
ATOM 3037 C CA . ASN C 2 57 ? -33.337 -4.915 -43.039 1.00 16.13 885 ASN C CA 1
ATOM 3038 C C . ASN C 2 57 ? -32.358 -5.225 -41.918 1.00 18.74 885 ASN C C 1
ATOM 3039 O O . ASN C 2 57 ? -31.487 -4.415 -41.592 1.00 15.08 885 ASN C O 1
ATOM 3044 N N . ALA C 2 58 ? -32.508 -6.389 -41.307 1.00 12.47 886 ALA C N 1
ATOM 3045 C CA . ALA C 2 58 ? -31.660 -6.737 -40.183 1.00 17.53 886 ALA C CA 1
ATOM 3046 C C . ALA C 2 58 ? -30.263 -7.115 -40.659 1.00 11.23 886 ALA C C 1
ATOM 3047 O O . ALA C 2 58 ? -29.273 -6.755 -40.022 1.00 12.37 886 ALA C O 1
ATOM 3049 N N . LEU C 2 59 ? -30.162 -7.837 -41.777 1.00 10.22 887 LEU C N 1
ATOM 3050 C CA . LEU C 2 59 ? -28.852 -8.093 -42.368 1.00 11.85 887 LEU C CA 1
ATOM 3051 C C . LEU C 2 59 ? -28.157 -6.794 -42.771 1.00 14.80 887 LEU C C 1
ATOM 3052 O O . LEU C 2 59 ? -26.953 -6.622 -42.532 1.00 15.56 887 LEU C O 1
ATOM 3057 N N . SER C 2 60 ? -28.898 -5.861 -43.376 1.00 14.55 888 SER C N 1
ATOM 3058 C CA . SER C 2 60 ? -28.295 -4.584 -43.763 1.00 13.59 888 SER C CA 1
ATOM 3059 C C . SER C 2 60 ? -27.825 -3.791 -42.551 1.00 16.84 888 SER C C 1
ATOM 3060 O O . SER C 2 60 ? -26.818 -3.082 -42.633 1.00 14.51 888 SER C O 1
ATOM 3063 N N . ALA C 2 61 ? -28.554 -3.872 -41.430 1.00 13.53 889 ALA C N 1
ATOM 3064 C CA . ALA C 2 61 ? -28.091 -3.227 -40.206 1.00 15.46 889 ALA C CA 1
ATOM 3065 C C . ALA C 2 61 ? -26.721 -3.754 -39.780 1.00 19.65 889 ALA C C 1
ATOM 3066 O O . ALA C 2 61 ? -25.851 -2.974 -39.360 1.00 19.80 889 ALA C O 1
ATOM 3068 N N . LEU C 2 62 ? -26.498 -5.072 -39.871 1.00 15.56 890 LEU C N 1
ATOM 3069 C CA . LEU C 2 62 ? -25.173 -5.591 -39.518 1.00 14.82 890 LEU C CA 1
ATOM 3070 C C . LEU C 2 62 ? -24.113 -5.108 -40.500 1.00 21.52 890 LEU C C 1
ATOM 3071 O O . LEU C 2 62 ? -22.976 -4.834 -40.105 1.00 18.65 890 LEU C O 1
ATOM 3076 N N . VAL C 2 63 ? -24.462 -4.991 -41.785 1.00 17.12 891 VAL C N 1
ATOM 3077 C CA . VAL C 2 63 ? -23.505 -4.423 -42.736 1.00 20.74 891 VAL C CA 1
ATOM 3078 C C . VAL C 2 63 ? -23.239 -2.944 -42.422 1.00 20.30 891 VAL C C 1
ATOM 3079 O O . VAL C 2 63 ? -22.091 -2.494 -42.416 1.00 27.84 891 VAL C O 1
ATOM 3083 N N . LEU C 2 64 ? -24.292 -2.174 -42.147 1.00 22.76 892 LEU C N 1
ATOM 3084 C CA . LEU C 2 64 ? -24.151 -0.733 -41.930 1.00 23.38 892 LEU C CA 1
ATOM 3085 C C . LEU C 2 64 ? -23.420 -0.403 -40.631 1.00 35.80 892 LEU C C 1
ATOM 3086 O O . LEU C 2 64 ? -22.685 0.591 -40.564 1.00 24.95 892 LEU C O 1
ATOM 3091 N N . ASP C 2 65 ? -23.654 -1.171 -39.571 1.00 32.06 893 ASP C N 1
ATOM 3092 C CA . ASP C 2 65 ? -23.075 -0.858 -38.268 1.00 32.86 893 ASP C CA 1
ATOM 3093 C C . ASP C 2 65 ? -21.695 -1.457 -38.070 1.00 33.25 893 ASP C C 1
ATOM 3094 O O . ASP C 2 65 ? -21.103 -1.270 -37.000 1.00 32.59 893 ASP C O 1
ATOM 3099 N N . GLY C 2 66 ? -21.177 -2.174 -39.059 1.00 25.21 894 GLY C N 1
ATOM 3100 C CA . GLY C 2 66 ? -19.869 -2.780 -38.926 1.00 28.85 894 GLY C CA 1
ATOM 3101 C C . GLY C 2 66 ? -19.818 -3.932 -37.951 1.00 33.78 894 GLY C C 1
ATOM 3102 O O . GLY C 2 66 ? -18.777 -4.156 -37.314 1.00 35.49 894 GLY C O 1
ATOM 3103 N N . ASN C 2 67 ? -20.917 -4.670 -37.808 1.00 27.60 895 ASN C N 1
ATOM 3104 C CA . ASN C 2 67 ? -20.986 -5.765 -36.836 1.00 40.10 895 ASN C CA 1
ATOM 3105 C C . ASN C 2 67 ? -20.692 -7.110 -37.500 1.00 49.57 895 ASN C C 1
ATOM 3106 O O . ASN C 2 67 ? -21.482 -8.057 -37.402 1.00 37.64 895 ASN C O 1
ATOM 3111 N N . SER C 2 68 ? -19.529 -7.139 -38.168 1.00 41.70 896 SER C N 1
ATOM 3112 C CA . SER C 2 68 ? -18.816 -8.311 -38.728 1.00 42.71 896 SER C CA 1
ATOM 3113 C C . SER C 2 68 ? -18.959 -8.326 -40.245 1.00 62.42 896 SER C C 1
ATOM 3114 O O . SER C 2 68 ? -18.605 -7.356 -40.922 1.00 55.51 896 SER C O 1
ATOM 3117 N N . GLY D 2 15 ? -18.609 -17.296 -39.185 1.00 19.06 843 GLY D N 1
ATOM 3118 C CA . GLY D 2 15 ? -18.220 -16.129 -39.961 1.00 19.21 843 GLY D CA 1
ATOM 3119 C C . GLY D 2 15 ? -17.585 -15.035 -39.111 1.00 23.01 843 GLY D C 1
ATOM 3120 O O . GLY D 2 15 ? -17.137 -14.017 -39.646 1.00 23.44 843 GLY D O 1
ATOM 3121 N N . SER D 2 16 ? -17.548 -15.251 -37.793 1.00 17.08 844 SER D N 1
ATOM 3122 C CA . SER D 2 16 ? -16.949 -14.330 -36.827 1.00 23.12 844 SER D CA 1
ATOM 3123 C C . SER D 2 16 ? -15.751 -14.996 -36.156 1.00 18.08 844 SER D C 1
ATOM 3124 O O . SER D 2 16 ? -15.878 -16.101 -35.613 1.00 18.50 844 SER D O 1
ATOM 3127 N N . GLN D 2 17 ? -14.597 -14.321 -36.173 1.00 11.99 845 GLN D N 1
ATOM 3128 C CA . GLN D 2 17 ? -13.429 -14.864 -35.501 1.00 14.23 845 GLN D CA 1
ATOM 3129 C C . GLN D 2 17 ? -13.712 -14.964 -34.012 1.00 13.24 845 GLN D C 1
ATOM 3130 O O . GLN D 2 17 ? -14.465 -14.166 -33.451 1.00 11.60 845 GLN D O 1
ATOM 3136 N N . ARG D 2 18 ? -13.148 -15.994 -33.389 1.00 11.88 846 ARG D N 1
ATOM 3137 C CA . ARG D 2 18 ? -13.366 -16.250 -31.969 1.00 12.40 846 ARG D CA 1
ATOM 3138 C C . ARG D 2 18 ? -12.863 -15.069 -31.140 1.00 10.91 846 ARG D C 1
ATOM 3139 O O . ARG D 2 18 ? -11.807 -14.495 -31.420 1.00 11.89 846 ARG D O 1
ATOM 3147 N N . SER D 2 19 ? -13.647 -14.683 -30.141 1.00 9.50 847 SER D N 1
ATOM 3148 C CA . SER D 2 19 ? -13.153 -13.816 -29.096 1.00 14.91 847 SER D CA 1
ATOM 3149 C C . SER D 2 19 ? -12.214 -14.612 -28.203 1.00 8.42 847 SER D C 1
ATOM 3150 O O . SER D 2 19 ? -12.172 -15.847 -28.244 1.00 11.02 847 SER D O 1
ATOM 3153 N N A SER D 2 20 ? -11.458 -13.889 -27.372 0.41 14.66 848 SER D N 1
ATOM 3154 N N B SER D 2 20 ? -11.451 -13.894 -27.372 0.59 14.64 848 SER D N 1
ATOM 3155 C CA A SER D 2 20 ? -10.510 -14.555 -26.486 0.41 14.30 848 SER D CA 1
ATOM 3156 C CA B SER D 2 20 ? -10.507 -14.577 -26.495 0.59 14.25 848 SER D CA 1
ATOM 3157 C C A SER D 2 20 ? -11.212 -15.546 -25.564 0.41 13.74 848 SER D C 1
ATOM 3158 C C B SER D 2 20 ? -11.219 -15.559 -25.570 0.59 13.73 848 SER D C 1
ATOM 3159 O O A SER D 2 20 ? -10.705 -16.651 -25.337 0.41 13.64 848 SER D O 1
ATOM 3160 O O B SER D 2 20 ? -10.722 -16.670 -25.345 0.59 13.60 848 SER D O 1
ATOM 3165 N N . ALA D 2 21 ? -12.385 -15.181 -25.028 1.00 11.18 849 ALA D N 1
ATOM 3166 C CA . ALA D 2 21 ? -13.114 -16.124 -24.173 1.00 14.33 849 ALA D CA 1
ATOM 3167 C C . ALA D 2 21 ? -13.523 -17.383 -24.938 1.00 9.92 849 ALA D C 1
ATOM 3168 O O . ALA D 2 21 ? -13.442 -18.495 -24.402 1.00 12.50 849 ALA D O 1
ATOM 3170 N N . GLU D 2 22 ? -13.986 -17.238 -26.180 1.00 14.44 850 GLU D N 1
ATOM 3171 C CA . GLU D 2 22 ? -14.387 -18.418 -26.950 1.00 13.19 850 GLU D CA 1
ATOM 3172 C C . GLU D 2 22 ? -13.214 -19.359 -27.193 1.00 12.59 850 GLU D C 1
ATOM 3173 O O . GLU D 2 22 ? -13.362 -20.588 -27.116 1.00 12.26 850 GLU D O 1
ATOM 3179 N N . THR D 2 23 ? -12.050 -18.794 -27.506 1.00 10.11 851 THR D N 1
ATOM 3180 C CA . THR D 2 23 ? -10.835 -19.581 -27.678 1.00 8.58 851 THR D CA 1
ATOM 3181 C C . THR D 2 23 ? -10.422 -20.272 -26.380 1.00 15.16 851 THR D C 1
ATOM 3182 O O . THR D 2 23 ? -10.021 -21.438 -26.402 1.00 7.21 851 THR D O 1
ATOM 3186 N N A SER D 2 24 ? -10.508 -19.562 -25.239 0.85 13.03 852 SER D N 1
ATOM 3187 N N B SER D 2 24 ? -10.514 -19.577 -25.244 0.15 13.14 852 SER D N 1
ATOM 3188 C CA A SER D 2 24 ? -10.175 -20.176 -23.950 0.85 14.54 852 SER D CA 1
ATOM 3189 C CA B SER D 2 24 ? -10.137 -20.207 -23.982 0.15 14.45 852 SER D CA 1
ATOM 3190 C C A SER D 2 24 ? -11.082 -21.357 -23.657 0.85 16.45 852 SER D C 1
ATOM 3191 C C B SER D 2 24 ? -11.090 -21.336 -23.606 0.15 16.24 852 SER D C 1
ATOM 3192 O O A SER D 2 24 ? -10.627 -22.392 -23.155 0.85 14.35 852 SER D O 1
ATOM 3193 O O B SER D 2 24 ? -10.661 -22.331 -23.009 0.15 14.46 852 SER D O 1
ATOM 3198 N N . GLU D 2 25 ? -12.376 -21.205 -23.943 1.00 11.35 853 GLU D N 1
ATOM 3199 C CA . GLU D 2 25 ? -13.331 -22.267 -23.658 1.00 16.42 853 GLU D CA 1
ATOM 3200 C C . GLU D 2 25 ? -13.039 -23.505 -24.499 1.00 13.86 853 GLU D C 1
ATOM 3201 O O . GLU D 2 25 ? -13.125 -24.635 -24.008 1.00 8.38 853 GLU D O 1
ATOM 3207 N N . LEU D 2 26 ? -12.697 -23.310 -25.771 1.00 12.86 854 LEU D N 1
ATOM 3208 C CA . LEU D 2 26 ? -12.357 -24.450 -26.615 1.00 11.32 854 LEU D CA 1
ATOM 3209 C C . LEU D 2 26 ? -11.022 -25.059 -26.208 1.00 12.80 854 LEU D C 1
ATOM 3210 O O . LEU D 2 26 ? -10.882 -26.282 -26.202 1.00 10.80 854 LEU D O 1
ATOM 3215 N N . ARG D 2 27 ? -10.034 -24.223 -25.859 1.00 15.98 855 ARG D N 1
ATOM 3216 C CA . ARG D 2 27 ? -8.746 -24.744 -25.400 1.00 11.52 855 ARG D CA 1
ATOM 3217 C C . ARG D 2 27 ? -8.922 -25.620 -24.166 1.00 12.15 855 ARG D C 1
ATOM 3218 O O . ARG D 2 27 ? -8.386 -26.732 -24.103 1.00 13.04 855 ARG D O 1
ATOM 3226 N N . GLU D 2 28 ? -9.675 -25.131 -23.169 1.00 12.66 856 GLU D N 1
ATOM 3227 C CA . GLU D 2 28 ? -9.862 -25.898 -21.937 1.00 11.82 856 GLU D CA 1
ATOM 3228 C C . GLU D 2 28 ? -10.585 -27.216 -22.201 1.00 18.24 856 GLU D C 1
ATOM 3229 O O . GLU D 2 28 ? -10.223 -28.255 -21.634 1.00 13.62 856 GLU D O 1
ATOM 3235 N N . ALA D 2 29 ? -11.587 -27.210 -23.084 1.00 10.92 857 ALA D N 1
ATOM 3236 C CA . ALA D 2 29 ? -12.260 -28.465 -23.427 1.00 12.64 857 ALA D CA 1
ATOM 3237 C C . ALA D 2 29 ? -11.320 -29.432 -24.146 1.00 9.89 857 ALA D C 1
ATOM 3238 O O . ALA D 2 29 ? -11.306 -30.636 -23.850 1.00 11.76 857 ALA D O 1
ATOM 3240 N N . LEU D 2 30 ? -10.517 -28.928 -25.091 1.00 14.54 858 LEU D N 1
ATOM 3241 C CA . LEU D 2 30 ? -9.614 -29.816 -25.831 1.00 11.02 858 LEU D CA 1
ATOM 3242 C C . LEU D 2 30 ? -8.555 -30.413 -24.913 1.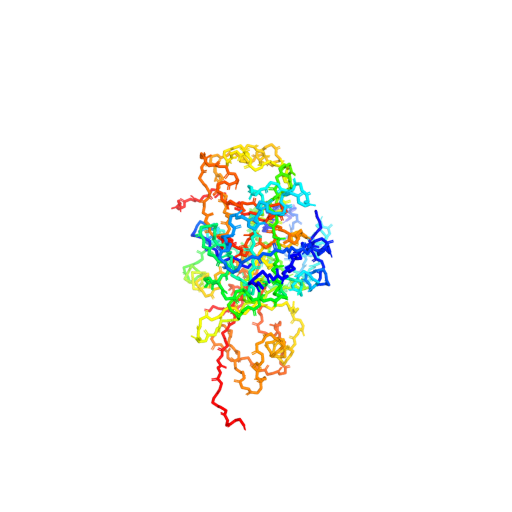00 14.91 858 LEU D C 1
ATOM 3243 O O . LEU D 2 30 ? -8.181 -31.582 -25.066 1.00 12.39 858 LEU D O 1
ATOM 3248 N N . LEU D 2 31 ? -8.055 -29.632 -23.953 1.00 11.41 859 LEU D N 1
ATOM 3249 C CA . LEU D 2 31 ? -7.038 -30.171 -23.056 1.00 12.31 859 LEU D CA 1
ATOM 3250 C C . LEU D 2 31 ? -7.589 -31.300 -22.194 1.00 14.60 859 LEU D C 1
ATOM 3251 O O . LEU D 2 31 ? -6.838 -32.196 -21.798 1.00 19.15 859 LEU D O 1
ATOM 3256 N N A LYS D 2 32 ? -8.888 -31.277 -21.892 0.32 16.31 860 LYS D N 1
ATOM 3257 N N B LYS D 2 32 ? -8.883 -31.257 -21.857 0.68 16.26 860 LYS D N 1
ATOM 3258 C CA A LYS D 2 32 ? -9.468 -32.375 -21.128 0.32 16.92 860 LYS D CA 1
ATOM 3259 C CA B LYS D 2 32 ? -9.490 -32.376 -21.138 0.68 16.92 860 LYS D CA 1
ATOM 3260 C C A LYS D 2 32 ? -9.581 -33.640 -21.972 0.32 21.52 860 LYS D C 1
ATOM 3261 C C B LYS D 2 32 ? -9.468 -33.641 -21.982 0.68 21.77 860 LYS D C 1
ATOM 3262 O O A LYS D 2 32 ? -9.581 -34.744 -21.422 0.32 17.24 860 LYS D O 1
ATOM 3263 O O B LYS D 2 32 ? -9.281 -34.740 -21.455 0.68 17.03 860 LYS D O 1
ATOM 3274 N N . ILE D 2 33 ? -9.664 -33.504 -23.295 1.00 16.80 861 ILE D N 1
ATOM 3275 C CA . ILE D 2 33 ? -9.695 -34.668 -24.184 1.00 17.15 861 ILE D CA 1
ATOM 3276 C C . ILE D 2 33 ? -8.281 -35.125 -24.544 1.00 17.09 861 ILE D C 1
ATOM 3277 O O . ILE D 2 33 ? -8.021 -36.321 -24.691 1.00 18.38 861 ILE D O 1
ATOM 3282 N N . PHE D 2 34 ? -7.349 -34.180 -24.701 1.00 14.27 862 PHE D N 1
ATOM 3283 C CA . PHE D 2 34 ? -6.012 -34.452 -25.230 1.00 15.66 862 PHE D CA 1
ATOM 3284 C C . PHE D 2 34 ? -5.002 -33.904 -24.233 1.00 16.71 862 PHE D C 1
ATOM 3285 O O . PHE D 2 34 ? -4.506 -32.780 -24.396 1.00 15.62 862 PHE D O 1
ATOM 3293 N N . PRO D 2 35 ? -4.678 -34.664 -23.186 1.00 18.64 863 PRO D N 1
ATOM 3294 C CA . PRO D 2 35 ? -3.957 -34.093 -22.036 1.00 20.73 863 PRO D CA 1
ATOM 3295 C C . PRO D 2 35 ? -2.431 -34.169 -22.023 1.00 24.24 863 PRO D C 1
ATOM 3296 O O . PRO D 2 35 ? -1.846 -33.718 -21.032 1.00 21.42 863 PRO D O 1
ATOM 3300 N N A ASP D 2 36 ? -1.770 -34.697 -23.061 0.58 20.75 864 ASP D N 1
ATOM 3301 N N B ASP D 2 36 ? -1.761 -34.692 -23.048 0.42 20.81 864 ASP D N 1
ATOM 3302 C CA A ASP D 2 36 ? -0.314 -34.793 -23.045 0.58 22.54 864 ASP D CA 1
ATOM 3303 C CA B ASP D 2 36 ? -0.313 -34.772 -22.927 0.42 22.45 864 ASP D CA 1
ATOM 3304 C C A ASP D 2 36 ? 0.330 -33.440 -23.356 0.58 22.18 864 ASP D C 1
ATOM 3305 C C B ASP D 2 36 ? 0.343 -33.465 -23.375 0.42 22.17 864 ASP D C 1
ATOM 3306 O O A ASP D 2 36 ? -0.295 -32.541 -23.931 0.58 17.60 864 ASP D O 1
ATOM 3307 O O B ASP D 2 36 ? -0.270 -32.617 -24.032 0.42 17.71 864 ASP D O 1
ATOM 3316 N N . SER D 2 37 ? 1.619 -33.321 -23.006 1.00 20.11 865 SER D N 1
ATOM 3317 C CA . SER D 2 37 ? 2.339 -32.059 -23.220 1.00 26.56 865 SER D CA 1
ATOM 3318 C C . SER D 2 37 ? 2.491 -31.716 -24.698 1.00 23.80 865 SER D C 1
ATOM 3319 O O . SER D 2 37 ? 2.448 -30.537 -25.071 1.00 19.30 865 SER D O 1
ATOM 3322 N N . GLU D 2 38 ? 2.700 -32.717 -25.559 1.00 16.15 866 GLU D N 1
ATOM 3323 C CA . GLU D 2 38 ? 2.795 -32.407 -26.985 1.00 16.65 866 GLU D CA 1
ATOM 3324 C C . GLU D 2 38 ? 1.459 -31.943 -27.556 1.00 18.23 866 GLU D C 1
ATOM 3325 O O . GLU D 2 38 ? 1.427 -31.104 -28.471 1.00 17.53 866 GLU D O 1
ATOM 3331 N N . GLN D 2 39 ? 0.357 -32.497 -27.055 1.00 17.18 867 GLN D N 1
ATOM 3332 C CA . GLN D 2 39 ? -0.963 -32.139 -27.560 1.00 17.78 867 GLN D CA 1
ATOM 3333 C C . GLN D 2 39 ? -1.291 -30.703 -27.199 1.00 16.23 867 GLN D C 1
ATOM 3334 O O . GLN D 2 39 ? -1.892 -29.971 -27.997 1.00 13.23 867 GLN D O 1
ATOM 3340 N N A LYS D 2 40 ? -0.892 -30.283 -25.995 0.52 14.46 868 LYS D N 1
ATOM 3341 N N B LYS D 2 40 ? -0.889 -30.288 -25.997 0.48 14.46 868 LYS D N 1
ATOM 3342 C CA A LYS D 2 40 ? -1.114 -28.916 -25.544 0.52 14.67 868 LYS D CA 1
ATOM 3343 C CA B LYS D 2 40 ? -1.101 -28.924 -25.538 0.48 14.68 868 LYS D CA 1
ATOM 3344 C C A LYS D 2 40 ? -0.529 -27.898 -26.524 0.52 17.11 868 LYS D C 1
ATOM 3345 C C B LYS D 2 40 ? -0.529 -27.905 -26.523 0.48 17.11 868 LYS D C 1
ATOM 3346 O O A LYS D 2 40 ? -1.151 -26.870 -26.818 0.52 14.68 868 LYS D O 1
ATOM 3347 O O B LYS D 2 40 ? -1.162 -26.884 -26.820 0.48 14.69 868 LYS D O 1
ATOM 3358 N N . LEU D 2 41 ? 0.672 -28.166 -27.036 1.00 12.36 869 LEU D N 1
ATOM 3359 C CA . LEU D 2 41 ? 1.272 -27.258 -28.007 1.00 13.10 869 LEU D CA 1
ATOM 3360 C C . LEU D 2 41 ? 0.538 -27.303 -29.340 1.00 14.02 869 LEU D C 1
ATOM 3361 O O . LEU D 2 41 ? 0.334 -26.263 -29.980 1.00 13.96 869 LEU D O 1
ATOM 3366 N N . LYS D 2 42 ? 0.143 -28.501 -29.780 1.00 20.14 870 LYS D N 1
ATOM 3367 C CA . LYS D 2 42 ? -0.528 -28.613 -31.070 1.00 14.20 870 LYS D CA 1
ATOM 3368 C C . LYS D 2 42 ? -1.892 -27.936 -31.033 1.00 15.20 870 LYS D C 1
ATOM 3369 O O . LYS D 2 42 ? -2.291 -27.284 -32.009 1.00 14.87 870 LYS D O 1
ATOM 3375 N N . ILE D 2 43 ? -2.609 -28.080 -29.906 1.00 12.37 871 ILE D N 1
ATOM 3376 C CA . ILE D 2 43 ? -3.910 -27.427 -29.739 1.00 14.54 871 ILE D CA 1
ATOM 3377 C C . ILE D 2 43 ? -3.781 -25.926 -29.935 1.00 14.82 871 ILE D C 1
ATOM 3378 O O . ILE D 2 43 ? -4.557 -25.304 -30.678 1.00 11.70 871 ILE D O 1
ATOM 3383 N N . ASP D 2 44 ? -2.783 -25.324 -29.280 1.00 13.14 872 ASP D N 1
ATOM 3384 C CA . ASP D 2 44 ? -2.614 -23.885 -29.392 1.00 16.51 872 ASP D CA 1
ATOM 3385 C C . ASP D 2 44 ? -2.283 -23.477 -30.813 1.00 14.21 872 ASP D C 1
ATOM 3386 O O . ASP D 2 44 ? -2.755 -22.438 -31.289 1.00 12.35 872 ASP D O 1
ATOM 3391 N N A GLN D 2 45 ? -1.461 -24.271 -31.507 0.43 9.80 873 GLN D N 1
ATOM 3392 N N B GLN D 2 45 ? -1.470 -24.280 -31.506 0.57 9.73 873 GLN D N 1
ATOM 3393 C CA A GLN D 2 45 ? -1.119 -23.938 -32.888 0.43 12.27 873 GLN D CA 1
ATOM 3394 C CA B GLN D 2 45 ? -1.108 -23.952 -32.882 0.57 12.25 873 GLN D CA 1
ATOM 3395 C C A GLN D 2 45 ? -2.338 -24.036 -33.793 0.43 12.46 873 GLN D C 1
ATOM 3396 C C B GLN D 2 45 ? -2.314 -24.059 -33.809 0.57 12.43 873 GLN D C 1
ATOM 3397 O O A GLN D 2 45 ? -2.524 -23.206 -34.693 0.43 12.98 873 GLN D O 1
ATOM 3398 O O B GLN D 2 45 ? -2.474 -23.246 -34.729 0.57 12.93 873 GLN D O 1
ATOM 3409 N N . ILE D 2 46 ? -3.181 -25.045 -33.566 1.00 11.57 874 ILE D N 1
ATOM 3410 C CA . ILE D 2 46 ? -4.384 -25.216 -34.376 1.00 11.02 874 ILE D CA 1
ATOM 3411 C C . ILE D 2 46 ? -5.352 -24.062 -34.142 1.00 12.63 874 ILE D C 1
ATOM 3412 O O . ILE D 2 46 ? -5.912 -23.499 -35.087 1.00 11.31 874 ILE D O 1
ATOM 3417 N N . LEU D 2 47 ? -5.572 -23.693 -32.877 1.00 14.23 875 LEU D N 1
ATOM 3418 C CA . LEU D 2 47 ? -6.461 -22.562 -32.609 1.00 9.45 875 LEU D CA 1
ATOM 3419 C C . LEU D 2 47 ? -5.955 -21.300 -33.286 1.00 14.09 875 LEU D C 1
ATOM 3420 O O . LEU D 2 47 ? -6.745 -20.546 -33.874 1.00 13.69 875 LEU D O 1
ATOM 3425 N N . ALA D 2 48 ? -4.641 -21.056 -33.223 1.00 12.91 876 ALA D N 1
ATOM 3426 C CA . ALA D 2 48 ? -4.078 -19.842 -33.830 1.00 12.55 876 ALA D CA 1
ATOM 3427 C C . ALA D 2 48 ? -4.217 -19.866 -35.352 1.00 14.30 876 ALA D C 1
ATOM 3428 O O . ALA D 2 48 ? -4.465 -18.832 -35.984 1.00 14.20 876 ALA D O 1
ATOM 3430 N N . ALA D 2 49 ? -4.082 -21.043 -35.954 1.00 14.31 877 ALA D N 1
ATOM 3431 C CA . ALA D 2 49 ? -4.182 -21.152 -37.406 1.00 14.12 877 ALA D CA 1
ATOM 3432 C C . ALA D 2 49 ? -5.617 -21.059 -37.931 1.00 14.65 877 ALA D C 1
ATOM 3433 O O . ALA D 2 49 ? -5.813 -20.734 -39.104 1.00 10.81 877 ALA D O 1
ATOM 3435 N N . HIS D 2 50 ? -6.637 -21.350 -37.123 1.00 15.28 878 HIS D N 1
ATOM 3436 C CA . HIS D 2 50 ? -8.016 -21.418 -37.617 1.00 11.85 878 HIS D CA 1
ATOM 3437 C C . HIS D 2 50 ? -8.914 -20.614 -36.693 1.00 11.72 878 HIS D C 1
ATOM 3438 O O . HIS D 2 50 ? -9.648 -21.179 -35.870 1.00 10.74 878 HIS D O 1
ATOM 3445 N N . PRO D 2 51 ? -8.892 -19.287 -36.813 1.00 12.75 879 PRO D N 1
ATOM 3446 C CA . PRO D 2 51 ? -9.586 -18.438 -35.828 1.00 17.65 879 PRO D CA 1
ATOM 3447 C C . PRO D 2 51 ? -11.114 -18.446 -35.940 1.00 21.39 879 PRO D C 1
ATOM 3448 O O . PRO D 2 51 ? -11.784 -17.906 -35.039 1.00 14.76 879 PRO D O 1
ATOM 3452 N N . TYR D 2 52 ? -11.687 -19.033 -36.997 1.00 12.76 880 TYR D N 1
ATOM 3453 C CA . TYR D 2 52 ? -13.133 -19.134 -37.113 1.00 12.54 880 TYR D CA 1
ATOM 3454 C C . TYR D 2 52 ? -13.692 -20.429 -36.544 1.00 14.95 880 TYR D C 1
ATOM 3455 O O . TYR D 2 52 ? -14.903 -20.513 -36.334 1.00 13.41 880 TYR D O 1
ATOM 3464 N N . MET D 2 53 ? -12.861 -21.440 -36.316 1.00 12.22 881 MET D N 1
ATOM 3465 C CA . MET D 2 53 ? -13.387 -22.730 -35.881 1.00 17.96 881 MET D CA 1
ATOM 3466 C C . MET D 2 53 ? -13.991 -22.645 -34.478 1.00 20.41 881 MET D C 1
ATOM 3467 O O . MET D 2 53 ? -13.350 -22.182 -33.520 1.00 15.61 881 MET D O 1
ATOM 3472 N N . LYS D 2 54 ? -15.240 -23.096 -34.358 1.00 14.35 882 LYS D N 1
ATOM 3473 C CA . LYS D 2 54 ? -15.940 -23.082 -33.085 1.00 16.51 882 LYS D CA 1
ATOM 3474 C C . LYS D 2 54 ? -16.492 -24.443 -32.700 1.00 21.11 882 LYS D C 1
ATOM 3475 O O . LYS D 2 54 ? -17.063 -24.568 -31.607 1.00 16.46 882 LYS D O 1
ATOM 3481 N N . ASP D 2 55 ? -16.329 -25.458 -33.557 1.00 11.83 883 ASP D N 1
ATOM 3482 C CA . ASP D 2 55 ? -16.882 -26.789 -33.350 1.00 16.39 883 ASP D CA 1
ATOM 3483 C C . ASP D 2 55 ? -15.820 -27.709 -32.748 1.00 13.13 883 ASP D C 1
ATOM 3484 O O . ASP D 2 55 ? -14.768 -27.967 -33.359 1.00 10.83 883 ASP D O 1
ATOM 3489 N N A LEU D 2 56 ? -16.120 -28.218 -31.552 0.27 14.65 884 LEU D N 1
ATOM 3490 N N B LEU D 2 56 ? -16.118 -28.227 -31.562 0.73 14.57 884 LEU D N 1
ATOM 3491 C CA A LEU D 2 56 ? -15.183 -29.068 -30.829 0.27 15.00 884 LEU D CA 1
ATOM 3492 C CA B LEU D 2 56 ? -15.160 -29.047 -30.838 0.73 15.00 884 LEU D CA 1
ATOM 3493 C C A LEU D 2 56 ? -14.839 -30.326 -31.616 0.27 17.13 884 LEU D C 1
ATOM 3494 C C B LEU D 2 56 ? -14.862 -30.363 -31.556 0.73 17.30 884 LEU D C 1
ATOM 3495 O O A LEU D 2 56 ? -13.697 -30.799 -31.569 0.27 15.03 884 LEU D O 1
ATOM 3496 O O B LEU D 2 56 ? -13.765 -30.914 -31.398 0.73 14.71 884 LEU D O 1
ATOM 3505 N N . ASN D 2 57 ? -15.817 -30.906 -32.321 1.00 15.31 885 ASN D N 1
ATOM 3506 C CA . ASN D 2 57 ? -15.521 -32.121 -33.087 1.00 15.60 885 ASN D CA 1
ATOM 3507 C C . ASN D 2 57 ? -14.533 -31.815 -34.216 1.00 10.61 885 ASN D C 1
ATOM 3508 O O . ASN D 2 57 ? -13.617 -32.601 -34.498 1.00 13.62 885 ASN D O 1
ATOM 3513 N N . ALA D 2 58 ? -14.738 -30.687 -34.892 1.00 13.01 886 ALA D N 1
ATOM 3514 C CA . ALA D 2 58 ? -13.864 -30.310 -35.997 1.00 20.18 886 ALA D CA 1
ATOM 3515 C C . ALA D 2 58 ? -12.454 -30.014 -35.503 1.00 14.18 886 ALA D C 1
ATOM 3516 O O . ALA D 2 58 ? -11.466 -30.441 -36.120 1.00 13.54 886 ALA D O 1
ATOM 3518 N N . LEU D 2 59 ? -12.338 -29.280 -34.392 1.00 11.95 887 LEU D N 1
ATOM 3519 C CA . LEU D 2 59 ? -11.018 -29.049 -33.815 1.00 14.81 887 LEU D CA 1
ATOM 3520 C C . LEU D 2 59 ? -10.366 -30.364 -33.398 1.00 16.13 887 LEU D C 1
ATOM 3521 O O . LEU D 2 59 ? -9.174 -30.575 -33.645 1.00 13.56 887 LEU D O 1
ATOM 3526 N N . SER D 2 60 ? -11.139 -31.266 -32.778 1.00 10.78 888 SER D N 1
ATOM 3527 C CA . SER D 2 60 ? -10.577 -32.549 -32.369 1.00 12.67 888 SER D CA 1
ATOM 3528 C C . SER D 2 60 ? -10.064 -33.339 -33.566 1.00 14.88 888 SER D C 1
ATOM 3529 O O . SER D 2 60 ? -9.059 -34.045 -33.460 1.00 11.64 888 SER D O 1
ATOM 3532 N N . ALA D 2 61 ? -10.748 -33.245 -34.713 1.00 14.76 889 ALA D N 1
ATOM 3533 C CA . ALA D 2 61 ? -10.264 -33.938 -35.905 1.00 13.97 889 ALA D CA 1
ATOM 3534 C C . ALA D 2 61 ? -8.866 -33.452 -36.296 1.00 22.40 889 ALA D C 1
ATOM 3535 O O . ALA D 2 61 ? -7.988 -34.258 -36.633 1.00 18.56 889 ALA D O 1
ATOM 3537 N N . LEU D 2 62 ? -8.635 -32.134 -36.256 1.00 10.11 890 LEU D N 1
ATOM 3538 C CA . LEU D 2 62 ? -7.298 -31.625 -36.580 1.00 12.67 890 LEU D CA 1
ATOM 3539 C C . LEU D 2 62 ? -6.265 -32.082 -35.559 1.00 15.88 890 LEU D C 1
ATOM 3540 O O . LEU D 2 62 ? -5.116 -32.335 -35.919 1.00 20.24 890 LEU D O 1
ATOM 3545 N N . VAL D 2 63 ? -6.651 -32.223 -34.288 1.00 14.81 891 VAL D N 1
ATOM 3546 C CA . VAL D 2 63 ? -5.692 -32.744 -33.317 1.00 19.15 891 VAL D CA 1
ATOM 3547 C C . VAL D 2 63 ? -5.388 -34.213 -33.598 1.00 21.20 891 VAL D C 1
ATOM 3548 O O . VAL D 2 63 ? -4.231 -34.644 -33.534 1.00 27.78 891 VAL D O 1
ATOM 3552 N N . LEU D 2 64 ? -6.417 -35.002 -33.926 1.00 19.68 892 LEU D N 1
ATOM 3553 C CA . LEU D 2 64 ? -6.240 -36.451 -34.027 1.00 20.16 892 LEU D CA 1
ATOM 3554 C C . LEU D 2 64 ? -5.443 -36.854 -35.263 1.00 39.32 892 LEU D C 1
ATOM 3555 O O . LEU D 2 64 ? -4.711 -37.847 -35.226 1.00 25.62 892 LEU D O 1
ATOM 3560 N N . ASP D 2 65 ? -5.582 -36.126 -36.366 1.00 25.93 893 ASP D N 1
ATOM 3561 C CA . ASP D 2 65 ? -4.944 -36.516 -37.613 1.00 37.26 893 ASP D CA 1
ATOM 3562 C C . ASP D 2 65 ? -3.702 -35.696 -37.916 1.00 42.46 893 ASP D C 1
ATOM 3563 O O . ASP D 2 65 ? -3.203 -35.732 -39.049 1.00 38.66 893 ASP D O 1
ATOM 3568 N N . GLY D 2 66 ? -3.196 -34.964 -36.929 1.00 28.30 894 GLY D N 1
ATOM 3569 C CA . GLY D 2 66 ? -1.928 -34.277 -37.069 1.00 47.89 894 GLY D CA 1
ATOM 3570 C C . GLY D 2 66 ? -1.929 -33.123 -38.044 1.00 39.66 894 GLY D C 1
ATOM 3571 O O . GLY D 2 66 ? -0.875 -32.793 -38.597 1.00 34.12 894 GLY D O 1
ATOM 3572 N N . ASN D 2 67 ? -3.082 -32.488 -38.262 1.00 37.28 895 ASN D N 1
ATOM 3573 C CA . ASN D 2 67 ? -3.180 -31.374 -39.208 1.00 43.03 895 ASN D CA 1
ATOM 3574 C C . ASN D 2 67 ? -2.866 -30.035 -38.571 1.00 39.34 895 ASN D C 1
ATOM 3575 O O . ASN D 2 67 ? -3.560 -29.049 -38.822 1.00 31.83 895 ASN D O 1
ATOM 3580 N N . SER D 2 68 ? -1.807 -29.982 -37.767 1.00 55.24 896 SER D N 1
ATOM 3581 C CA . SER D 2 68 ? -1.393 -28.777 -37.053 1.00 62.10 896 SER D CA 1
ATOM 3582 C C . SER D 2 68 ? -0.498 -27.877 -37.905 1.00 60.48 896 SER D C 1
ATOM 3583 O O . SER D 2 68 ? 0.017 -26.865 -37.419 1.00 55.86 896 SER D O 1
#

Nearest PDB structures (foldseek):
  2w9n-assembly1_A  TM=5.541E-01  e=9.529E-27  Homo sapiens
  7eb9-assembly1_A  TM=5.237E-01  e=1.074E-26  Homo sapiens
  8cmr-assembly1_B  TM=5.013E-01  e=5.564E-27  Homo sapiens
  6njd-assembly2_C  TM=5.297E-01  e=1.486E-23  Homo sapiens
  6jh1-assembly1_C  TM=5.103E-01  e=2.365E-13  Bos taurus

GO terms:
  GO:0005515 protein binding (F, IPI)
  GO:0005654 nucleoplasm (C, TAS)
  GO:0005741 mitochondrial outer membrane (C, TAS)
  GO:0005789 endoplasmic reticulum membrane (C, TAS)
  GO:0005829 cytosol (C, TAS)
  GO:0005886 plasma membrane (C, TAS)
  GO:0010008 endosome membrane (C, TAS)
  GO:0030666 endocytic vesicle membrane (C, TAS)
  GO:0005741 mitochondrial outer membrane (C, EXP)
  GO:0031982 vesicle (C, HDA)
  GO:0070062 extracellular exosome (C, HDA)
  GO:0005576 extracellular region (C, HDA)
  GO:0005634 nucleus (C, HDA)
  GO:0003723 RNA binding (F, HDA)